Protein AF-A0A0S8CJU7-F1 (afdb_monomer_lite)

Secondary structure (DSSP, 8-state):
---------------SS----HHHHHHHHHHHS--S-HHHHHHHHHHHHGGGSSSSPPEEEEE--TTSSHHHHHHH--BTTEEEES---TTSSS---SS-TT--SHHHHTTSEEEES-THHHHTS-HHHHHHHHHHHHHHHHTEEEEEETTTTEEEEEE---EEEEEE-GGGGGGHHHHHHT---EEEEEPP--HHHHHHHHHHTTT-HHHHHHHHHHHHHHHHHHHHHHHHHS---EE-HHHHHHHHHHHHHHHHHH----B-TTS-B-S---PPPTHHHHHHHHHHHHHHHHHHT-SEE-HHHHHHHHHHHHHHS-HHHHHHHHHHTTPPPEEHHHHHHHHT--HHHHHHHHHHHHHTTSEEEE-SSS-EEEE-HHHHHHHHHH-GGG---S-----

Foldseek 3Di:
DDDDDPDPDDDDDDDPAPQQALVNLVVLCVVQFVDPDSLLLLLVLLLQLLLLADDFHAEEEEEADPLNCLLLSLLLPDDQQEAEDADDWLCAQPHPDPPDPPSHCQVSAASHEYEHSECVRLVPDPPVRNVSVVVQVVCQSVFKDKDADPSPSGIDMDGGGHYYYYYYYPVVLVCLQVCQVSPHLYFYDYDDDDPVVRVVSCVVCPPVVVVSSVSSNSSSVSNSVSLSVVCNVCNDQAADPLLLVLLQLLLQLLQLLSWDQDADPVRHGPDQTETGRSPSVSSNLLSSQSSSCSSVVHSHRDDVSLVSSLNRSLRRGNLLSLLLLLLQQPDDWDFLCSSCVSSVHDSVVSVSSQVGCVSSVQWDWDDDPTITIHGDPSNNVSCVSNVSNPDPPPDPPDD

Sequence (399 aa):
MEHNTNTLTIDLGSSDTPSMSRNEYLTILSKWLYLEDTQAIDIIMATAISISLPGDPVWLFLIGPAGSSKTELLRSLKGEHIHSISSLTPQTFISGLKGIQNADLLPKLDGKLLIIKDFTSILSKKGEDQAAIFADLREAYDGYLEKSYGSGVGTKGFQSKFGIIAAVTDAIDKYHIVHSQLGERFLKCRLRTNPKAAIDRASDLAGQEEEMRRELSTATKSVFNCYSNQAKELVLVEVEETIQERIKALADVTAKLRSEVPRDRLHKVLYHPQAEVGTRINKQLLKLGQSLAIFYENASVGEDEYGALLRIAKDSIPRQRTQLVEGLYNAEPMNTKEAGDIANIPTDTAKELLEDLWMLELVDRSGDHVFEWQLAEETSALLLESGLGTQNTLGKHEN

Structure (mmCIF, N/CA/C/O backbone):
data_AF-A0A0S8CJU7-F1
#
_entry.id   AF-A0A0S8CJU7-F1
#
loop_
_atom_site.group_PDB
_atom_site.id
_atom_site.type_symbol
_atom_site.label_atom_id
_atom_site.label_alt_id
_atom_site.label_comp_id
_atom_site.label_asym_id
_atom_site.label_entity_id
_atom_site.label_seq_id
_atom_site.pdbx_PDB_ins_code
_atom_site.Cartn_x
_atom_site.Cartn_y
_atom_site.Cartn_z
_atom_site.occupancy
_atom_site.B_iso_or_equiv
_atom_site.auth_seq_id
_atom_site.auth_comp_id
_atom_site.auth_asym_id
_atom_site.auth_atom_id
_atom_site.pdbx_PDB_model_num
ATOM 1 N N . MET A 1 1 ? -29.204 45.883 -16.667 1.00 39.25 1 MET A N 1
ATOM 2 C CA . MET A 1 1 ? -29.852 44.711 -16.048 1.00 39.25 1 MET A CA 1
ATOM 3 C C . MET A 1 1 ? -28.727 43.887 -15.470 1.00 39.25 1 MET A C 1
ATOM 5 O O . MET A 1 1 ? -27.934 43.348 -16.227 1.00 39.25 1 MET A O 1
ATOM 9 N N . GLU A 1 2 ? -28.559 43.985 -14.157 1.00 29.28 2 GLU A N 1
ATOM 10 C CA . GLU A 1 2 ? -27.445 43.408 -13.406 1.00 29.28 2 GLU A CA 1
ATOM 11 C C . GLU A 1 2 ? -27.558 41.881 -13.374 1.00 29.28 2 GLU A C 1
ATOM 13 O O . GLU A 1 2 ? -28.622 41.332 -13.083 1.00 29.28 2 GLU A O 1
ATOM 18 N N . HIS A 1 3 ? -26.458 41.202 -13.700 1.00 30.25 3 HIS A N 1
ATOM 19 C CA . HIS A 1 3 ? -26.320 39.764 -13.524 1.00 30.25 3 HIS A CA 1
ATOM 20 C C . HIS A 1 3 ? -25.977 39.484 -12.064 1.00 30.25 3 HIS A C 1
ATOM 22 O O . HIS A 1 3 ? -24.909 39.846 -11.579 1.00 30.25 3 HIS A O 1
ATOM 28 N N . ASN A 1 4 ? -26.921 38.852 -11.378 1.00 26.95 4 ASN A N 1
ATOM 29 C CA . ASN A 1 4 ? -26.803 38.444 -9.992 1.00 26.95 4 ASN A CA 1
ATOM 30 C C . ASN A 1 4 ? -25.876 37.216 -9.909 1.00 26.95 4 ASN A C 1
ATOM 32 O O . ASN A 1 4 ? -26.257 36.114 -10.304 1.00 26.95 4 ASN A O 1
ATOM 36 N N . THR A 1 5 ? -24.646 37.406 -9.435 1.00 32.72 5 THR A N 1
ATOM 37 C CA . THR A 1 5 ? -23.738 36.330 -9.022 1.00 32.72 5 THR A CA 1
ATOM 38 C C . THR A 1 5 ? -24.195 35.802 -7.665 1.00 32.72 5 THR A C 1
ATOM 40 O O . THR A 1 5 ? -23.913 36.409 -6.634 1.00 32.72 5 THR A O 1
ATOM 43 N N . ASN A 1 6 ? -24.916 34.679 -7.658 1.00 28.03 6 ASN A N 1
ATOM 44 C CA . ASN A 1 6 ? -25.195 33.939 -6.430 1.00 28.03 6 ASN A CA 1
ATOM 45 C C . ASN A 1 6 ? -23.933 33.179 -6.009 1.00 28.03 6 ASN A C 1
ATOM 47 O O . ASN A 1 6 ? -23.667 32.071 -6.471 1.00 28.03 6 ASN A O 1
ATOM 51 N N . THR A 1 7 ? -23.159 33.793 -5.122 1.00 32.03 7 THR A N 1
ATOM 52 C CA . THR A 1 7 ? -22.144 33.122 -4.314 1.00 32.03 7 THR A CA 1
ATOM 53 C C . THR A 1 7 ? -22.870 32.225 -3.309 1.00 32.03 7 THR A C 1
ATOM 55 O O . THR A 1 7 ? -23.588 32.721 -2.443 1.00 32.03 7 THR A O 1
ATOM 58 N N . LEU A 1 8 ? -22.727 30.904 -3.431 1.00 29.70 8 LEU A N 1
ATOM 59 C CA . LEU A 1 8 ? -23.194 29.952 -2.421 1.00 29.70 8 LEU A CA 1
ATOM 60 C C . LEU A 1 8 ? -22.293 30.064 -1.184 1.00 29.70 8 LEU A C 1
ATOM 62 O O . LEU A 1 8 ? -21.263 29.407 -1.083 1.00 29.70 8 LEU A O 1
ATOM 66 N N . THR A 1 9 ? -22.668 30.927 -0.246 1.00 30.80 9 THR A N 1
ATOM 67 C CA . THR A 1 9 ? -22.188 30.871 1.138 1.00 30.80 9 THR A CA 1
ATOM 68 C C . THR A 1 9 ? -22.819 29.666 1.828 1.00 30.80 9 THR A C 1
ATOM 70 O O . THR A 1 9 ? -24.033 29.626 2.021 1.00 30.80 9 THR A O 1
ATOM 73 N N . ILE A 1 10 ? -21.990 28.684 2.180 1.00 36.09 10 ILE A N 1
ATOM 74 C CA . ILE A 1 10 ? -22.358 27.552 3.032 1.00 36.09 10 ILE A CA 1
ATOM 75 C C . ILE A 1 10 ? -22.393 28.064 4.476 1.00 36.09 10 ILE A C 1
ATOM 77 O O . ILE A 1 10 ? -21.369 28.478 5.016 1.00 36.09 10 ILE A O 1
ATOM 81 N N . ASP A 1 11 ? -23.580 28.071 5.079 1.00 32.34 11 ASP A N 1
ATOM 82 C CA . ASP A 1 11 ? -23.780 28.385 6.495 1.00 32.34 11 ASP A CA 1
ATOM 83 C C . ASP A 1 11 ? -23.498 27.117 7.321 1.00 32.34 11 ASP A C 1
ATOM 85 O O . ASP A 1 11 ? -24.305 26.185 7.365 1.00 32.34 11 ASP A O 1
ATOM 89 N N . LEU A 1 12 ? -22.297 27.041 7.902 1.00 37.31 12 LEU A N 1
ATOM 90 C CA . LEU A 1 12 ? -21.869 25.943 8.769 1.00 37.31 12 LEU A CA 1
ATOM 91 C C . LEU A 1 12 ? -22.527 26.105 10.142 1.00 37.31 12 LEU A C 1
ATOM 93 O O . LEU A 1 12 ? -22.039 26.821 11.017 1.00 37.31 12 LEU A O 1
ATOM 97 N N . GLY A 1 13 ? -23.654 25.417 10.321 1.00 32.28 13 GLY A N 1
ATOM 98 C CA . GLY A 1 13 ? -24.334 25.286 11.602 1.00 32.28 13 GLY A CA 1
ATOM 99 C C . GLY A 1 13 ? -23.391 24.812 12.716 1.00 32.28 13 GLY A C 1
ATOM 100 O O . GLY A 1 13 ? -22.618 23.868 12.566 1.00 32.28 13 GLY A O 1
ATOM 101 N N . SER A 1 14 ? -23.493 25.488 13.855 1.00 38.50 14 SER A N 1
ATOM 102 C CA . SER A 1 14 ? -22.734 25.291 15.089 1.00 38.50 14 SER A CA 1
ATOM 103 C C . SER A 1 14 ? -22.598 23.827 15.542 1.00 38.50 14 SER A C 1
ATOM 105 O O . SER A 1 14 ? -23.575 23.218 15.984 1.00 38.50 14 SER A O 1
ATOM 107 N N . SER A 1 15 ? -21.365 23.314 15.568 1.00 37.25 15 SER A N 1
ATOM 108 C CA . SER A 1 15 ? -20.943 22.272 16.511 1.00 37.25 15 SER A CA 1
ATOM 109 C C . SER A 1 15 ? -19.537 22.600 17.028 1.00 37.25 15 SER A C 1
ATOM 111 O O . SER A 1 15 ? -18.629 22.874 16.246 1.00 37.25 15 SER A O 1
ATOM 113 N N . ASP A 1 16 ? -19.377 22.644 18.352 1.00 46.81 16 ASP A N 1
ATOM 114 C CA . ASP A 1 16 ? -18.141 23.014 19.055 1.00 46.81 16 ASP A CA 1
ATOM 115 C C . ASP A 1 16 ? -17.016 21.979 18.848 1.00 46.81 16 ASP A C 1
ATOM 117 O O . ASP A 1 16 ? -16.707 21.170 19.725 1.00 46.81 16 ASP A O 1
ATOM 121 N N . THR A 1 17 ? -16.355 22.022 17.694 1.00 44.59 17 THR A N 1
ATOM 122 C CA . THR A 1 17 ? -15.021 21.437 17.504 1.00 44.59 17 THR A CA 1
ATOM 123 C C . THR A 1 17 ? -14.256 22.270 16.482 1.00 44.59 17 THR A C 1
ATOM 125 O O . THR A 1 17 ? -14.800 22.532 15.413 1.00 44.59 17 THR A O 1
ATOM 128 N N . PRO A 1 18 ? -13.006 22.682 16.758 1.00 45.84 18 PRO A N 1
ATOM 129 C CA . PRO A 1 18 ? -12.194 23.342 15.744 1.00 45.84 18 PRO A CA 1
ATOM 130 C C . PRO A 1 18 ? -12.039 22.413 14.531 1.00 45.84 18 PRO A C 1
ATOM 132 O O . PRO A 1 18 ? -11.542 21.288 14.658 1.00 45.84 18 PRO A O 1
ATOM 135 N N . SER A 1 19 ? -12.477 22.878 13.359 1.00 74.12 19 SER A N 1
ATOM 136 C CA . SER A 1 19 ? -12.168 22.252 12.075 1.00 74.12 19 SER A CA 1
ATOM 137 C C . SER A 1 19 ? -10.674 22.441 11.826 1.00 74.12 19 SER A C 1
ATOM 139 O O . SER A 1 19 ? -10.241 23.488 11.355 1.00 74.12 19 SER A O 1
ATOM 141 N N . MET A 1 20 ? -9.869 21.467 12.247 1.00 89.62 20 MET A N 1
ATOM 142 C CA . MET A 1 20 ? -8.433 21.497 11.995 1.00 89.62 20 MET A CA 1
ATOM 143 C C . MET A 1 20 ? -8.195 21.238 10.512 1.00 89.62 20 MET A C 1
ATOM 145 O O . MET A 1 20 ? -8.560 20.172 10.015 1.00 89.62 20 MET A O 1
ATOM 149 N N . SER A 1 21 ? -7.559 22.192 9.842 1.00 93.12 21 SER A N 1
ATOM 150 C CA . SER A 1 21 ? -7.129 22.047 8.453 1.00 93.12 21 SER A CA 1
ATOM 151 C C . SER A 1 21 ? -5.920 21.116 8.332 1.00 93.12 21 SER A C 1
ATOM 153 O O . SER A 1 21 ? -5.147 20.916 9.280 1.00 93.12 21 SER A O 1
ATOM 155 N N . ARG A 1 22 ? -5.691 20.592 7.125 1.00 94.25 22 ARG A N 1
ATOM 156 C CA . ARG A 1 22 ? -4.480 19.833 6.784 1.00 94.25 22 ARG A CA 1
ATOM 157 C C . ARG A 1 22 ? -3.189 20.578 7.152 1.00 94.25 22 ARG A C 1
ATOM 159 O O . ARG A 1 22 ? -2.275 19.981 7.719 1.00 94.25 22 ARG A O 1
ATOM 166 N N . ASN A 1 23 ? -3.098 21.877 6.863 1.00 93.94 23 ASN A N 1
ATOM 167 C CA . ASN A 1 23 ? -1.878 22.656 7.112 1.00 93.94 23 ASN A CA 1
ATOM 168 C C . ASN A 1 23 ? -1.592 22.834 8.611 1.00 93.94 23 ASN A C 1
ATOM 170 O O . ASN A 1 23 ? -0.443 22.712 9.046 1.00 93.94 23 ASN A O 1
ATOM 174 N N . GLU A 1 24 ? -2.627 23.068 9.420 1.00 94.62 24 GLU A N 1
ATOM 175 C CA . GLU A 1 24 ? -2.494 23.120 10.881 1.00 94.62 24 GLU A CA 1
ATOM 176 C C . GLU A 1 24 ? -2.057 21.765 11.444 1.00 94.62 24 GLU A C 1
ATOM 178 O O . GLU A 1 24 ? -1.160 21.702 12.289 1.00 94.62 24 GLU A O 1
ATOM 183 N N . TYR A 1 25 ? -2.622 20.672 10.925 1.00 94.94 25 TYR A N 1
ATOM 184 C CA . TYR A 1 25 ? -2.233 19.318 11.306 1.00 94.94 25 TYR A CA 1
ATOM 185 C C . TYR A 1 25 ? -0.749 19.033 11.018 1.00 94.94 25 TYR A C 1
ATOM 187 O O . TYR A 1 25 ? -0.017 18.598 11.912 1.00 94.94 25 TYR A O 1
ATOM 195 N N . LEU A 1 26 ? -0.274 19.337 9.804 1.00 94.12 26 LEU A N 1
ATOM 196 C CA . LEU A 1 26 ? 1.136 19.176 9.424 1.00 94.12 26 LEU A CA 1
ATOM 197 C C . LEU A 1 26 ? 2.073 20.079 10.248 1.00 94.12 26 LEU A C 1
ATOM 199 O O . LEU A 1 26 ? 3.195 19.683 10.577 1.00 94.12 26 LEU A O 1
ATOM 203 N N . THR A 1 27 ? 1.611 21.266 10.645 1.00 94.88 27 THR A N 1
ATOM 204 C CA . THR A 1 27 ? 2.365 22.176 11.524 1.00 94.88 27 THR A CA 1
ATOM 205 C C . THR A 1 27 ? 2.543 21.579 12.922 1.00 94.88 27 THR A C 1
ATOM 207 O O . THR A 1 27 ? 3.648 21.578 13.466 1.00 94.88 27 THR A O 1
ATOM 210 N N . ILE A 1 28 ? 1.489 20.992 13.496 1.00 94.12 28 ILE A N 1
ATOM 211 C CA . ILE A 1 28 ? 1.575 20.322 14.802 1.00 94.12 28 ILE A CA 1
ATOM 212 C C . ILE A 1 28 ? 2.461 19.081 14.715 1.00 94.12 28 ILE A C 1
ATOM 214 O O . ILE A 1 28 ? 3.263 18.832 15.612 1.00 94.12 28 ILE A O 1
ATOM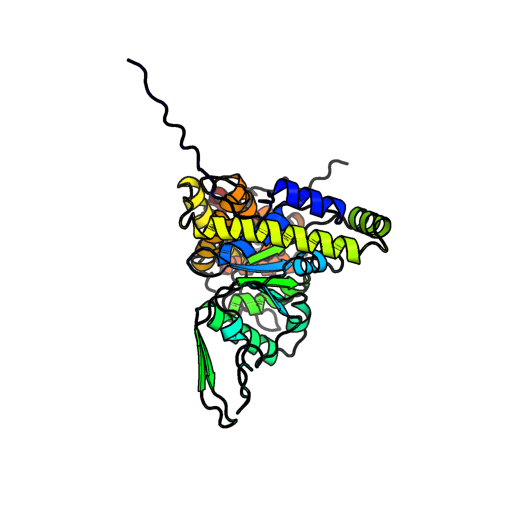 218 N N . LEU A 1 29 ? 2.366 18.304 13.636 1.00 92.44 29 LEU A N 1
ATOM 219 C CA . LEU A 1 29 ? 3.243 17.153 13.472 1.00 92.44 29 LEU A CA 1
ATOM 220 C C . LEU A 1 29 ? 4.712 17.567 13.342 1.00 92.44 29 LEU A C 1
ATOM 222 O O . LEU A 1 29 ? 5.555 16.967 13.998 1.00 92.44 29 LEU A O 1
ATOM 226 N N . SER A 1 30 ? 5.029 18.598 12.554 1.00 91.44 30 SER A N 1
ATOM 227 C CA . SER A 1 30 ? 6.415 19.054 12.351 1.00 91.44 30 SER A CA 1
ATOM 228 C C . SER A 1 30 ? 7.023 19.701 13.604 1.00 91.44 30 SER A C 1
ATOM 230 O O . SER A 1 30 ? 8.239 19.633 13.819 1.00 91.44 30 SER A O 1
ATOM 232 N N . LYS A 1 31 ? 6.188 20.231 14.513 1.00 92.19 31 LYS A N 1
ATOM 233 C CA . LYS A 1 31 ? 6.603 20.626 15.872 1.00 92.19 31 LYS A CA 1
ATOM 234 C C . LYS A 1 31 ? 7.201 19.457 16.665 1.00 92.19 31 LYS A C 1
ATOM 236 O O . LYS A 1 31 ? 8.097 19.689 17.470 1.00 92.19 31 LYS A O 1
ATOM 241 N N . TRP A 1 32 ? 6.755 18.226 16.433 1.00 90.81 32 TRP A N 1
ATOM 242 C CA . TRP A 1 32 ? 7.133 17.073 17.256 1.00 90.81 32 TRP A CA 1
ATOM 243 C C . TRP A 1 32 ? 7.944 16.000 16.532 1.00 90.81 32 TRP A C 1
ATOM 245 O O . TRP A 1 32 ? 8.706 15.267 17.150 1.00 90.81 32 TRP A O 1
ATOM 255 N N . LEU A 1 33 ? 7.781 15.875 15.222 1.00 86.88 33 LEU A N 1
ATOM 256 C CA . LEU A 1 33 ? 8.384 14.827 14.411 1.00 86.88 33 LEU A CA 1
ATOM 257 C C . LEU A 1 33 ? 9.187 15.466 13.282 1.00 86.88 33 LEU A C 1
ATOM 259 O O . LEU A 1 33 ? 8.806 16.500 12.737 1.00 86.88 33 LEU A O 1
ATOM 263 N N . TYR A 1 34 ? 10.292 14.830 12.900 1.00 86.88 34 TYR A N 1
ATOM 264 C CA . TYR A 1 34 ? 10.950 15.168 11.645 1.00 86.88 34 TYR A CA 1
ATOM 265 C C . TYR A 1 34 ? 10.087 14.653 10.489 1.00 86.88 34 TYR A C 1
ATOM 267 O O . TYR A 1 34 ? 9.919 13.441 10.335 1.00 86.88 34 TYR A O 1
ATOM 275 N N . LEU A 1 35 ? 9.514 15.576 9.716 1.00 82.12 35 LEU A N 1
ATOM 276 C CA . LEU A 1 35 ? 8.644 15.279 8.583 1.00 82.12 35 LEU A CA 1
ATOM 277 C C . LEU A 1 35 ? 9.279 15.767 7.281 1.00 82.12 35 LEU A C 1
ATOM 279 O O . LEU A 1 35 ? 9.093 16.909 6.877 1.00 82.12 35 LEU A O 1
ATOM 283 N N . GLU A 1 36 ? 10.024 14.890 6.620 1.00 84.56 36 GLU A N 1
ATOM 284 C CA . GLU A 1 36 ? 10.476 15.113 5.239 1.00 84.56 36 GLU A CA 1
ATOM 285 C C . GLU A 1 36 ? 9.396 14.713 4.224 1.00 84.56 36 GLU A C 1
ATOM 287 O O . GLU A 1 36 ? 9.303 15.257 3.129 1.00 84.56 36 GLU A O 1
ATOM 292 N N . ASP A 1 37 ? 8.556 13.757 4.612 1.00 89.12 37 ASP A N 1
ATOM 293 C CA . ASP A 1 37 ? 7.657 13.037 3.727 1.00 89.12 37 ASP A CA 1
ATOM 294 C C . ASP A 1 37 ? 6.189 13.305 4.082 1.00 89.12 37 ASP A C 1
ATOM 296 O O . ASP A 1 37 ? 5.482 12.457 4.633 1.00 89.12 37 ASP A O 1
ATOM 300 N N . THR A 1 38 ? 5.733 14.527 3.807 1.00 91.62 38 THR A N 1
ATOM 301 C CA . THR A 1 38 ? 4.356 14.960 4.098 1.00 91.62 38 THR A CA 1
ATOM 302 C C . THR A 1 38 ? 3.322 14.191 3.282 1.00 91.62 38 THR A C 1
ATOM 304 O O . THR A 1 38 ? 2.274 13.835 3.812 1.00 91.62 38 THR A O 1
ATOM 307 N N . GLN A 1 39 ? 3.643 13.826 2.039 1.00 93.38 39 GLN A N 1
ATOM 308 C CA . GLN A 1 39 ? 2.739 13.064 1.177 1.00 93.38 39 GLN A CA 1
ATOM 309 C C . GLN A 1 39 ? 2.399 11.683 1.767 1.00 93.38 39 GLN A C 1
ATOM 311 O O . GLN A 1 39 ? 1.268 11.221 1.635 1.00 93.38 39 GLN A O 1
ATOM 316 N N . ALA A 1 40 ? 3.326 11.022 2.473 1.00 93.56 40 ALA A N 1
ATOM 317 C CA . ALA A 1 40 ? 2.999 9.777 3.172 1.00 93.56 40 ALA A CA 1
ATOM 318 C C . ALA A 1 40 ? 1.983 9.979 4.306 1.00 93.56 40 ALA A C 1
ATOM 320 O O . ALA A 1 40 ? 1.164 9.101 4.571 1.00 93.56 40 ALA A O 1
ATOM 321 N N . ILE A 1 41 ? 2.025 11.131 4.977 1.00 94.44 41 ILE A N 1
ATOM 322 C CA . ILE A 1 41 ? 1.062 11.500 6.020 1.00 94.44 41 ILE A CA 1
ATOM 323 C C . ILE A 1 41 ? -0.310 11.726 5.391 1.00 94.44 41 ILE A C 1
ATOM 325 O O . ILE A 1 41 ? -1.304 11.211 5.903 1.00 94.44 41 ILE A O 1
ATOM 329 N N . ASP A 1 42 ? -0.347 12.418 4.253 1.00 96.38 42 ASP A N 1
ATOM 330 C CA . ASP A 1 42 ? -1.567 12.634 3.477 1.00 96.38 42 ASP A CA 1
ATOM 331 C C . ASP A 1 42 ? -2.201 11.297 3.066 1.00 96.38 42 ASP A C 1
ATOM 333 O O . ASP A 1 42 ? -3.389 11.080 3.283 1.00 96.38 42 ASP A O 1
ATOM 337 N N . ILE A 1 43 ? -1.395 10.345 2.588 1.00 97.44 43 ILE A N 1
ATOM 338 C CA . ILE A 1 43 ? -1.831 8.982 2.247 1.00 97.44 43 ILE A CA 1
ATOM 339 C C . ILE A 1 43 ? -2.381 8.229 3.470 1.00 97.44 43 ILE A C 1
ATOM 341 O O . ILE A 1 43 ? -3.398 7.539 3.360 1.00 97.44 43 ILE A O 1
ATOM 345 N N . ILE A 1 44 ? -1.729 8.331 4.635 1.00 96.00 44 ILE A N 1
ATOM 346 C CA . ILE A 1 44 ? -2.200 7.704 5.883 1.00 96.00 44 ILE A CA 1
ATOM 347 C C . ILE A 1 44 ? -3.570 8.272 6.268 1.00 96.00 44 ILE A C 1
ATOM 349 O O . ILE A 1 44 ? -4.492 7.507 6.563 1.00 96.00 44 ILE A O 1
ATOM 353 N N . MET A 1 45 ? -3.712 9.599 6.241 1.00 96.44 45 MET A N 1
ATOM 354 C CA . MET A 1 45 ? -4.961 10.275 6.587 1.00 96.44 45 MET A CA 1
ATOM 355 C C . MET A 1 45 ? -6.066 9.976 5.578 1.00 96.44 45 MET A C 1
ATOM 357 O O . MET A 1 45 ? -7.163 9.608 5.991 1.00 96.44 45 MET A O 1
ATOM 361 N N . ALA A 1 46 ? -5.776 10.023 4.279 1.00 96.94 46 ALA A N 1
ATOM 362 C CA . ALA A 1 46 ? -6.722 9.660 3.229 1.00 96.94 46 ALA A CA 1
ATOM 363 C C . ALA A 1 46 ? -7.147 8.186 3.332 1.00 96.94 46 ALA A C 1
ATOM 365 O O . ALA A 1 46 ? -8.324 7.860 3.222 1.00 96.94 46 ALA A O 1
ATOM 366 N N . THR A 1 47 ? -6.230 7.272 3.656 1.00 97.44 47 THR A N 1
ATOM 367 C CA . THR A 1 47 ? -6.601 5.870 3.912 1.00 97.44 47 THR A CA 1
ATOM 368 C C . THR A 1 47 ? -7.575 5.764 5.088 1.00 97.44 47 THR A C 1
ATOM 370 O O . THR A 1 47 ? -8.566 5.038 4.998 1.00 97.44 47 THR A O 1
ATOM 373 N N . ALA A 1 48 ? -7.340 6.508 6.172 1.00 96.31 48 ALA A N 1
ATOM 374 C CA . ALA A 1 48 ? -8.238 6.532 7.322 1.00 96.31 48 ALA A CA 1
ATOM 375 C C . ALA A 1 48 ? -9.617 7.127 6.978 1.00 96.31 48 ALA A C 1
ATOM 377 O O . ALA A 1 48 ? -10.638 6.534 7.325 1.00 96.31 48 ALA A O 1
ATOM 378 N N . ILE A 1 49 ? -9.652 8.263 6.277 1.00 95.06 49 ILE A N 1
ATOM 379 C CA . ILE A 1 49 ? -10.882 8.963 5.869 1.00 95.06 49 ILE A CA 1
ATOM 380 C C . ILE A 1 49 ? -11.696 8.113 4.883 1.00 95.06 49 ILE A C 1
ATOM 382 O O . ILE A 1 49 ? -12.923 8.086 4.975 1.00 95.06 49 ILE A O 1
ATOM 386 N N . SER A 1 50 ? -11.034 7.340 4.012 1.00 95.31 50 SER A N 1
ATOM 387 C CA . SER A 1 50 ? -11.680 6.503 2.990 1.00 95.31 50 SER A CA 1
ATOM 388 C C . SER A 1 50 ? -12.704 5.501 3.537 1.00 95.31 50 SER A C 1
ATOM 390 O O . SER A 1 50 ? -13.587 5.064 2.804 1.00 95.31 50 SER A O 1
ATOM 392 N N . ILE A 1 51 ? -12.641 5.148 4.825 1.00 93.69 51 ILE A N 1
ATOM 393 C CA . ILE A 1 51 ? -13.650 4.307 5.493 1.00 93.69 51 ILE A CA 1
ATOM 394 C C . ILE A 1 51 ? -15.040 4.933 5.488 1.00 93.69 51 ILE A C 1
ATOM 396 O O . ILE A 1 51 ? -16.036 4.214 5.494 1.00 93.69 51 ILE A O 1
ATOM 400 N N . SER A 1 52 ? -15.098 6.262 5.471 1.00 92.75 52 SER A N 1
ATOM 401 C CA . SER A 1 52 ? -16.340 7.026 5.420 1.00 92.75 52 SER A CA 1
ATOM 402 C C . SER A 1 52 ? -16.926 7.097 4.006 1.00 92.75 52 SER A C 1
ATOM 404 O O . SER A 1 52 ? -18.070 7.513 3.853 1.00 92.75 52 SER A O 1
ATOM 406 N N . LEU A 1 53 ? -16.170 6.670 2.987 1.00 92.94 53 LEU A N 1
ATOM 407 C CA . LEU A 1 53 ? -16.613 6.606 1.598 1.00 92.94 53 LEU A CA 1
ATOM 408 C C . LEU A 1 53 ? -17.184 5.216 1.258 1.00 92.94 53 LEU A C 1
ATOM 410 O O . LEU A 1 53 ? -16.691 4.195 1.759 1.00 92.94 53 LEU A O 1
ATOM 414 N N . PRO A 1 54 ? -18.183 5.135 0.358 1.00 91.06 54 PRO A N 1
ATOM 415 C CA . PRO A 1 54 ? -18.746 3.863 -0.088 1.00 91.06 54 PRO A CA 1
ATOM 416 C C . PRO A 1 54 ? -17.727 2.995 -0.854 1.00 91.06 54 PRO A C 1
ATOM 418 O O . PRO A 1 54 ? -16.624 3.418 -1.200 1.00 91.06 54 PRO A O 1
ATOM 421 N N . GLY A 1 55 ? -18.085 1.734 -1.110 1.00 89.56 55 GLY A N 1
ATOM 422 C CA . GLY A 1 55 ? -17.262 0.792 -1.882 1.00 89.56 55 GLY A CA 1
ATOM 423 C C . GLY A 1 55 ? -16.257 -0.019 -1.056 1.00 89.56 55 GLY A C 1
ATOM 424 O O . GLY A 1 55 ? -16.286 -0.015 0.176 1.00 89.56 55 GLY A O 1
ATOM 425 N N . ASP A 1 56 ? -15.381 -0.744 -1.752 1.00 91.19 56 ASP A N 1
ATOM 426 C CA . ASP A 1 56 ? -14.400 -1.659 -1.150 1.00 91.19 56 ASP A CA 1
ATOM 427 C C . ASP A 1 56 ? -13.386 -0.886 -0.275 1.00 91.19 56 ASP A C 1
ATOM 429 O O . ASP A 1 56 ? -13.096 0.279 -0.561 1.00 91.19 56 ASP A O 1
ATOM 433 N N . PRO A 1 57 ? -12.875 -1.453 0.832 1.00 94.19 57 PRO A N 1
ATOM 434 C CA . PRO A 1 57 ? -11.963 -0.734 1.717 1.00 94.19 57 PRO A CA 1
ATOM 435 C C . PRO A 1 57 ? -10.549 -0.602 1.126 1.00 94.19 57 PRO A C 1
ATOM 437 O O . PRO A 1 57 ? -10.092 -1.423 0.320 1.00 94.19 57 PRO A O 1
ATOM 440 N N . VAL A 1 58 ? -9.819 0.417 1.590 1.00 96.25 58 VAL A N 1
ATOM 441 C CA . VAL A 1 58 ? -8.385 0.579 1.317 1.00 96.25 58 VAL A CA 1
ATOM 442 C C . VAL A 1 58 ? -7.588 -0.021 2.470 1.00 96.25 58 VAL A C 1
ATOM 444 O O . VAL A 1 58 ? -7.813 0.300 3.640 1.00 96.25 58 VAL A O 1
ATOM 447 N N . TRP A 1 59 ? -6.676 -0.932 2.139 1.00 96.94 59 TRP A N 1
ATOM 448 C CA . TRP A 1 59 ? -5.757 -1.557 3.084 1.00 96.94 59 TRP A CA 1
ATOM 449 C C . TRP A 1 59 ? -4.336 -1.140 2.739 1.00 96.94 59 TRP A C 1
ATOM 451 O O . TRP A 1 59 ? -3.927 -1.254 1.586 1.00 96.94 59 TRP A O 1
ATOM 461 N N . LEU A 1 60 ? -3.586 -0.667 3.729 1.00 96.88 60 LEU A N 1
ATOM 462 C CA . LEU A 1 60 ? -2.281 -0.053 3.530 1.00 96.88 60 LEU A CA 1
ATOM 463 C C . LEU A 1 60 ? -1.221 -0.692 4.429 1.00 96.88 60 LEU A C 1
ATOM 465 O O . LEU A 1 60 ? -1.364 -0.732 5.653 1.00 96.88 60 LEU A O 1
ATOM 469 N N . PHE A 1 61 ? -0.117 -1.122 3.825 1.00 95.38 61 PHE A N 1
ATOM 470 C CA . PHE A 1 61 ? 1.135 -1.335 4.535 1.00 95.38 61 PHE A CA 1
ATOM 471 C C . PHE A 1 61 ? 1.937 -0.040 4.577 1.00 95.38 61 PHE A C 1
ATOM 473 O O . PHE A 1 61 ? 2.314 0.506 3.543 1.00 95.38 61 PHE A O 1
ATOM 480 N N . LEU A 1 62 ? 2.243 0.418 5.786 1.00 94.19 62 LEU A N 1
ATOM 481 C CA . LEU A 1 62 ? 3.177 1.505 6.026 1.00 94.19 62 LEU A CA 1
ATOM 482 C C . LEU A 1 62 ? 4.568 0.915 6.278 1.00 94.19 62 LEU A C 1
ATOM 484 O O . LEU A 1 62 ? 4.837 0.370 7.353 1.00 94.19 62 LEU A O 1
ATOM 488 N N . ILE A 1 63 ? 5.441 1.006 5.280 1.00 92.31 63 ILE A N 1
ATOM 489 C CA . ILE A 1 63 ? 6.750 0.352 5.256 1.00 92.31 63 ILE A CA 1
ATOM 490 C C . ILE A 1 63 ? 7.843 1.349 5.638 1.00 92.31 63 ILE A C 1
ATOM 492 O O . ILE A 1 63 ? 7.871 2.482 5.165 1.00 92.31 63 ILE A O 1
ATOM 496 N N . GLY A 1 64 ? 8.782 0.922 6.478 1.00 88.00 64 GLY A N 1
ATOM 497 C CA . GLY A 1 64 ? 10.066 1.605 6.620 1.00 88.00 64 GLY A CA 1
ATOM 498 C C . GLY A 1 64 ? 10.950 0.983 7.701 1.00 88.00 64 GLY A C 1
ATOM 499 O O . GLY A 1 64 ? 10.486 0.112 8.448 1.00 88.00 64 GLY A O 1
ATOM 500 N N . PRO A 1 65 ? 12.172 1.491 7.900 1.00 82.00 65 PRO A N 1
ATOM 501 C CA . PRO A 1 65 ? 13.083 0.979 8.919 1.00 82.00 65 PRO A CA 1
ATOM 502 C C . PRO A 1 65 ? 12.569 1.239 10.342 1.00 82.00 65 PRO A C 1
ATOM 504 O O . PRO A 1 65 ? 11.735 2.118 10.582 1.00 82.00 65 PRO A O 1
ATOM 507 N N . ALA A 1 66 ? 13.047 0.472 11.321 1.00 77.81 66 ALA A N 1
ATOM 508 C CA . ALA A 1 66 ? 12.764 0.765 12.726 1.00 77.81 66 ALA A CA 1
ATOM 509 C C . ALA A 1 66 ? 13.211 2.201 13.074 1.00 77.81 66 ALA A C 1
ATOM 511 O O . ALA A 1 66 ? 14.229 2.671 12.577 1.00 77.81 66 ALA A O 1
ATOM 512 N N . GLY A 1 67 ? 12.432 2.910 13.896 1.00 72.75 67 GLY A N 1
ATOM 513 C CA . GLY A 1 67 ? 12.735 4.294 14.289 1.00 72.75 67 GLY A CA 1
ATOM 514 C C . GLY A 1 67 ? 12.250 5.392 13.331 1.00 72.75 67 GLY A C 1
ATOM 515 O O . GLY A 1 67 ? 12.357 6.559 13.675 1.00 72.75 67 GLY A O 1
ATOM 516 N N . SER A 1 6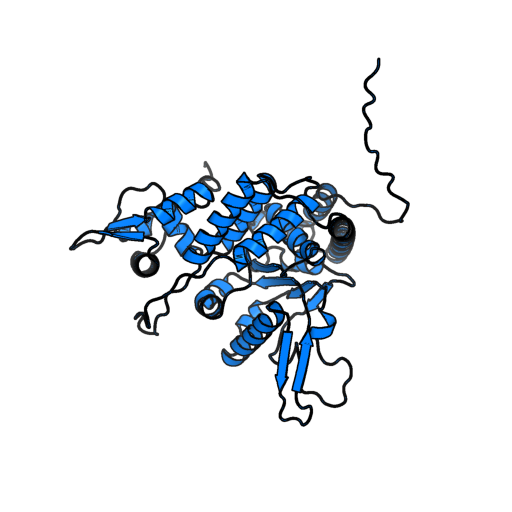8 ? 11.641 5.070 12.183 1.00 70.31 68 SER A N 1
ATOM 517 C CA . SER A 1 68 ? 11.169 6.075 11.205 1.00 70.31 68 SER A CA 1
ATOM 518 C C . SER A 1 68 ? 9.833 6.768 11.571 1.00 70.31 68 SER A C 1
ATOM 520 O O . SER A 1 68 ? 8.990 6.988 10.703 1.00 70.31 68 SER A O 1
ATOM 522 N N . SER A 1 69 ? 9.557 7.000 12.857 1.00 76.75 69 SER A N 1
ATOM 523 C CA . SER A 1 69 ? 8.325 7.638 13.382 1.00 76.75 69 SER A CA 1
ATOM 524 C C . SER A 1 69 ? 6.974 6.948 13.086 1.00 76.75 69 SER A C 1
ATOM 526 O O . SER A 1 69 ? 5.958 7.357 13.650 1.00 76.75 69 SER A O 1
ATOM 528 N N . LYS A 1 70 ? 6.940 5.850 12.304 1.00 84.38 70 LYS A N 1
ATOM 529 C CA . LYS A 1 70 ? 5.730 5.049 11.979 1.00 84.38 70 LYS A CA 1
ATOM 530 C C . LYS A 1 70 ? 4.826 4.816 13.174 1.00 84.38 70 LYS A C 1
ATOM 532 O O . LYS A 1 70 ? 3.622 5.037 13.120 1.00 84.38 70 LYS A O 1
ATOM 537 N N . THR A 1 71 ? 5.422 4.320 14.252 1.00 80.25 71 THR A N 1
ATOM 538 C CA . THR A 1 71 ? 4.672 3.884 15.421 1.00 80.25 71 THR A CA 1
ATOM 539 C C . THR A 1 71 ? 4.014 5.063 16.127 1.00 80.25 71 THR A C 1
ATOM 541 O O . THR A 1 71 ? 2.912 4.891 16.630 1.00 80.25 71 THR A O 1
ATOM 544 N N . GLU A 1 72 ? 4.635 6.247 16.153 1.00 84.81 72 GLU A N 1
ATOM 545 C CA . GLU A 1 72 ? 4.027 7.440 16.760 1.00 84.81 72 GLU A CA 1
ATOM 546 C C . GLU A 1 72 ? 2.883 7.987 15.890 1.00 84.81 72 GLU A C 1
ATOM 548 O O . GLU A 1 72 ? 1.812 8.264 16.428 1.00 84.81 72 GLU A O 1
ATOM 553 N N . LEU A 1 73 ? 3.033 7.993 14.556 1.00 85.44 73 LEU A N 1
ATOM 554 C CA . LEU A 1 73 ? 1.944 8.331 13.622 1.00 85.44 73 LEU A CA 1
ATOM 555 C C . LEU A 1 73 ? 0.744 7.377 13.767 1.00 85.44 73 LEU A C 1
ATOM 557 O O . LEU A 1 73 ? -0.396 7.801 13.905 1.00 85.44 73 LEU A O 1
ATOM 561 N N . LEU A 1 74 ? 0.977 6.063 13.820 1.00 88.38 74 LEU A N 1
ATOM 562 C CA . LEU A 1 74 ? -0.117 5.103 14.016 1.00 88.38 74 LEU A CA 1
ATOM 563 C C . LEU A 1 74 ? -0.682 5.115 15.443 1.00 88.38 74 LEU A C 1
ATOM 565 O O . LEU A 1 74 ? -1.822 4.713 15.663 1.00 88.38 74 LEU A O 1
ATOM 569 N N . ARG A 1 75 ? 0.097 5.544 16.443 1.00 86.31 75 ARG A N 1
ATOM 570 C CA . ARG A 1 75 ? -0.383 5.708 17.825 1.00 86.31 75 ARG A CA 1
ATOM 571 C C . ARG A 1 75 ? -1.256 6.944 17.991 1.00 86.31 75 ARG A C 1
ATOM 573 O O . ARG A 1 75 ? -2.062 6.932 18.923 1.00 86.31 75 ARG A O 1
ATOM 580 N N . SER A 1 76 ? -1.097 7.974 17.161 1.00 88.88 76 SER A N 1
ATOM 581 C CA . SER A 1 76 ? -1.944 9.168 17.219 1.00 88.88 76 SER A CA 1
ATOM 582 C C . SER A 1 76 ? -3.346 8.912 16.654 1.00 88.88 76 SER A C 1
ATOM 584 O O . SER A 1 76 ? -4.305 9.539 17.104 1.00 88.88 76 SER A O 1
ATOM 586 N N . LEU A 1 77 ? -3.487 7.930 15.754 1.00 86.75 77 LEU A N 1
ATOM 587 C CA . LEU A 1 77 ? -4.765 7.417 15.255 1.00 86.75 77 LEU A CA 1
ATOM 588 C C . LEU A 1 77 ? -5.502 6.634 16.357 1.00 86.75 77 LEU A C 1
ATOM 590 O O . LEU A 1 77 ? -5.332 5.425 16.532 1.00 86.75 77 LEU A O 1
ATOM 594 N N . LYS A 1 78 ? -6.328 7.341 17.133 1.00 86.19 78 LYS A N 1
ATOM 595 C CA . LYS A 1 78 ? -7.196 6.789 18.185 1.00 86.19 78 LYS A CA 1
ATOM 596 C C . LYS A 1 78 ? -8.582 7.420 18.116 1.00 86.19 78 LYS A C 1
ATOM 598 O O . LYS A 1 78 ? -8.717 8.613 17.867 1.00 86.19 78 LYS A O 1
ATOM 603 N N . GLY A 1 79 ? -9.611 6.637 18.418 1.00 84.06 79 GLY A N 1
ATOM 604 C CA . GLY A 1 79 ? -10.989 7.114 18.445 1.00 84.06 79 GLY A CA 1
ATOM 605 C C . GLY A 1 79 ? -11.984 5.963 18.425 1.00 84.06 79 GLY A C 1
ATOM 606 O O . GLY A 1 79 ? -11.598 4.801 18.352 1.00 84.06 79 GLY A O 1
ATOM 607 N N . GLU A 1 80 ? -13.272 6.283 18.472 1.00 84.50 80 GLU A N 1
ATOM 608 C CA . GLU A 1 80 ? -14.349 5.284 18.469 1.00 84.50 80 GLU A CA 1
ATOM 609 C C . GLU A 1 80 ? -14.395 4.451 17.173 1.00 84.50 80 GLU A C 1
ATOM 611 O O . GLU A 1 80 ? -14.705 3.254 17.201 1.00 84.50 80 GLU A O 1
ATOM 616 N N . HIS A 1 81 ? -14.011 5.072 16.053 1.00 88.19 81 HIS A N 1
ATOM 617 C CA . HIS A 1 81 ? -13.927 4.464 14.722 1.00 88.19 81 HIS A CA 1
ATOM 618 C C . HIS A 1 81 ? -12.565 3.821 14.421 1.00 88.19 81 HIS A C 1
ATOM 620 O O . HIS A 1 81 ? -12.331 3.388 13.296 1.00 88.19 81 HIS A O 1
ATOM 626 N N . ILE A 1 82 ? -11.660 3.747 15.403 1.00 91.75 82 ILE A N 1
ATOM 627 C CA . ILE A 1 82 ? -10.310 3.208 15.219 1.00 91.75 82 ILE A CA 1
ATOM 628 C C . ILE A 1 82 ? -10.061 2.104 16.243 1.00 91.75 82 ILE A C 1
ATOM 630 O O . ILE A 1 82 ? -10.075 2.329 17.452 1.00 91.75 82 ILE A O 1
ATOM 634 N N . HIS A 1 83 ? -9.784 0.898 15.759 1.00 94.50 83 HIS A N 1
ATOM 635 C CA . HIS A 1 83 ? -9.408 -0.237 16.585 1.00 94.50 83 HIS A CA 1
ATOM 636 C C . HIS A 1 83 ? -7.914 -0.520 16.426 1.00 94.50 83 HIS A C 1
ATOM 638 O O . HIS A 1 83 ? -7.432 -0.725 15.321 1.00 94.50 83 HIS A O 1
ATOM 644 N N . SER A 1 84 ? -7.157 -0.528 17.521 1.00 92.88 84 SER A N 1
ATOM 645 C CA . SER A 1 84 ? -5.711 -0.781 17.492 1.00 92.88 84 SER A CA 1
ATOM 646 C C . SER A 1 84 ? -5.378 -2.145 18.076 1.00 92.88 84 SER A C 1
ATOM 648 O O . SER A 1 84 ? -5.765 -2.433 19.207 1.00 92.88 84 SER A O 1
ATOM 650 N N . ILE A 1 85 ? -4.562 -2.923 17.368 1.00 91.12 85 ILE A N 1
ATOM 651 C CA . ILE A 1 85 ? -4.012 -4.193 17.851 1.00 91.12 85 ILE A CA 1
ATOM 652 C C . ILE A 1 85 ? -2.498 -4.264 17.627 1.00 91.12 85 ILE A C 1
ATOM 654 O O . ILE A 1 85 ? -1.932 -3.567 16.781 1.00 91.12 85 ILE A O 1
ATOM 658 N N . SER A 1 86 ? -1.835 -5.124 18.398 1.00 83.00 86 SER A N 1
ATOM 659 C CA . SER A 1 86 ? -0.391 -5.369 18.267 1.00 83.00 86 SER A CA 1
ATOM 660 C C . SER A 1 86 ? -0.069 -6.652 17.503 1.00 83.00 86 SER A C 1
ATOM 662 O O . SER A 1 86 ? 1.009 -6.763 16.939 1.00 83.00 86 SER A O 1
ATOM 664 N N . SER A 1 87 ? -0.972 -7.635 17.501 1.00 83.81 87 SER A N 1
ATOM 665 C CA . SER A 1 87 ? -0.764 -8.917 16.826 1.00 83.81 87 SER A CA 1
ATOM 666 C C . SER A 1 87 ? -2.103 -9.575 16.495 1.00 83.81 87 SER A C 1
ATOM 668 O O . SER A 1 87 ? -3.117 -9.271 17.123 1.00 83.81 87 SER A O 1
ATOM 670 N N . LEU A 1 88 ? -2.079 -10.497 15.533 1.00 88.75 88 LEU A N 1
ATOM 671 C CA . LEU A 1 88 ? -3.196 -11.359 15.156 1.00 88.75 88 LEU A CA 1
ATOM 672 C C . LEU A 1 88 ? -2.824 -12.826 15.394 1.00 88.75 88 LEU A C 1
ATOM 674 O O . LEU A 1 88 ? -1.672 -13.237 15.243 1.00 88.75 88 LEU A O 1
ATOM 678 N N . THR A 1 89 ? -3.810 -13.632 15.749 1.00 90.31 89 THR A N 1
ATOM 679 C CA . THR A 1 89 ? -3.761 -15.098 15.705 1.00 90.31 89 THR A CA 1
ATOM 680 C C . THR A 1 89 ? -4.841 -15.600 14.749 1.00 90.31 89 THR A C 1
ATOM 682 O O . THR A 1 89 ? -5.807 -14.870 14.504 1.00 90.31 89 THR A O 1
ATOM 685 N N . PRO A 1 90 ? -4.756 -16.849 14.261 1.00 90.38 90 PRO A N 1
ATOM 686 C CA . PRO A 1 90 ? -5.788 -17.410 13.386 1.00 90.38 90 PRO A CA 1
ATOM 687 C C . PRO A 1 90 ? -7.199 -17.464 14.007 1.00 90.38 90 PRO A C 1
ATOM 689 O O . PRO A 1 90 ? -8.175 -17.718 13.312 1.00 90.38 90 PRO A O 1
ATOM 692 N N . GLN A 1 91 ? -7.344 -17.252 15.318 1.00 92.00 91 GLN A N 1
ATOM 693 C CA . GLN A 1 91 ? -8.634 -17.231 16.021 1.00 92.00 91 GLN A CA 1
ATOM 694 C C . GLN A 1 91 ? -9.029 -15.827 16.509 1.00 92.00 91 GLN A C 1
ATOM 696 O O . GLN A 1 91 ? -9.965 -15.695 17.293 1.00 92.00 91 GLN A O 1
ATOM 701 N N . THR A 1 92 ? -8.312 -14.775 16.092 1.00 91.88 92 THR A N 1
ATOM 702 C CA . THR A 1 92 ? -8.582 -13.406 16.562 1.00 91.88 92 THR A CA 1
ATOM 703 C C . THR A 1 92 ? -9.864 -12.829 15.960 1.00 91.88 92 THR A C 1
ATOM 705 O O . THR A 1 92 ? -10.671 -12.257 16.689 1.00 91.88 92 THR A O 1
ATOM 708 N N . PHE A 1 93 ? -10.080 -12.982 14.648 1.00 93.38 93 PHE A N 1
ATOM 709 C CA . PHE A 1 93 ? -11.271 -12.438 13.985 1.00 93.38 93 PHE A CA 1
ATOM 710 C C . PHE A 1 93 ? -12.549 -13.156 14.408 1.00 93.38 93 PHE A C 1
ATOM 712 O O . PHE A 1 93 ? -13.508 -12.501 14.818 1.00 93.38 93 PHE A O 1
ATOM 719 N N . ILE A 1 94 ? -12.526 -14.488 14.359 1.00 94.00 94 ILE A N 1
ATOM 720 C CA . ILE A 1 94 ? -13.598 -15.357 14.837 1.00 94.00 94 ILE A CA 1
ATOM 721 C C . ILE A 1 94 ? -12.972 -16.411 15.755 1.00 94.00 94 ILE A C 1
ATOM 723 O O . ILE A 1 94 ? -12.033 -17.126 15.386 1.00 94.00 94 ILE A O 1
ATOM 727 N N . SER A 1 95 ? -13.505 -16.496 16.965 1.00 91.50 95 SER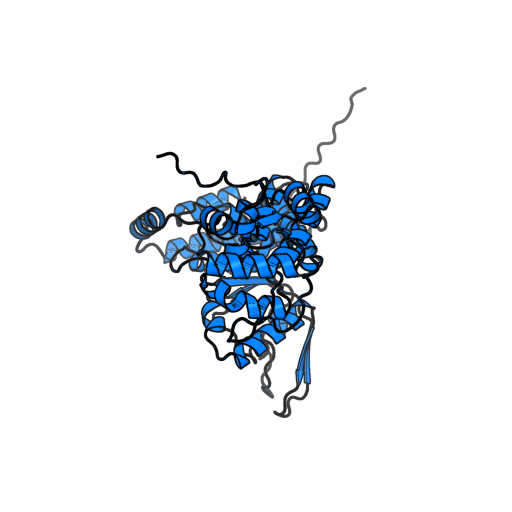 A N 1
ATOM 728 C CA . SER A 1 95 ? -13.098 -17.389 18.038 1.00 91.50 95 SER A CA 1
ATOM 729 C C . SER A 1 95 ? -14.044 -18.588 18.149 1.00 91.50 95 SER A C 1
ATOM 731 O O . SER A 1 95 ? -15.274 -18.477 18.077 1.00 91.50 95 SER A O 1
ATOM 733 N N . GLY A 1 96 ? -13.463 -19.756 18.422 1.00 88.19 96 GLY A N 1
ATOM 734 C CA . GLY A 1 96 ? -14.193 -20.997 18.700 1.00 88.19 96 GLY A CA 1
ATOM 735 C C . GLY A 1 96 ? -14.605 -21.163 20.166 1.00 88.19 96 GLY A C 1
ATOM 736 O O . GLY A 1 96 ? -14.765 -22.300 20.616 1.00 88.19 96 GLY A O 1
ATOM 737 N N . LEU A 1 97 ? -14.710 -20.067 20.929 1.00 86.94 97 LEU A N 1
ATOM 738 C CA . LEU A 1 97 ? -15.015 -20.090 22.363 1.00 86.94 97 LEU A CA 1
ATOM 739 C C . LEU A 1 97 ? -16.530 -20.141 22.606 1.00 86.94 97 LEU A C 1
ATOM 741 O O . LEU A 1 97 ? -17.291 -19.333 22.069 1.00 86.94 97 LEU A O 1
ATOM 745 N N . LYS A 1 98 ? -16.969 -21.093 23.437 1.00 81.31 98 LYS A N 1
ATOM 746 C CA . LYS A 1 98 ? -18.378 -21.298 23.798 1.00 81.31 98 LYS A CA 1
ATOM 747 C C . LYS A 1 98 ? -18.733 -20.512 25.060 1.00 81.31 98 LYS A C 1
ATOM 749 O O . LYS A 1 98 ? -17.980 -20.524 26.025 1.00 81.31 98 LYS A O 1
ATOM 754 N N . GLY A 1 99 ? -19.898 -19.865 25.067 1.00 78.25 99 GLY A N 1
ATOM 755 C CA . GLY A 1 99 ? -20.439 -19.190 26.255 1.00 78.25 99 GLY A CA 1
ATOM 756 C C . GLY A 1 99 ? -19.800 -17.839 26.598 1.00 78.25 99 GLY A C 1
ATOM 757 O O . GLY A 1 99 ? -20.198 -17.228 27.584 1.00 78.25 99 GLY A O 1
ATOM 758 N N . ILE A 1 100 ? -18.857 -17.347 25.787 1.00 83.25 100 ILE A N 1
ATOM 759 C CA . ILE A 1 100 ? -18.261 -16.014 25.943 1.00 83.25 100 ILE A CA 1
ATOM 760 C C . ILE A 1 100 ? -18.898 -15.073 24.918 1.00 83.25 100 ILE A C 1
ATOM 762 O O . ILE A 1 100 ? -18.739 -15.253 23.711 1.00 83.25 100 ILE A O 1
ATOM 766 N N . GLN A 1 101 ? -19.629 -14.070 25.403 1.00 75.94 101 GLN A N 1
ATOM 767 C CA . GLN A 1 101 ? -20.199 -13.026 24.551 1.00 75.94 101 GLN A CA 1
ATOM 768 C C . GLN A 1 101 ? -19.101 -12.077 24.058 1.00 75.94 101 GLN A C 1
ATOM 770 O O . GLN A 1 101 ? -18.151 -11.790 24.784 1.00 75.94 101 GLN A O 1
ATOM 775 N N . ASN A 1 102 ? -19.243 -11.563 22.832 1.00 79.69 102 ASN A N 1
ATOM 776 C CA . ASN A 1 102 ? -18.328 -10.581 22.234 1.00 79.69 102 ASN A CA 1
ATOM 777 C C . ASN A 1 102 ? -16.850 -11.019 22.198 1.00 79.69 102 ASN A C 1
ATOM 779 O O . ASN A 1 102 ? -15.952 -10.172 22.249 1.00 79.69 102 ASN A O 1
ATOM 783 N N . ALA A 1 103 ? -16.591 -12.327 22.112 1.00 87.62 103 ALA A N 1
ATOM 784 C CA . ALA A 1 103 ? -15.241 -12.878 21.988 1.00 87.62 103 ALA A CA 1
ATOM 785 C C . ALA A 1 103 ? -14.597 -12.567 20.624 1.00 87.62 103 ALA A C 1
ATOM 787 O O . ALA A 1 103 ? -13.377 -12.474 20.522 1.00 87.62 103 ALA A O 1
ATOM 788 N N . ASP A 1 104 ? -15.423 -12.383 19.595 1.00 93.06 104 ASP A N 1
ATOM 789 C CA . ASP A 1 104 ? -15.001 -12.233 18.205 1.00 93.06 104 ASP A CA 1
ATOM 790 C C . ASP A 1 104 ? -14.634 -10.770 17.902 1.00 93.06 104 ASP A C 1
ATOM 792 O O . ASP A 1 104 ? -15.347 -9.838 18.299 1.00 93.06 104 ASP A O 1
ATOM 796 N N . LEU A 1 105 ? -13.502 -10.553 17.224 1.00 94.31 105 LEU A N 1
ATOM 797 C CA . LEU A 1 105 ? -13.058 -9.208 16.856 1.00 94.31 105 LEU A CA 1
ATOM 798 C C . LEU A 1 105 ? -13.793 -8.685 15.619 1.00 94.31 105 LEU A C 1
ATOM 800 O O . LEU A 1 105 ? -14.115 -7.502 15.570 1.00 94.31 105 LEU A O 1
ATOM 804 N N . LEU A 1 106 ? -14.072 -9.548 14.640 1.00 95.06 106 LEU A N 1
ATOM 805 C CA . LEU A 1 106 ? -14.562 -9.142 13.321 1.00 95.06 106 LEU A CA 1
ATOM 806 C C . LEU A 1 106 ? -15.826 -8.252 13.347 1.00 95.06 106 LEU A C 1
ATOM 808 O O . LEU A 1 106 ? -15.826 -7.234 12.653 1.00 95.06 106 LEU A O 1
ATOM 812 N N . PRO A 1 107 ? -16.858 -8.530 14.175 1.00 94.50 107 PRO A N 1
ATOM 813 C CA . PRO A 1 107 ? -18.047 -7.670 14.258 1.00 94.50 107 PRO A CA 1
ATOM 814 C C . PRO A 1 107 ? -17.751 -6.274 14.807 1.00 94.50 107 PRO A C 1
ATOM 816 O O . PRO A 1 107 ? -18.467 -5.323 14.525 1.00 94.50 107 PRO A O 1
ATOM 819 N N . LYS A 1 108 ? -16.692 -6.133 15.614 1.00 94.50 108 LYS A N 1
ATOM 820 C CA . LYS A 1 108 ? -16.307 -4.852 16.225 1.00 94.50 108 LYS A CA 1
ATOM 821 C C . LYS A 1 108 ? -15.580 -3.936 15.245 1.00 94.50 108 LYS A C 1
ATOM 823 O O . LYS A 1 108 ? -15.370 -2.769 15.576 1.00 94.50 108 LYS A O 1
ATOM 828 N N . LEU A 1 109 ? -15.146 -4.476 14.106 1.00 95.88 109 LEU A N 1
ATOM 829 C CA . LEU A 1 109 ? -14.398 -3.752 13.085 1.00 95.88 109 LEU A CA 1
ATOM 830 C C . LEU A 1 109 ? -15.294 -3.149 12.007 1.00 95.88 109 LEU A C 1
ATOM 832 O O . LEU A 1 109 ? -14.814 -2.284 11.288 1.00 95.88 109 LEU A O 1
ATOM 836 N N . ASP A 1 110 ? -16.558 -3.561 11.902 1.00 95.06 110 ASP A N 1
ATOM 837 C CA . ASP A 1 110 ? -17.434 -3.097 10.827 1.00 95.06 110 ASP A CA 1
ATOM 838 C C . ASP A 1 110 ? -17.566 -1.563 10.823 1.00 95.06 110 ASP A C 1
ATOM 840 O O . ASP A 1 110 ? -17.841 -0.942 11.855 1.00 95.06 110 ASP A O 1
ATOM 844 N N . GLY A 1 111 ? -17.281 -0.946 9.674 1.00 93.06 111 GLY A N 1
ATOM 845 C CA . GLY A 1 111 ? -17.231 0.506 9.494 1.00 93.06 111 GLY A CA 1
ATOM 846 C C . GLY A 1 111 ? -16.071 1.214 10.210 1.00 93.06 111 GLY A C 1
ATOM 847 O O . GLY A 1 111 ? -16.141 2.425 10.426 1.00 93.06 111 GLY A O 1
ATOM 848 N N . LYS A 1 112 ? -15.020 0.493 10.629 1.00 95.62 112 LYS A N 1
ATOM 849 C CA . LYS A 1 112 ? -13.883 1.045 11.391 1.00 95.62 112 LYS A CA 1
ATOM 850 C C . LYS A 1 112 ? -12.541 0.846 10.700 1.00 95.62 112 LYS A C 1
ATOM 852 O O . LYS A 1 112 ? -12.397 0.058 9.770 1.00 95.62 112 LYS A O 1
ATOM 857 N N . LEU A 1 113 ? -11.535 1.555 11.206 1.00 96.31 113 LEU A N 1
ATOM 858 C CA . LEU A 1 113 ? -10.135 1.402 10.825 1.00 96.31 113 LEU A CA 1
ATOM 859 C C . LEU A 1 113 ? -9.414 0.477 11.803 1.00 96.31 113 LEU A C 1
ATOM 861 O O . LEU A 1 113 ? -9.339 0.773 12.996 1.00 96.31 113 LEU A O 1
ATOM 865 N N . LEU A 1 114 ? -8.839 -0.615 11.306 1.00 96.69 114 LEU A N 1
ATOM 866 C CA . LEU A 1 114 ? -7.945 -1.470 12.076 1.00 96.69 114 LEU A CA 1
ATOM 867 C C . LEU A 1 114 ? -6.493 -0.999 11.917 1.00 96.69 114 LEU A C 1
ATOM 869 O O . LEU A 1 114 ? -5.918 -1.051 10.833 1.00 96.69 114 LEU A O 1
ATOM 873 N N . ILE A 1 115 ? -5.874 -0.591 13.018 1.00 95.88 115 ILE A N 1
ATOM 874 C CA . ILE A 1 115 ? -4.457 -0.239 13.081 1.00 95.88 115 ILE A CA 1
ATOM 875 C C . ILE A 1 115 ? -3.665 -1.423 13.628 1.00 95.88 115 ILE A C 1
ATOM 877 O O . ILE A 1 115 ? -3.880 -1.849 14.767 1.00 95.88 115 ILE A O 1
ATOM 881 N N . ILE A 1 116 ? -2.701 -1.912 12.848 1.00 93.19 116 ILE A N 1
ATOM 882 C CA . ILE A 1 116 ? -1.744 -2.937 13.276 1.00 93.19 116 ILE A CA 1
ATOM 883 C C . ILE A 1 116 ? -0.378 -2.274 13.436 1.00 93.19 116 ILE A C 1
ATOM 885 O O . ILE A 1 116 ? 0.296 -1.950 12.462 1.00 93.19 116 ILE A O 1
ATOM 889 N N . LYS A 1 117 ? 0.036 -2.045 14.685 1.00 88.31 117 LYS A N 1
ATOM 890 C CA . LYS A 1 117 ? 1.241 -1.245 14.987 1.00 88.31 117 LYS A CA 1
ATOM 891 C C . LYS A 1 117 ? 2.555 -1.956 14.666 1.00 88.31 117 LYS A C 1
ATOM 893 O O . LYS A 1 117 ? 3.566 -1.286 14.488 1.00 88.31 117 LYS A O 1
ATOM 898 N N . ASP A 1 118 ? 2.538 -3.284 14.630 1.00 86.19 118 ASP A N 1
ATOM 899 C CA . ASP A 1 118 ? 3.677 -4.099 14.219 1.00 86.19 118 ASP A CA 1
ATOM 900 C C . ASP A 1 118 ? 3.205 -5.381 13.527 1.00 86.19 118 ASP A C 1
ATOM 902 O O . ASP A 1 118 ? 2.917 -6.410 14.147 1.00 86.19 118 ASP A O 1
ATOM 906 N N . PHE A 1 119 ? 3.138 -5.307 12.204 1.00 89.44 119 PHE A N 1
ATOM 907 C CA . PHE A 1 119 ? 2.800 -6.433 11.350 1.00 89.44 119 PHE A CA 1
ATOM 908 C C . PHE A 1 119 ? 3.969 -7.417 11.185 1.00 89.44 119 PHE A C 1
ATOM 910 O O . PHE A 1 119 ? 3.757 -8.580 10.846 1.00 89.44 119 PHE A O 1
ATOM 917 N N . THR A 1 120 ? 5.202 -7.007 11.506 1.00 84.50 120 THR A N 1
ATOM 918 C CA . THR A 1 120 ? 6.386 -7.883 11.469 1.00 84.50 120 THR A CA 1
ATOM 919 C C . THR A 1 120 ? 6.227 -9.058 12.439 1.00 84.50 120 THR A C 1
ATOM 921 O O . THR A 1 120 ? 6.674 -10.171 12.155 1.00 84.50 120 THR A O 1
ATOM 924 N N . SER A 1 121 ? 5.514 -8.846 13.553 1.00 85.75 121 SER A N 1
ATOM 925 C CA . SER A 1 121 ? 5.158 -9.903 14.509 1.00 85.75 121 SER A CA 1
ATOM 926 C C . SER A 1 121 ? 4.292 -11.013 13.897 1.00 85.75 121 SER A C 1
ATOM 928 O O . SER A 1 121 ? 4.404 -12.175 14.285 1.00 85.75 121 SER A O 1
ATOM 930 N N . ILE A 1 122 ? 3.441 -10.674 12.924 1.00 87.25 122 ILE A N 1
ATOM 931 C CA . ILE A 1 122 ? 2.613 -11.627 12.178 1.00 87.25 122 ILE A CA 1
ATOM 932 C C . ILE A 1 122 ? 3.482 -12.354 11.151 1.00 87.25 122 ILE A C 1
ATOM 934 O O . ILE A 1 122 ? 3.455 -13.581 11.110 1.00 87.25 122 ILE A O 1
ATOM 938 N N . LEU A 1 123 ? 4.330 -11.619 10.421 1.00 84.69 123 LEU A N 1
ATOM 939 C CA . LEU A 1 123 ? 5.296 -12.175 9.460 1.00 84.69 123 LEU A CA 1
ATOM 940 C C . LEU A 1 123 ? 6.350 -13.097 10.090 1.00 84.69 123 LEU A C 1
ATOM 942 O O . LEU A 1 123 ? 7.068 -13.785 9.376 1.00 84.69 123 LEU A O 1
ATOM 946 N N . SER A 1 124 ? 6.483 -13.108 11.416 1.00 85.62 124 SER A N 1
ATOM 947 C CA . SER A 1 124 ? 7.431 -13.973 12.132 1.00 85.62 124 SER A CA 1
ATOM 948 C C . SER A 1 124 ? 6.798 -15.272 12.653 1.00 85.62 124 SER A C 1
ATOM 950 O O . SER A 1 124 ? 7.488 -16.089 13.261 1.00 85.62 124 SER A O 1
ATOM 952 N N . LYS A 1 125 ? 5.485 -15.478 12.461 1.00 88.31 125 LYS A N 1
ATOM 953 C CA . LYS A 1 125 ? 4.776 -16.695 12.909 1.00 88.31 125 LYS A CA 1
ATOM 954 C C . LYS A 1 125 ? 5.142 -17.912 12.057 1.00 88.31 125 LYS A C 1
ATOM 956 O O . LYS A 1 125 ? 5.823 -17.791 11.046 1.00 88.31 125 LYS A O 1
ATOM 961 N N . LYS A 1 126 ? 4.674 -19.103 12.436 1.00 88.19 126 LYS A N 1
ATOM 962 C CA . LYS A 1 126 ? 4.808 -20.294 11.583 1.00 88.19 126 LYS A CA 1
ATOM 963 C C . LYS A 1 126 ? 4.028 -20.094 10.281 1.00 88.19 126 LYS A C 1
ATOM 965 O O . LYS A 1 126 ? 2.973 -19.468 10.300 1.00 88.19 126 LYS A O 1
ATOM 970 N N . GLY A 1 127 ? 4.519 -20.658 9.176 1.00 85.00 127 GLY A N 1
ATOM 971 C CA . GLY A 1 127 ? 3.912 -20.475 7.850 1.00 85.00 127 GLY A CA 1
ATOM 972 C C . GLY A 1 127 ? 2.419 -20.824 7.792 1.00 85.00 127 GLY A C 1
ATOM 973 O O . GLY A 1 127 ? 1.656 -20.108 7.156 1.00 85.00 127 GLY A O 1
ATOM 974 N N . GLU A 1 128 ? 1.983 -21.854 8.523 1.00 87.69 128 GLU A N 1
ATOM 975 C CA . GLU A 1 128 ? 0.564 -22.238 8.625 1.00 87.69 128 GLU A CA 1
ATOM 976 C C . GLU A 1 128 ? -0.292 -21.158 9.305 1.00 87.69 128 GLU A C 1
ATOM 978 O O . GLU A 1 128 ? -1.350 -20.795 8.793 1.00 87.69 128 GLU A O 1
ATOM 983 N N . ASP A 1 129 ? 0.184 -20.588 10.417 1.00 90.31 129 ASP A N 1
ATOM 984 C CA . ASP A 1 129 ? -0.519 -19.512 11.124 1.00 90.31 129 ASP A CA 1
ATOM 985 C C . ASP A 1 129 ? -0.588 -18.244 10.270 1.00 90.31 129 ASP A C 1
ATOM 987 O O . ASP A 1 129 ? -1.613 -17.563 10.247 1.00 90.31 129 ASP A O 1
ATOM 991 N N . GLN A 1 130 ? 0.500 -17.924 9.563 1.00 87.00 130 GLN A N 1
ATOM 992 C CA . GLN A 1 130 ? 0.533 -16.801 8.629 1.00 87.00 130 GLN A CA 1
ATOM 993 C C . GLN A 1 130 ? -0.498 -16.995 7.518 1.00 87.00 130 GLN A C 1
ATOM 995 O O . GLN A 1 130 ? -1.336 -16.121 7.303 1.00 87.00 130 GLN A O 1
ATOM 1000 N N . ALA A 1 131 ? -0.474 -18.154 6.854 1.00 86.94 131 ALA A N 1
ATOM 1001 C CA . ALA A 1 131 ? -1.399 -18.485 5.778 1.00 86.94 131 ALA A CA 1
ATOM 1002 C C . ALA A 1 131 ? -2.861 -18.419 6.243 1.00 86.94 131 ALA A C 1
ATOM 1004 O O . ALA A 1 131 ? -3.698 -17.864 5.534 1.00 86.94 131 ALA A O 1
ATOM 1005 N N . ALA A 1 132 ? -3.157 -18.909 7.451 1.00 90.38 132 ALA A N 1
ATOM 1006 C CA . ALA A 1 132 ? -4.492 -18.831 8.035 1.00 90.38 132 ALA A CA 1
ATOM 1007 C C . ALA A 1 132 ? -4.932 -17.381 8.306 1.00 90.38 132 ALA A C 1
ATOM 1009 O O . ALA A 1 132 ? -6.050 -17.011 7.962 1.00 90.38 132 ALA A O 1
ATOM 1010 N N . ILE A 1 133 ? -4.056 -16.531 8.858 1.00 91.56 133 ILE A N 1
ATOM 1011 C CA . ILE A 1 133 ? -4.364 -15.106 9.078 1.00 91.56 133 ILE A CA 1
ATOM 1012 C C . ILE A 1 133 ? -4.613 -14.387 7.744 1.00 91.56 133 ILE A C 1
ATOM 1014 O O . ILE A 1 133 ? -5.550 -13.596 7.641 1.00 91.56 133 ILE A O 1
ATOM 1018 N N . PHE A 1 134 ? -3.815 -14.658 6.706 1.00 89.62 134 PHE A N 1
ATOM 1019 C CA . PHE A 1 134 ? -4.043 -14.070 5.382 1.00 89.62 134 PHE A CA 1
ATOM 1020 C C . PHE A 1 134 ? -5.294 -14.611 4.695 1.00 89.62 134 PHE A C 1
ATOM 1022 O O . PHE A 1 134 ? -5.940 -13.863 3.968 1.00 89.62 134 PHE A O 1
ATOM 1029 N N . ALA A 1 135 ? -5.662 -15.875 4.904 1.00 90.00 135 ALA A N 1
ATOM 1030 C CA . ALA A 1 135 ? -6.939 -16.402 4.431 1.00 90.00 135 ALA A CA 1
ATOM 1031 C C . ALA A 1 135 ? -8.113 -15.631 5.051 1.00 90.00 135 ALA A C 1
ATOM 1033 O O . ALA A 1 135 ? -8.916 -15.076 4.304 1.00 90.00 135 ALA A O 1
ATOM 1034 N N . ASP A 1 136 ? -8.116 -15.466 6.377 1.00 93.19 136 ASP A N 1
ATOM 1035 C CA . ASP A 1 136 ? -9.155 -14.709 7.084 1.00 93.19 136 ASP A CA 1
ATOM 1036 C C . ASP A 1 136 ? -9.269 -13.270 6.592 1.00 93.19 136 ASP A C 1
ATOM 1038 O O . ASP A 1 136 ? -10.364 -12.763 6.366 1.00 93.19 136 ASP A O 1
ATOM 1042 N N . LEU A 1 137 ? -8.124 -12.600 6.434 1.00 92.50 137 LEU A N 1
ATOM 1043 C CA . LEU A 1 137 ? -8.071 -11.236 5.929 1.00 92.50 137 LEU A CA 1
ATOM 1044 C C . LEU A 1 137 ? -8.676 -11.151 4.517 1.00 92.50 137 LEU A C 1
ATOM 1046 O O . LEU A 1 137 ? -9.431 -10.232 4.223 1.00 92.50 137 LEU A O 1
ATOM 1050 N N . ARG A 1 138 ? -8.397 -12.110 3.633 1.00 90.62 138 ARG A N 1
ATOM 1051 C CA . ARG A 1 138 ? -8.944 -12.085 2.268 1.00 90.62 138 ARG A CA 1
ATOM 1052 C C . ARG A 1 138 ? -10.464 -12.220 2.247 1.00 90.62 138 ARG A C 1
ATOM 1054 O O . ARG A 1 138 ? -11.114 -11.410 1.597 1.00 90.62 138 ARG A O 1
ATOM 1061 N N . GLU A 1 139 ? -11.006 -13.180 2.987 1.00 92.75 139 GLU A N 1
ATOM 1062 C CA . GLU A 1 139 ? -12.457 -13.361 3.117 1.00 92.75 139 GLU A CA 1
ATOM 1063 C C . GLU A 1 139 ? -13.121 -12.130 3.753 1.00 92.75 139 GLU A C 1
ATOM 1065 O O . GLU A 1 139 ? -14.127 -11.621 3.259 1.00 92.75 139 GLU A O 1
ATOM 1070 N N . ALA A 1 140 ? -12.500 -11.568 4.795 1.00 93.94 140 ALA A N 1
ATOM 1071 C CA . ALA A 1 140 ? -12.976 -10.347 5.433 1.00 93.94 140 ALA A CA 1
ATOM 1072 C C . ALA A 1 140 ? -12.981 -9.137 4.479 1.00 93.94 140 ALA A C 1
ATOM 1074 O O . ALA A 1 140 ? -13.916 -8.341 4.510 1.00 93.94 140 ALA A O 1
ATOM 1075 N N . TYR A 1 141 ? -11.979 -9.005 3.604 1.00 93.38 141 TYR A N 1
ATOM 1076 C CA . TYR A 1 141 ? -11.954 -7.959 2.575 1.00 93.38 141 TYR A CA 1
ATOM 1077 C C . TYR A 1 141 ? -13.103 -8.107 1.573 1.00 93.38 141 TYR A C 1
ATOM 1079 O O . TYR A 1 141 ? -13.703 -7.112 1.172 1.00 93.38 141 TYR A O 1
ATOM 1087 N N . ASP A 1 142 ? -13.423 -9.346 1.192 1.00 90.31 142 ASP A N 1
ATOM 1088 C CA . ASP A 1 142 ? -14.519 -9.652 0.267 1.00 90.31 142 ASP A CA 1
ATOM 1089 C C . ASP A 1 142 ? -15.904 -9.453 0.928 1.00 90.31 142 ASP A C 1
ATOM 1091 O O . ASP A 1 142 ? -16.933 -9.439 0.252 1.00 90.31 142 ASP A O 1
ATOM 1095 N N . GLY A 1 143 ? -15.925 -9.206 2.245 1.00 90.69 143 GLY A N 1
ATOM 1096 C CA . GLY A 1 143 ? -17.067 -8.702 3.008 1.00 90.69 143 GLY A CA 1
ATOM 1097 C C . GLY A 1 143 ? -17.743 -9.729 3.913 1.00 90.69 143 GLY A C 1
ATOM 1098 O O . GLY A 1 143 ? -18.674 -9.365 4.635 1.00 90.69 143 GLY A O 1
ATOM 1099 N N . TYR A 1 144 ? -17.298 -10.988 3.905 1.00 94.19 144 TYR A N 1
ATOM 1100 C CA . TYR A 1 144 ? -17.847 -12.049 4.748 1.00 94.19 144 TYR A CA 1
ATOM 1101 C C . TYR A 1 144 ? -16.783 -13.096 5.078 1.00 94.19 144 TYR A C 1
ATOM 1103 O O . TYR A 1 144 ? -16.167 -13.654 4.178 1.00 94.19 144 TYR A O 1
ATOM 1111 N N . LEU A 1 145 ? -16.611 -13.389 6.369 1.00 95.12 145 LEU A N 1
ATOM 1112 C CA . LEU A 1 145 ? -15.750 -14.468 6.860 1.00 95.12 145 LEU A CA 1
ATOM 1113 C C . LEU A 1 145 ? -16.588 -15.427 7.701 1.00 95.12 145 LEU A C 1
ATOM 1115 O O . LEU A 1 145 ? -17.326 -14.992 8.592 1.00 95.12 145 LEU A O 1
ATOM 1119 N N . GLU A 1 146 ? -16.420 -16.725 7.462 1.00 94.56 146 GLU A N 1
ATOM 1120 C CA . GLU A 1 146 ? -17.064 -17.800 8.212 1.00 94.56 146 GLU A CA 1
ATOM 1121 C C . GLU A 1 146 ? -16.044 -18.846 8.670 1.00 94.56 146 GLU A C 1
ATOM 1123 O O . GLU A 1 146 ? -15.113 -19.204 7.955 1.00 94.56 146 GLU A O 1
ATOM 1128 N N . LYS A 1 147 ? -16.222 -19.367 9.887 1.00 93.19 147 LYS A N 1
ATOM 1129 C CA . LYS A 1 147 ? -15.413 -20.458 10.430 1.00 93.19 147 LYS A CA 1
ATOM 1130 C C . LYS A 1 147 ? -16.266 -21.512 11.107 1.00 93.19 147 LYS A C 1
ATOM 1132 O O . LYS A 1 147 ? -17.183 -21.205 11.868 1.00 93.19 147 LYS A O 1
ATOM 1137 N N . SER A 1 148 ? -15.889 -22.766 10.886 1.00 91.69 148 SER A N 1
ATOM 1138 C CA . SER A 1 148 ? -16.486 -23.933 11.535 1.00 91.69 148 SER A CA 1
ATOM 1139 C C . SER A 1 148 ? -15.549 -24.505 12.598 1.00 91.69 148 SER A C 1
ATOM 1141 O O . SER A 1 148 ? -14.350 -24.650 12.367 1.00 91.69 148 SER A O 1
ATOM 1143 N N . TYR A 1 149 ? -16.096 -24.848 13.767 1.00 89.25 149 TYR A N 1
ATOM 1144 C CA . TYR A 1 149 ? -15.323 -25.300 14.924 1.00 89.25 149 TYR A CA 1
ATOM 1145 C C . TYR A 1 149 ? -15.794 -26.655 15.454 1.00 89.25 149 TYR A C 1
ATOM 1147 O O . TYR A 1 149 ? -16.970 -26.852 15.762 1.00 89.25 149 TYR A O 1
ATOM 1155 N N . GLY A 1 150 ? -14.836 -27.551 15.706 1.00 84.19 150 GLY A N 1
ATOM 1156 C CA . GLY A 1 150 ? -15.063 -28.829 16.393 1.00 84.19 150 GLY A CA 1
ATOM 1157 C C . GLY A 1 150 ? -15.300 -28.713 17.908 1.00 84.19 150 GLY A C 1
ATOM 1158 O O . GLY A 1 150 ? -15.552 -29.717 18.563 1.00 84.19 150 GLY A O 1
ATOM 1159 N N . SER A 1 151 ? -15.253 -27.506 18.486 1.00 82.19 151 SER A N 1
ATOM 1160 C CA . SER A 1 151 ? -15.449 -27.249 19.927 1.00 82.19 151 SER A CA 1
ATOM 1161 C C . SER A 1 151 ? -16.919 -27.281 20.383 1.00 82.19 151 SER A C 1
ATOM 1163 O O . SER A 1 151 ? -17.227 -26.949 21.529 1.00 82.19 151 SER A O 1
ATOM 1165 N N . GLY A 1 152 ? -17.852 -27.637 19.493 1.00 79.81 152 GLY A N 1
ATOM 1166 C CA . GLY A 1 152 ? -19.295 -27.599 19.760 1.00 79.81 152 GLY A CA 1
ATOM 1167 C C . GLY A 1 152 ? -19.904 -26.192 19.709 1.00 79.81 152 GLY A C 1
ATOM 1168 O O . GLY A 1 152 ? -21.040 -26.008 20.145 1.00 79.81 152 GLY A O 1
ATOM 1169 N N . VAL A 1 153 ? -19.149 -25.208 19.204 1.00 84.31 153 VAL A N 1
ATOM 1170 C CA . VAL A 1 153 ? -19.640 -23.872 18.820 1.00 84.31 153 VAL A CA 1
ATOM 1171 C C . VAL A 1 153 ? -20.370 -23.911 17.472 1.00 84.31 153 VAL A C 1
ATOM 1173 O O . VAL A 1 153 ? -21.233 -23.073 17.233 1.00 84.31 153 VAL A O 1
ATOM 1176 N N . GLY A 1 154 ? -20.074 -24.902 16.624 1.00 88.56 154 GLY A N 1
ATOM 1177 C CA . GLY A 1 154 ? -20.632 -25.004 15.279 1.00 88.56 154 GLY A CA 1
ATOM 1178 C C . GLY A 1 154 ? -19.950 -24.027 14.327 1.00 88.56 154 GLY A C 1
ATOM 1179 O O . GLY A 1 154 ? -18.730 -23.852 14.385 1.00 88.56 154 GLY A O 1
ATOM 1180 N N . THR A 1 155 ? -20.741 -23.400 13.466 1.00 91.56 155 THR A N 1
ATOM 1181 C CA . THR A 1 155 ? -20.278 -22.445 12.459 1.00 91.56 155 THR A CA 1
ATOM 1182 C C . THR A 1 155 ? -20.632 -21.022 12.883 1.00 91.56 155 THR A C 1
ATOM 1184 O O . THR A 1 155 ? -21.746 -20.761 13.336 1.00 91.56 155 THR A O 1
ATOM 1187 N N . LYS A 1 156 ? -19.671 -20.103 12.768 1.00 93.12 156 LYS A N 1
ATOM 1188 C CA . LYS A 1 156 ? -19.842 -18.668 13.016 1.00 93.12 156 LYS A CA 1
ATOM 1189 C C . LYS A 1 156 ? -19.376 -17.895 11.794 1.00 93.12 156 LYS A C 1
ATOM 1191 O O . LYS A 1 156 ? -18.254 -18.115 11.349 1.00 93.12 156 LYS A O 1
ATOM 1196 N N . GLY A 1 157 ? -20.171 -16.937 11.337 1.00 93.62 157 GLY A N 1
ATOM 1197 C CA . GLY A 1 157 ? -19.772 -16.028 10.272 1.00 93.62 157 GLY A CA 1
ATOM 1198 C C . GLY A 1 157 ? -20.311 -14.625 10.490 1.00 93.62 157 GLY A C 1
ATOM 1199 O O . GLY A 1 157 ? -21.355 -14.443 11.120 1.00 93.62 157 GLY A O 1
ATOM 1200 N N . PHE A 1 158 ? -19.581 -13.635 9.986 1.00 95.44 158 PHE A N 1
ATOM 1201 C CA . PHE A 1 158 ? -19.940 -12.228 10.116 1.00 95.44 158 PHE A CA 1
ATOM 1202 C C . PHE A 1 158 ? -19.686 -11.486 8.811 1.00 95.44 158 PHE A C 1
ATOM 1204 O O . PHE A 1 158 ? -18.658 -11.683 8.163 1.00 95.44 158 PHE A O 1
ATOM 1211 N N . GLN A 1 159 ? -20.616 -10.599 8.465 1.00 95.06 159 GLN A N 1
ATOM 1212 C CA . GLN A 1 159 ? -20.377 -9.559 7.473 1.00 95.06 159 GLN A CA 1
ATOM 1213 C C . GLN A 1 159 ? -19.694 -8.385 8.168 1.00 95.06 159 GLN A C 1
ATOM 1215 O O . GLN A 1 159 ? -20.129 -7.971 9.242 1.00 95.06 159 GLN A O 1
ATOM 1220 N N . SER A 1 160 ? -18.598 -7.899 7.597 1.00 93.81 160 SER A N 1
ATOM 1221 C CA . SER A 1 160 ? -17.844 -6.775 8.152 1.00 93.81 160 SER A CA 1
ATOM 1222 C C . SER A 1 160 ? -17.010 -6.132 7.055 1.00 93.81 160 SER A C 1
ATOM 1224 O O . SER A 1 160 ? -16.318 -6.835 6.319 1.00 93.81 160 SER A O 1
ATOM 1226 N N . LYS A 1 161 ? -17.063 -4.804 6.944 1.00 93.38 161 LYS A N 1
ATOM 1227 C CA . LYS A 1 161 ? -16.211 -4.022 6.041 1.00 93.38 161 LYS A CA 1
ATOM 1228 C C . LYS A 1 161 ? -15.390 -3.029 6.845 1.00 93.38 161 LYS A C 1
ATOM 1230 O O . LYS A 1 161 ? -15.936 -2.168 7.525 1.00 93.38 161 LYS A O 1
ATOM 1235 N N . PHE A 1 162 ? -14.070 -3.129 6.746 1.00 96.00 162 PHE A N 1
ATOM 1236 C CA . PHE A 1 162 ? -13.151 -2.301 7.521 1.00 96.00 162 PHE A CA 1
ATOM 1237 C C . PHE A 1 162 ? -11.868 -2.021 6.743 1.00 96.00 162 PHE A C 1
ATOM 1239 O O . PHE A 1 162 ? -11.435 -2.822 5.914 1.00 96.00 162 PHE A O 1
ATOM 1246 N N . GLY A 1 163 ? -11.262 -0.869 7.005 1.00 96.50 163 GLY A N 1
ATOM 1247 C CA . GLY A 1 163 ? -9.947 -0.498 6.478 1.00 96.50 163 GLY A CA 1
ATOM 1248 C C . GLY A 1 163 ? -8.826 -1.019 7.372 1.00 96.50 163 GLY A C 1
ATOM 1249 O O . GLY A 1 163 ? -9.043 -1.294 8.554 1.00 96.50 163 GLY A O 1
ATOM 1250 N N . ILE A 1 164 ? -7.613 -1.123 6.831 1.00 96.81 164 ILE A N 1
ATOM 1251 C CA . ILE A 1 164 ? -6.426 -1.519 7.599 1.00 96.81 164 ILE A CA 1
ATOM 1252 C C . ILE A 1 164 ? -5.286 -0.551 7.311 1.00 96.81 164 ILE A C 1
ATOM 1254 O O . ILE A 1 164 ? -4.984 -0.290 6.151 1.00 96.81 164 ILE A O 1
ATOM 1258 N N . ILE A 1 165 ? -4.596 -0.098 8.359 1.00 96.75 165 ILE A N 1
ATOM 1259 C CA . ILE A 1 165 ? -3.239 0.445 8.234 1.00 96.75 165 ILE A CA 1
ATOM 1260 C C . ILE A 1 165 ? -2.314 -0.379 9.125 1.00 96.75 165 ILE A C 1
ATOM 1262 O O . ILE A 1 165 ? -2.496 -0.459 10.342 1.00 96.75 165 ILE A O 1
ATOM 1266 N N . ALA A 1 166 ? -1.316 -1.004 8.513 1.00 94.44 166 ALA A N 1
ATOM 1267 C CA . ALA A 1 166 ? -0.391 -1.904 9.179 1.00 94.44 166 ALA A CA 1
ATOM 1268 C C . ALA A 1 166 ? 1.052 -1.414 9.013 1.00 94.44 166 ALA A C 1
ATOM 1270 O O . ALA A 1 166 ? 1.554 -1.327 7.895 1.00 94.44 166 ALA A O 1
ATOM 1271 N N . ALA A 1 167 ? 1.739 -1.112 10.115 1.00 92.12 167 ALA A N 1
ATOM 1272 C CA . ALA A 1 167 ? 3.162 -0.789 10.072 1.00 92.12 167 ALA A CA 1
ATOM 1273 C C . ALA A 1 167 ? 4.001 -2.060 9.938 1.00 92.12 167 ALA A C 1
ATOM 1275 O O . ALA A 1 167 ? 3.822 -3.022 10.687 1.00 92.12 167 ALA A O 1
ATOM 1276 N N . VAL A 1 168 ? 4.953 -2.039 9.011 1.00 91.31 168 VAL A N 1
ATOM 1277 C CA . VAL A 1 168 ? 5.855 -3.157 8.743 1.00 91.31 168 VAL A CA 1
ATOM 1278 C C . VAL A 1 168 ? 7.245 -2.647 8.357 1.00 91.31 168 VAL A C 1
ATOM 1280 O O . VAL A 1 168 ? 7.430 -1.484 7.995 1.00 91.31 168 VAL A O 1
ATOM 1283 N N . THR A 1 169 ? 8.251 -3.503 8.499 1.00 89.19 169 THR A N 1
ATOM 1284 C CA . THR A 1 169 ? 9.606 -3.240 7.993 1.00 89.19 169 THR A CA 1
ATOM 1285 C C . THR A 1 169 ? 9.744 -3.719 6.549 1.00 89.19 169 THR A C 1
ATOM 1287 O O . THR A 1 169 ? 8.867 -4.416 6.039 1.00 89.19 169 THR A O 1
ATOM 1290 N N . ASP A 1 170 ? 10.873 -3.427 5.902 1.00 86.56 170 ASP A N 1
ATOM 1291 C CA . ASP A 1 170 ? 11.187 -3.928 4.552 1.00 86.56 170 ASP A CA 1
ATOM 1292 C C . ASP A 1 170 ? 11.223 -5.469 4.462 1.00 86.56 170 ASP A C 1
ATOM 1294 O O . ASP A 1 170 ? 11.245 -6.039 3.376 1.00 86.56 170 ASP A O 1
ATOM 1298 N N . ALA A 1 171 ? 11.155 -6.178 5.598 1.00 84.50 171 ALA A N 1
ATOM 1299 C CA . ALA A 1 171 ? 10.991 -7.628 5.632 1.00 84.50 171 ALA A CA 1
ATOM 1300 C C . ALA A 1 171 ? 9.736 -8.121 4.889 1.00 84.50 171 ALA A C 1
ATOM 1302 O O . ALA A 1 171 ? 9.733 -9.272 4.457 1.00 84.50 171 ALA A O 1
ATOM 1303 N N . ILE A 1 172 ? 8.708 -7.277 4.715 1.00 85.69 172 ILE A N 1
ATOM 1304 C CA . ILE A 1 172 ? 7.509 -7.606 3.927 1.00 85.69 172 ILE A CA 1
ATOM 1305 C C . ILE A 1 172 ? 7.850 -8.022 2.490 1.00 85.69 172 ILE A C 1
ATOM 1307 O O . ILE A 1 172 ? 7.187 -8.898 1.940 1.00 85.69 172 ILE A O 1
ATOM 1311 N N . ASP A 1 173 ? 8.929 -7.484 1.916 1.00 84.00 173 ASP A N 1
ATOM 1312 C CA . ASP A 1 173 ? 9.329 -7.777 0.537 1.00 84.00 173 ASP A CA 1
ATOM 1313 C C . ASP A 1 173 ? 9.741 -9.244 0.356 1.00 84.00 173 ASP A C 1
ATOM 1315 O O . ASP A 1 173 ? 9.509 -9.826 -0.699 1.00 84.00 173 ASP A O 1
ATOM 1319 N N . LYS A 1 174 ? 10.242 -9.899 1.413 1.00 78.94 174 LYS A N 1
ATOM 1320 C CA . LYS A 1 174 ? 10.549 -11.343 1.392 1.00 78.94 174 LYS A CA 1
ATOM 1321 C C . LYS A 1 174 ? 9.304 -12.213 1.248 1.00 78.94 174 LYS A C 1
ATOM 1323 O O . LYS A 1 174 ? 9.395 -13.347 0.792 1.00 78.94 174 LYS A O 1
ATOM 1328 N N . TYR A 1 175 ? 8.157 -11.699 1.681 1.00 77.31 175 TYR A N 1
ATOM 1329 C CA . TYR A 1 175 ? 6.887 -12.414 1.656 1.00 77.31 175 TYR A CA 1
ATOM 1330 C C . TYR A 1 175 ? 6.053 -12.061 0.426 1.00 77.31 175 TYR A C 1
ATOM 1332 O O . TYR A 1 175 ? 4.985 -12.643 0.247 1.00 77.31 175 TYR A O 1
ATOM 1340 N N . HIS A 1 176 ? 6.523 -11.145 -0.430 1.00 72.19 176 HIS A N 1
ATOM 1341 C CA . HIS A 1 176 ? 5.791 -10.677 -1.607 1.00 72.19 176 HIS A CA 1
ATOM 1342 C C . HIS A 1 176 ? 5.293 -11.833 -2.489 1.00 72.19 176 HIS A C 1
ATOM 1344 O O . HIS A 1 176 ? 4.119 -11.844 -2.850 1.00 72.19 176 HIS A O 1
ATOM 1350 N N . ILE A 1 177 ? 6.122 -12.864 -2.698 1.00 64.38 177 ILE A N 1
ATOM 1351 C CA . ILE A 1 177 ? 5.755 -14.081 -3.440 1.00 64.38 177 ILE A CA 1
ATOM 1352 C C . ILE A 1 177 ? 4.484 -14.727 -2.870 1.00 64.38 177 ILE A C 1
ATOM 1354 O O . ILE A 1 177 ? 3.541 -15.026 -3.600 1.00 64.38 177 ILE A O 1
ATOM 1358 N N . VAL A 1 178 ? 4.434 -14.907 -1.548 1.00 64.50 178 VAL A N 1
ATOM 1359 C CA . VAL A 1 178 ? 3.292 -15.525 -0.858 1.00 64.50 178 VAL A CA 1
ATOM 1360 C C . VAL A 1 178 ? 2.062 -14.619 -0.930 1.00 64.50 178 VAL A C 1
ATOM 1362 O O . VAL A 1 178 ? 0.948 -15.099 -1.118 1.00 64.50 178 VAL A O 1
ATOM 1365 N N . HIS A 1 179 ? 2.243 -13.305 -0.807 1.00 66.88 179 HIS A N 1
ATOM 1366 C CA . HIS A 1 179 ? 1.141 -12.344 -0.855 1.00 66.88 179 HIS A CA 1
ATOM 1367 C C . HIS A 1 179 ? 0.510 -12.222 -2.244 1.00 66.88 179 HIS A C 1
ATOM 1369 O O . HIS A 1 179 ? -0.717 -12.229 -2.352 1.00 66.88 179 HIS A O 1
ATOM 1375 N N . SER A 1 180 ? 1.335 -12.137 -3.287 1.00 65.06 180 SER A N 1
ATOM 1376 C CA . SER A 1 180 ? 0.898 -11.980 -4.676 1.00 65.06 180 SER A CA 1
ATOM 1377 C C . SER A 1 180 ? 0.142 -13.224 -5.155 1.00 65.06 180 SER A C 1
ATOM 1379 O O . SER A 1 180 ? -0.987 -13.110 -5.631 1.00 65.06 180 SER A O 1
ATOM 1381 N N . GLN A 1 181 ? 0.664 -14.430 -4.882 1.00 61.81 181 GLN A N 1
ATOM 1382 C CA . GLN A 1 181 ? -0.000 -15.698 -5.235 1.00 61.81 181 GLN A CA 1
ATOM 1383 C C . GLN A 1 181 ? -1.385 -15.870 -4.594 1.00 61.81 181 GLN A C 1
ATOM 1385 O O . GLN A 1 181 ? -2.255 -16.548 -5.138 1.00 61.81 181 GLN A O 1
ATOM 1390 N N . LEU A 1 182 ? -1.600 -15.272 -3.421 1.00 63.41 182 LEU A N 1
ATOM 1391 C CA . LEU A 1 182 ? -2.852 -15.378 -2.675 1.00 63.41 182 LEU A CA 1
ATOM 1392 C C . LEU A 1 182 ? -3.851 -14.255 -3.014 1.00 63.41 182 LEU A C 1
ATOM 1394 O O . LEU A 1 182 ? -4.967 -14.261 -2.485 1.00 63.41 182 LEU A O 1
ATOM 1398 N N . GLY A 1 183 ? -3.495 -13.326 -3.905 1.00 68.00 183 GLY A N 1
ATOM 1399 C CA . GLY A 1 183 ? -4.310 -12.172 -4.275 1.00 68.00 183 GLY A CA 1
ATOM 1400 C C . GLY A 1 183 ? -4.133 -11.020 -3.289 1.00 68.00 183 GLY A C 1
ATOM 1401 O O . GLY A 1 183 ? -4.897 -10.874 -2.324 1.00 68.00 183 GLY A O 1
ATOM 1402 N N . GLU A 1 184 ? -3.126 -10.188 -3.548 1.00 79.12 184 GLU A N 1
ATOM 1403 C CA . GLU A 1 184 ? -2.738 -9.071 -2.692 1.00 79.12 184 GLU A CA 1
ATOM 1404 C C . GLU A 1 184 ? -3.823 -7.974 -2.669 1.00 79.12 184 GLU A C 1
ATOM 1406 O O . GLU A 1 184 ? -4.256 -7.446 -3.696 1.00 79.12 184 GLU A O 1
ATOM 1411 N N . ARG A 1 185 ? -4.288 -7.639 -1.459 1.00 88.69 185 ARG A N 1
ATOM 1412 C CA . ARG A 1 185 ? -5.318 -6.612 -1.189 1.00 88.69 185 ARG A CA 1
ATOM 1413 C C . ARG A 1 185 ? -4.751 -5.338 -0.567 1.00 88.69 185 ARG A C 1
ATOM 1415 O O . ARG A 1 185 ? -5.483 -4.371 -0.384 1.00 88.69 185 ARG A O 1
ATOM 1422 N N . PHE A 1 186 ? -3.468 -5.352 -0.217 1.00 93.00 186 PHE A N 1
ATOM 1423 C CA . PHE A 1 186 ? -2.786 -4.214 0.379 1.00 93.00 186 PHE A CA 1
ATOM 1424 C C . PHE A 1 186 ? -2.120 -3.367 -0.704 1.00 93.00 186 PHE A C 1
ATOM 1426 O O . PHE A 1 186 ? -1.467 -3.896 -1.605 1.00 93.00 186 PHE A O 1
ATOM 1433 N N . LEU A 1 187 ? -2.256 -2.055 -0.566 1.00 95.50 187 LEU A N 1
ATOM 1434 C CA . LEU A 1 187 ? -1.342 -1.079 -1.139 1.00 95.50 187 LEU A CA 1
ATOM 1435 C C . LEU A 1 187 ? -0.161 -0.885 -0.182 1.00 95.50 187 LEU A C 1
ATOM 1437 O O . LEU A 1 187 ? -0.256 -1.189 1.012 1.00 95.50 187 LEU A O 1
ATOM 1441 N N . LYS A 1 188 ? 0.959 -0.371 -0.682 1.00 95.44 188 LYS A N 1
ATOM 1442 C CA . LYS A 1 188 ? 2.165 -0.109 0.113 1.00 95.44 188 LYS A CA 1
ATOM 1443 C C . LYS A 1 188 ? 2.529 1.366 0.031 1.00 95.44 188 LYS A C 1
ATOM 1445 O O . LYS A 1 188 ? 2.522 1.937 -1.047 1.00 95.44 188 LYS A O 1
ATOM 1450 N N . CYS A 1 189 ? 2.889 1.953 1.166 1.00 95.38 189 CYS A N 1
ATOM 1451 C CA . CYS A 1 189 ? 3.494 3.277 1.263 1.00 95.38 189 CYS A CA 1
ATOM 1452 C C . CYS A 1 189 ? 4.843 3.133 1.960 1.00 95.38 189 CYS A C 1
ATOM 1454 O O . CYS A 1 189 ? 4.896 2.751 3.133 1.00 95.38 189 CYS A O 1
ATOM 1456 N N . ARG A 1 190 ? 5.936 3.438 1.259 1.00 92.62 190 ARG A N 1
ATOM 1457 C CA . ARG A 1 190 ? 7.290 3.409 1.820 1.00 92.62 190 ARG A CA 1
ATOM 1458 C C . ARG A 1 190 ? 7.647 4.794 2.331 1.00 92.62 190 ARG A C 1
ATOM 1460 O O . ARG A 1 190 ? 7.657 5.758 1.568 1.00 92.62 190 ARG A O 1
ATOM 1467 N N . LEU A 1 191 ? 7.928 4.896 3.626 1.00 90.00 191 LEU A N 1
ATOM 1468 C CA . LEU A 1 191 ? 8.325 6.154 4.245 1.00 90.00 191 LEU A CA 1
ATOM 1469 C C . LEU A 1 191 ? 9.742 6.541 3.857 1.00 90.00 191 LEU A C 1
ATOM 1471 O O . LEU A 1 191 ? 10.676 5.745 3.988 1.00 90.00 191 LEU A O 1
ATOM 1475 N N . ARG A 1 192 ? 9.895 7.800 3.463 1.00 88.31 192 ARG A N 1
ATOM 1476 C CA . ARG A 1 192 ? 11.188 8.444 3.257 1.00 88.31 192 ARG A CA 1
ATOM 1477 C C . ARG A 1 192 ? 11.560 9.196 4.529 1.00 88.31 192 ARG A C 1
ATOM 1479 O O . ARG A 1 192 ? 10.718 9.820 5.168 1.00 88.31 192 ARG A O 1
ATOM 1486 N N . THR A 1 193 ? 12.814 9.070 4.941 1.00 84.19 193 THR A N 1
ATOM 1487 C CA . THR A 1 193 ? 13.335 9.789 6.102 1.00 84.19 193 THR A CA 1
ATOM 1488 C C . THR A 1 193 ? 14.837 9.956 5.970 1.00 84.19 193 THR A C 1
ATOM 1490 O O . THR A 1 193 ? 15.544 9.001 5.651 1.00 84.19 193 THR A O 1
ATOM 1493 N N . ASN A 1 194 ? 15.330 11.138 6.316 1.00 86.94 194 ASN A N 1
ATOM 1494 C CA . ASN A 1 194 ? 16.732 11.372 6.617 1.00 86.94 194 ASN A CA 1
ATOM 1495 C C . ASN A 1 194 ? 17.054 10.874 8.042 1.00 86.94 194 ASN A C 1
ATOM 1497 O O . ASN A 1 194 ? 16.570 11.464 9.014 1.00 86.94 194 ASN A O 1
ATOM 1501 N N . PRO A 1 195 ? 17.865 9.809 8.210 1.00 85.25 195 PRO A N 1
ATOM 1502 C CA . PRO A 1 195 ? 18.127 9.237 9.529 1.00 85.25 195 PRO A CA 1
ATOM 1503 C C . PRO A 1 195 ? 18.802 10.218 10.487 1.00 85.25 195 PRO A C 1
ATOM 1505 O O . PRO A 1 195 ? 18.475 10.232 11.669 1.00 85.25 195 PRO A O 1
ATOM 1508 N N . LYS A 1 196 ? 19.721 11.055 9.988 1.00 87.81 196 LYS A N 1
ATOM 1509 C CA . LYS A 1 196 ? 20.467 11.999 10.826 1.00 87.81 196 LYS A CA 1
ATOM 1510 C C . LYS A 1 196 ? 19.540 13.071 11.392 1.00 87.81 196 LYS A C 1
ATOM 1512 O O . LYS A 1 196 ? 19.473 13.235 12.602 1.00 87.81 196 LYS A O 1
ATOM 1517 N N . ALA A 1 197 ? 18.767 13.722 10.525 1.00 86.50 197 ALA A N 1
ATOM 1518 C CA . ALA A 1 197 ? 17.831 14.759 10.948 1.00 86.50 197 ALA A CA 1
ATOM 1519 C C . ALA A 1 197 ? 16.732 14.210 11.878 1.00 86.50 197 ALA A C 1
ATOM 1521 O O . ALA A 1 197 ? 16.333 14.881 12.828 1.00 86.50 197 ALA A O 1
ATOM 1522 N N . ALA A 1 198 ? 16.278 12.971 11.651 1.00 86.12 198 ALA A N 1
ATOM 1523 C CA . ALA A 1 198 ? 15.332 12.305 12.541 1.00 86.12 198 ALA A CA 1
ATOM 1524 C C . ALA A 1 198 ? 15.923 12.026 13.936 1.00 86.12 198 ALA A C 1
ATOM 1526 O O . ALA A 1 198 ? 15.228 12.218 14.934 1.00 86.12 198 ALA A O 1
ATOM 1527 N N . ILE A 1 199 ? 17.192 11.605 14.017 1.00 87.75 199 ILE A N 1
ATOM 1528 C CA . ILE A 1 199 ? 17.900 11.394 15.291 1.00 87.75 199 ILE A CA 1
ATOM 1529 C C . ILE A 1 199 ? 18.087 12.719 16.031 1.00 87.75 199 ILE A C 1
ATOM 1531 O O . ILE A 1 199 ? 17.764 12.789 17.215 1.00 87.75 199 ILE A O 1
ATOM 1535 N N . ASP A 1 200 ? 18.556 13.759 15.338 1.00 88.31 200 ASP A N 1
ATOM 1536 C CA . ASP A 1 200 ? 18.765 15.087 15.925 1.00 88.31 200 ASP A CA 1
ATOM 1537 C C . ASP A 1 200 ? 17.445 15.611 16.517 1.00 88.31 200 ASP A C 1
ATOM 1539 O O . ASP A 1 200 ? 17.371 15.959 17.696 1.00 88.31 200 ASP A O 1
ATOM 1543 N N . ARG A 1 201 ? 16.351 15.516 15.748 1.00 86.50 201 ARG A N 1
ATOM 1544 C CA . ARG A 1 201 ? 15.014 15.916 16.204 1.00 86.50 201 ARG A CA 1
ATOM 1545 C C . ARG A 1 201 ? 14.519 15.115 17.407 1.00 86.50 201 ARG A C 1
ATOM 1547 O O . ARG A 1 201 ? 13.900 15.684 18.302 1.00 86.50 201 ARG A O 1
ATOM 1554 N N . ALA A 1 202 ? 14.764 13.806 17.432 1.00 86.38 202 ALA A N 1
ATOM 1555 C CA . ALA A 1 202 ? 14.399 12.962 18.567 1.00 86.38 202 ALA A CA 1
ATOM 1556 C C . ALA A 1 202 ? 15.206 13.316 19.827 1.00 86.38 202 ALA A C 1
ATOM 1558 O O . ALA A 1 202 ? 14.664 13.270 20.928 1.00 86.38 202 ALA A O 1
ATOM 1559 N N . SER A 1 203 ? 16.477 13.701 19.669 1.00 88.00 203 SER A N 1
ATOM 1560 C CA . SER A 1 203 ? 17.325 14.159 20.772 1.00 88.00 203 SER A CA 1
ATOM 1561 C C . SER A 1 203 ? 16.832 15.482 21.361 1.00 88.00 203 SER A C 1
ATOM 1563 O O . SER A 1 203 ? 16.785 15.618 22.581 1.00 88.00 203 SER A O 1
ATOM 1565 N N . ASP A 1 204 ? 16.424 16.434 20.517 1.00 89.62 204 ASP A N 1
ATOM 1566 C CA . ASP A 1 204 ? 15.924 17.748 20.954 1.00 89.62 204 ASP A CA 1
ATOM 1567 C C . ASP A 1 204 ? 14.637 17.660 21.790 1.00 89.62 204 ASP A C 1
ATOM 1569 O O . ASP A 1 204 ? 14.354 18.527 22.618 1.00 89.62 204 ASP A O 1
ATOM 1573 N N . LEU A 1 205 ? 13.841 16.615 21.560 1.00 87.81 205 LEU A N 1
ATOM 1574 C CA . LEU A 1 205 ? 12.520 16.423 22.162 1.00 87.81 205 LEU A CA 1
ATOM 1575 C C . LEU A 1 205 ? 12.497 15.330 23.238 1.00 87.81 205 LEU A C 1
ATOM 1577 O O . LEU A 1 205 ? 11.429 15.008 23.765 1.00 87.81 205 LEU A O 1
ATOM 1581 N N . ALA A 1 206 ? 13.659 14.769 23.580 1.00 88.06 206 ALA A N 1
ATOM 1582 C CA . ALA A 1 206 ? 13.776 13.727 24.589 1.00 88.06 206 ALA A CA 1
ATOM 1583 C C . ALA A 1 206 ? 13.195 14.193 25.937 1.00 88.06 206 ALA A C 1
ATOM 1585 O O . ALA A 1 206 ? 13.549 15.253 26.457 1.00 88.06 206 ALA A O 1
ATOM 1586 N N . GLY A 1 207 ? 12.298 13.390 26.512 1.00 90.19 207 GLY A N 1
ATOM 1587 C CA . GLY A 1 207 ? 11.596 13.698 27.762 1.00 90.19 207 GLY A CA 1
ATOM 1588 C C . GLY A 1 207 ? 10.271 14.452 27.596 1.00 90.19 207 GLY A C 1
ATOM 1589 O O . GLY A 1 207 ? 9.598 14.704 28.595 1.00 90.19 207 GLY A O 1
ATOM 1590 N N . GLN A 1 208 ? 9.871 14.801 26.368 1.00 90.88 208 GLN A N 1
ATOM 1591 C CA . GLN A 1 208 ? 8.590 15.460 26.066 1.00 90.88 208 GLN A CA 1
ATOM 1592 C C . GLN A 1 208 ? 7.567 14.502 25.426 1.00 90.88 208 GLN A C 1
ATOM 1594 O O . GLN A 1 208 ? 6.570 14.935 24.848 1.00 90.88 208 GLN A O 1
ATOM 1599 N N . GLU A 1 209 ? 7.775 13.184 25.516 1.00 90.44 209 GLU A N 1
ATOM 1600 C CA . GLU A 1 209 ? 7.014 12.190 24.748 1.00 90.44 209 GLU A CA 1
ATOM 1601 C C . GLU A 1 209 ? 5.527 12.159 25.113 1.00 90.44 209 GLU A C 1
ATOM 1603 O O . GLU A 1 209 ? 4.683 11.925 24.248 1.00 90.44 209 GLU A O 1
ATOM 1608 N N . GLU A 1 210 ? 5.184 12.385 26.380 1.00 91.12 210 GLU A N 1
ATOM 1609 C CA . GLU A 1 210 ? 3.787 12.386 26.824 1.00 91.12 210 GLU A CA 1
ATOM 1610 C C . GLU A 1 210 ? 3.028 13.622 26.326 1.00 91.12 210 GLU A C 1
ATOM 1612 O O . GLU A 1 210 ? 1.892 13.503 25.857 1.00 91.12 210 GLU A O 1
ATOM 1617 N N . GLU A 1 211 ? 3.664 14.797 26.349 1.00 93.31 211 GLU A N 1
ATOM 1618 C CA . GLU A 1 211 ? 3.087 16.025 25.793 1.00 93.31 211 GLU A CA 1
ATOM 1619 C C . GLU A 1 211 ? 2.931 15.912 24.277 1.00 93.31 211 GLU A C 1
ATOM 1621 O O . GLU A 1 211 ? 1.830 16.120 23.756 1.00 93.31 211 GLU A O 1
ATOM 1626 N N . MET A 1 212 ? 3.987 15.457 23.597 1.00 92.12 212 MET A N 1
ATOM 1627 C CA . MET A 1 212 ? 3.969 15.127 22.177 1.00 92.12 212 MET A CA 1
ATOM 1628 C C . MET A 1 212 ? 2.792 14.213 21.840 1.00 92.12 212 MET A C 1
ATOM 1630 O O . MET A 1 212 ? 1.949 14.553 21.013 1.00 92.12 212 MET A O 1
ATOM 1634 N N . ARG A 1 213 ? 2.690 13.044 22.485 1.00 91.50 213 ARG A N 1
ATOM 1635 C CA . ARG A 1 213 ? 1.634 12.062 22.190 1.00 91.50 213 ARG A CA 1
ATOM 1636 C C . ARG A 1 213 ? 0.241 12.631 22.414 1.00 91.50 213 ARG A C 1
ATOM 1638 O O . ARG A 1 213 ? -0.672 12.298 21.653 1.00 91.50 213 ARG A O 1
ATOM 1645 N N . ARG A 1 214 ? 0.063 13.478 23.431 1.00 92.81 214 ARG A N 1
ATOM 1646 C CA . ARG A 1 214 ? -1.212 14.151 23.700 1.00 92.81 214 ARG A CA 1
ATOM 1647 C C . ARG A 1 214 ? -1.572 15.124 22.581 1.00 92.81 214 ARG A C 1
ATOM 1649 O O . ARG A 1 214 ? -2.699 15.068 22.087 1.00 92.81 214 ARG A O 1
ATOM 1656 N 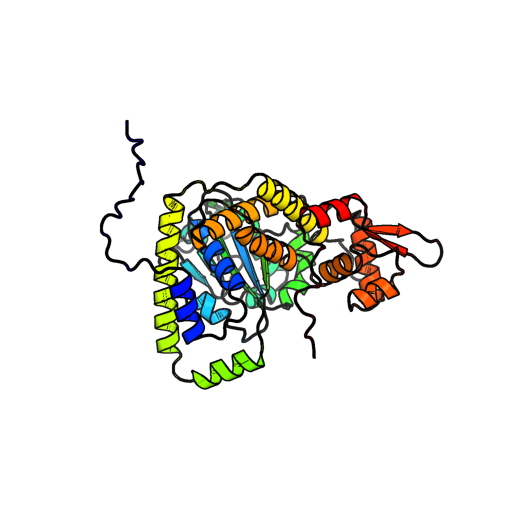N . GLU A 1 215 ? -0.642 15.983 22.168 1.00 94.00 215 GLU A N 1
ATOM 1657 C CA . GLU A 1 215 ? -0.868 16.936 21.076 1.00 94.00 215 GLU A CA 1
ATOM 1658 C C . GLU A 1 215 ? -1.111 16.220 19.746 1.00 94.00 215 GLU A C 1
ATOM 1660 O O . GLU A 1 215 ? -2.122 16.481 19.095 1.00 94.00 215 GLU A O 1
ATOM 1665 N N . LEU A 1 216 ? -0.269 15.245 19.391 1.00 93.12 216 LEU A N 1
ATOM 1666 C CA . LEU A 1 216 ? -0.421 14.461 18.166 1.00 93.12 216 LEU A CA 1
ATOM 1667 C C . LEU A 1 216 ? -1.762 13.727 18.121 1.00 93.12 216 LEU A C 1
ATOM 1669 O O . LEU A 1 216 ? -2.437 13.742 17.092 1.00 93.12 216 LEU A O 1
ATOM 1673 N N . SER A 1 217 ? -2.171 13.094 19.225 1.00 92.25 217 SER A N 1
ATOM 1674 C CA . SER A 1 217 ? -3.457 12.395 19.297 1.00 92.25 217 SER A CA 1
ATOM 1675 C C . SER A 1 217 ? -4.640 13.358 19.202 1.00 92.25 217 SER A C 1
ATOM 1677 O O . SER A 1 217 ? -5.636 13.017 18.568 1.00 92.25 217 SER A O 1
ATOM 1679 N N . THR A 1 218 ? -4.539 14.546 19.804 1.00 93.31 218 THR A N 1
ATOM 1680 C CA . THR A 1 218 ? -5.590 15.571 19.741 1.00 93.31 218 THR A CA 1
ATOM 1681 C C . THR A 1 218 ? -5.728 16.107 18.320 1.00 93.31 218 THR A C 1
ATOM 1683 O O . THR A 1 218 ? -6.829 16.108 17.776 1.00 93.31 218 THR A O 1
ATOM 1686 N N . ALA A 1 219 ? -4.610 16.474 17.692 1.00 93.75 219 ALA A N 1
ATOM 1687 C CA . ALA A 1 219 ? -4.575 16.979 16.326 1.00 93.75 219 ALA A CA 1
ATOM 1688 C C . ALA A 1 219 ? -5.083 15.935 15.324 1.00 93.75 219 ALA A C 1
ATOM 1690 O O . ALA A 1 219 ? -5.993 16.210 14.548 1.00 93.75 219 ALA A O 1
ATOM 1691 N N . THR A 1 220 ? -4.585 14.697 15.423 1.00 93.81 220 THR A N 1
ATOM 1692 C CA . THR A 1 220 ? -5.008 13.589 14.550 1.00 93.81 220 THR A CA 1
ATOM 1693 C C . THR A 1 220 ? -6.504 13.301 14.693 1.00 93.81 220 THR A C 1
ATOM 1695 O O . THR A 1 220 ? -7.187 13.085 13.698 1.00 93.81 220 THR A O 1
ATOM 1698 N N . LYS A 1 221 ? -7.048 13.330 15.918 1.00 92.69 221 LYS A N 1
ATOM 1699 C CA . LYS A 1 221 ? -8.489 13.151 16.141 1.00 92.69 221 LYS A CA 1
ATOM 1700 C C . LYS A 1 221 ? -9.305 14.300 15.543 1.00 92.69 221 LYS A C 1
ATOM 1702 O O . LYS A 1 221 ? -10.336 14.040 14.930 1.00 92.69 221 LYS A O 1
ATOM 1707 N N . SER A 1 222 ? -8.857 15.544 15.727 1.00 93.00 222 SER A N 1
ATOM 1708 C CA . SER A 1 222 ? -9.546 16.737 15.216 1.00 93.00 222 SER A CA 1
ATOM 1709 C C . SER A 1 222 ? -9.626 16.714 13.693 1.00 93.00 222 SER A C 1
ATOM 1711 O O . SER A 1 222 ? -10.715 16.817 13.133 1.00 93.00 222 SER A O 1
ATOM 1713 N N . VAL A 1 223 ? -8.484 16.494 13.036 1.00 94.38 223 VAL A N 1
ATOM 1714 C CA . VAL A 1 223 ? -8.391 16.466 11.575 1.00 94.38 223 VAL A CA 1
ATOM 1715 C C . VAL A 1 223 ? -9.156 15.264 10.999 1.00 94.38 223 VAL A C 1
ATOM 1717 O O . VAL A 1 223 ? -9.953 15.426 10.081 1.00 94.38 223 VAL A O 1
ATOM 1720 N N . PHE A 1 224 ? -9.028 14.068 11.594 1.00 93.94 224 PHE A N 1
ATOM 1721 C CA . PHE A 1 224 ? -9.756 12.875 11.148 1.00 93.94 224 PHE A CA 1
ATOM 1722 C C . PHE A 1 224 ? -11.273 13.067 11.213 1.00 93.94 224 PHE A C 1
ATOM 1724 O O . PHE A 1 224 ? -11.967 12.732 10.255 1.00 93.94 224 PHE A O 1
ATOM 1731 N N . ASN A 1 225 ? -11.789 13.602 12.324 1.00 92.25 225 ASN A N 1
ATOM 1732 C CA . ASN A 1 225 ? -13.222 13.828 12.492 1.00 92.25 225 ASN A CA 1
ATOM 1733 C C . ASN A 1 225 ? -13.754 14.865 11.496 1.00 92.25 225 ASN A C 1
ATOM 1735 O O . ASN A 1 225 ? -14.824 14.648 10.934 1.00 92.25 225 ASN A O 1
ATOM 1739 N N . CYS A 1 226 ? -13.003 15.948 11.262 1.00 92.94 226 CYS A N 1
ATOM 1740 C CA . CYS A 1 226 ? -13.354 16.994 10.301 1.00 92.94 226 CYS A CA 1
ATOM 1741 C C . CYS A 1 226 ? -13.590 16.397 8.903 1.00 92.94 226 CYS A C 1
ATOM 1743 O O . CYS A 1 226 ? -14.716 16.383 8.403 1.00 92.94 226 CYS A O 1
ATOM 1745 N N . TYR A 1 227 ? -12.556 15.780 8.327 1.00 94.12 227 TYR A N 1
ATOM 1746 C CA . TYR A 1 227 ? -12.628 15.267 6.960 1.00 94.12 227 TYR A CA 1
ATOM 1747 C C . TYR A 1 227 ? -13.458 13.983 6.833 1.00 94.12 227 TYR A C 1
ATOM 1749 O O . TYR A 1 227 ? -14.040 13.737 5.782 1.00 94.12 227 TYR A O 1
ATOM 1757 N N . SER A 1 228 ? -13.583 13.166 7.887 1.00 92.44 228 SER A N 1
ATOM 1758 C CA . SER A 1 228 ? -14.489 12.005 7.861 1.00 92.44 228 SER A CA 1
ATOM 1759 C C . SER A 1 228 ? -15.959 12.414 7.841 1.00 92.44 228 SER A C 1
ATOM 1761 O O . SER A 1 228 ? -16.768 11.724 7.227 1.00 92.44 228 SER A O 1
ATOM 1763 N N . ASN A 1 229 ? -16.325 13.512 8.508 1.00 91.25 229 ASN A N 1
ATOM 1764 C CA . ASN A 1 229 ? -17.681 14.050 8.425 1.00 91.25 229 ASN A CA 1
ATOM 1765 C C . ASN A 1 229 ? -17.939 14.632 7.033 1.00 91.25 229 ASN A C 1
ATOM 1767 O O . ASN A 1 229 ? -18.925 14.260 6.403 1.00 91.25 229 ASN A O 1
ATOM 1771 N N . GLN A 1 230 ? -16.996 15.416 6.507 1.00 90.88 230 GLN A N 1
ATOM 1772 C CA . GLN A 1 230 ? -17.068 15.937 5.143 1.00 90.88 230 GLN A CA 1
ATOM 1773 C C . GLN A 1 230 ? -17.179 14.814 4.096 1.00 90.88 230 GLN A C 1
ATOM 1775 O O . GLN A 1 230 ? -17.992 14.905 3.184 1.00 90.88 230 GLN A O 1
ATOM 1780 N N . ALA A 1 231 ? -16.442 13.711 4.255 1.00 91.44 231 ALA A N 1
ATOM 1781 C CA . ALA A 1 231 ? -16.525 12.551 3.366 1.00 91.44 231 ALA A CA 1
ATOM 1782 C C . ALA A 1 231 ? -17.906 11.872 3.363 1.00 91.44 231 ALA A C 1
ATOM 1784 O O . ALA A 1 231 ? -18.322 11.333 2.339 1.00 91.44 231 ALA A O 1
ATOM 1785 N N . LYS A 1 232 ? -18.633 11.897 4.488 1.00 89.31 232 LYS A N 1
ATOM 1786 C CA . LYS A 1 232 ? -20.008 11.369 4.564 1.00 89.31 232 LYS A CA 1
ATOM 1787 C C . LYS A 1 232 ? -21.017 12.286 3.875 1.00 89.31 232 LYS A C 1
ATOM 1789 O O . LYS A 1 232 ? -22.046 11.799 3.420 1.00 89.31 232 LYS A O 1
ATOM 1794 N N . GLU A 1 233 ? -20.741 13.587 3.826 1.00 85.31 233 GLU A N 1
ATOM 1795 C CA . GLU A 1 233 ? -21.598 14.587 3.180 1.00 85.31 233 GLU A CA 1
ATOM 1796 C C . GLU A 1 233 ? -21.343 14.656 1.668 1.00 85.31 233 GLU A C 1
ATOM 1798 O O . GLU A 1 233 ? -22.282 14.619 0.874 1.00 85.31 233 GLU A O 1
ATOM 1803 N N . LEU A 1 234 ? -20.072 14.674 1.257 1.00 76.94 234 LEU A N 1
ATOM 1804 C CA . LEU A 1 234 ? -19.615 14.755 -0.133 1.00 76.94 234 LEU A CA 1
ATOM 1805 C C . LEU A 1 234 ? -19.552 13.379 -0.812 1.00 76.94 234 LEU A C 1
ATOM 1807 O O . LEU A 1 234 ? -18.577 13.081 -1.490 1.00 76.94 234 LEU A O 1
ATOM 1811 N N . VAL A 1 235 ? -20.581 12.541 -0.626 1.00 65.94 235 VAL A N 1
ATOM 1812 C CA . VAL A 1 235 ? -20.645 11.099 -0.979 1.00 65.94 235 VAL A CA 1
ATOM 1813 C C . VAL A 1 235 ? -19.999 10.721 -2.329 1.00 65.94 235 VAL A C 1
ATOM 1815 O O . VAL A 1 235 ? -19.548 9.584 -2.487 1.00 65.94 235 VAL A O 1
ATOM 1818 N N . LEU A 1 236 ? -19.935 11.643 -3.297 1.00 73.81 236 LEU A N 1
ATOM 1819 C CA . LEU A 1 236 ? -19.261 11.472 -4.582 1.00 73.81 236 LEU A CA 1
ATOM 1820 C C . LEU A 1 236 ? -18.379 12.686 -4.916 1.00 73.81 236 LEU A C 1
ATOM 1822 O O . LEU A 1 236 ? -18.884 13.722 -5.340 1.00 73.81 236 LEU A O 1
ATOM 1826 N N . VAL A 1 237 ? -17.060 12.526 -4.781 1.00 88.38 237 VAL A N 1
ATOM 1827 C CA . VAL A 1 237 ? -16.076 13.425 -5.402 1.00 88.38 237 VAL A CA 1
ATOM 1828 C C . VAL A 1 237 ? -15.822 12.953 -6.829 1.00 88.38 237 VAL A C 1
ATOM 1830 O O . VAL A 1 237 ? -15.530 11.770 -7.048 1.00 88.38 237 VAL A O 1
ATOM 1833 N N . GLU A 1 238 ? -15.958 13.859 -7.793 1.00 92.19 238 GLU A N 1
ATOM 1834 C CA . GLU A 1 238 ? -15.727 13.559 -9.205 1.00 92.19 238 GLU A CA 1
ATOM 1835 C C . GLU A 1 238 ? -14.234 13.348 -9.489 1.00 92.19 238 GLU A C 1
ATOM 1837 O O . GLU A 1 238 ? -13.357 13.934 -8.852 1.00 92.19 238 GLU A O 1
ATOM 1842 N N . VAL A 1 239 ? -13.942 12.479 -10.454 1.00 94.69 239 VAL A N 1
ATOM 1843 C CA . VAL A 1 239 ? -12.586 12.238 -10.954 1.00 94.69 239 VAL A CA 1
ATOM 1844 C C . VAL A 1 239 ? -12.530 12.816 -12.356 1.00 94.69 239 VAL A C 1
ATOM 1846 O O . VAL A 1 239 ? -13.383 12.488 -13.179 1.00 94.69 239 VAL A O 1
ATOM 1849 N N . GLU A 1 240 ? -11.551 13.677 -12.621 1.00 95.62 240 GLU A N 1
ATOM 1850 C CA . GLU A 1 240 ? -11.357 14.237 -13.958 1.00 95.62 240 GLU A CA 1
ATOM 1851 C C . GLU A 1 240 ? -11.136 13.110 -14.977 1.00 95.62 240 GLU A C 1
ATOM 1853 O O . GLU A 1 240 ? -10.402 12.162 -14.703 1.00 95.62 240 GLU A O 1
ATOM 1858 N N . GLU A 1 241 ? -11.760 13.191 -16.156 1.00 95.38 241 GLU A N 1
ATOM 1859 C CA . GLU A 1 241 ? -11.758 12.098 -17.145 1.00 95.38 241 GLU A CA 1
ATOM 1860 C C . GLU A 1 241 ? -10.334 11.688 -17.557 1.00 95.38 241 GLU A C 1
ATOM 1862 O O . GLU A 1 241 ? -10.001 10.503 -17.599 1.00 95.38 241 GLU A O 1
ATOM 1867 N N . THR A 1 242 ? -9.456 12.671 -17.768 1.00 95.75 242 THR A N 1
ATOM 1868 C CA . THR A 1 242 ? -8.036 12.452 -18.076 1.00 95.75 242 THR A CA 1
ATOM 1869 C C . THR A 1 242 ? -7.314 11.718 -16.946 1.00 95.75 242 THR A C 1
ATOM 1871 O O . THR A 1 242 ? -6.549 10.789 -17.197 1.00 95.75 242 THR A O 1
ATOM 1874 N N . ILE A 1 243 ? -7.573 12.094 -15.693 1.00 97.44 243 ILE A N 1
ATOM 1875 C CA . ILE A 1 243 ? -7.010 11.445 -14.505 1.00 97.44 243 ILE A CA 1
ATOM 1876 C C . ILE A 1 243 ? -7.573 10.033 -14.345 1.00 97.44 243 ILE A C 1
ATOM 1878 O O . ILE A 1 243 ? -6.838 9.114 -13.986 1.00 97.44 243 ILE A O 1
ATOM 1882 N N . GLN A 1 244 ? -8.850 9.824 -14.656 1.00 97.12 244 GLN A N 1
ATOM 1883 C CA . GLN A 1 244 ? -9.490 8.520 -14.577 1.00 97.12 244 GLN A CA 1
ATOM 1884 C C . GLN A 1 244 ? -8.852 7.508 -15.540 1.00 97.12 244 GLN A C 1
ATOM 1886 O O . GLN A 1 244 ? -8.593 6.379 -15.121 1.00 97.12 244 GLN A O 1
ATOM 1891 N N . GLU A 1 245 ? -8.567 7.886 -16.791 1.00 97.38 245 GLU A N 1
ATOM 1892 C CA . GLU A 1 245 ? -7.853 7.004 -17.732 1.00 97.38 245 GLU A CA 1
ATOM 1893 C C . GLU A 1 245 ? -6.431 6.697 -17.247 1.00 97.38 245 GLU A C 1
ATOM 1895 O O . GLU A 1 245 ? -6.033 5.532 -17.172 1.00 97.38 245 GLU A O 1
ATOM 1900 N N . ARG A 1 246 ? -5.709 7.710 -16.753 1.00 97.81 246 ARG A N 1
ATOM 1901 C CA . ARG A 1 246 ? -4.372 7.515 -16.172 1.00 97.81 246 ARG A CA 1
ATOM 1902 C C . ARG A 1 246 ? -4.386 6.579 -14.962 1.00 97.81 246 ARG A C 1
ATOM 1904 O O . ARG A 1 246 ? -3.495 5.744 -14.834 1.00 97.81 246 ARG A O 1
ATOM 1911 N N . ILE A 1 247 ? -5.402 6.654 -14.094 1.00 98.19 247 ILE A N 1
ATOM 1912 C CA . ILE A 1 247 ? -5.567 5.728 -12.958 1.00 98.19 247 ILE A CA 1
ATOM 1913 C C . ILE A 1 247 ? -5.787 4.290 -13.448 1.00 98.19 247 ILE A C 1
ATOM 1915 O O . ILE A 1 247 ? -5.231 3.366 -12.849 1.00 98.19 247 ILE A O 1
ATOM 1919 N N . LYS A 1 248 ? -6.544 4.076 -14.534 1.00 98.06 248 LYS A N 1
ATOM 1920 C CA . LYS A 1 248 ? -6.722 2.735 -15.116 1.00 98.06 248 LYS A CA 1
ATOM 1921 C C . LYS A 1 248 ? -5.399 2.186 -15.647 1.00 98.06 248 LYS A C 1
ATOM 1923 O O . LYS A 1 248 ? -5.045 1.060 -15.297 1.00 98.06 248 LYS A O 1
ATOM 1928 N N . ALA A 1 249 ? -4.656 2.982 -16.418 1.00 97.69 249 ALA A N 1
ATOM 1929 C CA . ALA A 1 249 ? -3.339 2.599 -16.929 1.00 97.69 249 ALA A CA 1
ATOM 1930 C C . ALA A 1 249 ? -2.352 2.310 -15.786 1.00 97.69 249 ALA A C 1
ATOM 1932 O O . ALA A 1 249 ? -1.653 1.295 -15.793 1.00 97.69 249 ALA A O 1
ATOM 1933 N N . LEU A 1 250 ? -2.353 3.159 -14.752 1.00 97.75 250 LEU A N 1
ATOM 1934 C CA . LEU A 1 250 ? -1.543 2.989 -13.549 1.00 97.75 250 LEU A CA 1
ATOM 1935 C C . LEU A 1 250 ? -1.894 1.694 -12.812 1.00 97.75 250 LEU A C 1
ATOM 1937 O O . LEU A 1 250 ? -0.999 0.963 -12.390 1.00 97.75 250 LEU A O 1
ATOM 1941 N N . ALA A 1 251 ? -3.182 1.386 -12.663 1.00 97.44 251 ALA A N 1
ATOM 1942 C CA . ALA A 1 251 ? -3.633 0.159 -12.021 1.00 97.44 251 ALA A CA 1
ATOM 1943 C C . ALA A 1 251 ? -3.239 -1.093 -12.817 1.00 97.44 251 ALA A C 1
ATOM 1945 O O . ALA A 1 251 ? -2.839 -2.084 -12.204 1.00 97.44 251 ALA A O 1
ATOM 1946 N N . ASP A 1 252 ? -3.326 -1.046 -14.150 1.00 96.75 252 ASP A N 1
ATOM 1947 C CA . ASP A 1 252 ? -2.960 -2.166 -15.020 1.00 96.75 252 ASP A CA 1
ATOM 1948 C C . ASP A 1 252 ? -1.457 -2.457 -14.962 1.00 96.75 252 ASP A C 1
ATOM 1950 O O . ASP A 1 252 ? -1.046 -3.563 -14.604 1.00 96.75 252 ASP A O 1
ATOM 1954 N N . VAL A 1 253 ? -0.617 -1.440 -15.187 1.00 96.31 253 VAL A N 1
ATOM 1955 C CA . VAL A 1 253 ? 0.842 -1.620 -15.138 1.00 96.31 253 VAL A CA 1
ATOM 1956 C C . VAL A 1 253 ? 1.319 -2.028 -13.741 1.00 96.31 253 VAL A C 1
ATOM 1958 O O . VAL A 1 253 ? 2.208 -2.868 -13.609 1.00 96.31 253 VAL A O 1
ATOM 1961 N N . THR A 1 254 ? 0.688 -1.510 -12.681 1.00 95.88 254 THR A N 1
ATOM 1962 C CA . THR A 1 254 ? 0.999 -1.907 -11.298 1.00 95.88 254 THR A CA 1
ATOM 1963 C C . THR A 1 254 ? 0.672 -3.374 -11.057 1.00 95.88 254 THR A C 1
ATOM 1965 O O . THR A 1 254 ? 1.496 -4.091 -10.491 1.00 95.88 254 THR A O 1
ATOM 1968 N N . ALA A 1 255 ? -0.501 -3.842 -11.490 1.00 94.56 255 ALA A N 1
ATOM 1969 C CA . ALA A 1 255 ? -0.911 -5.234 -11.325 1.00 94.56 255 ALA A CA 1
ATOM 1970 C C . ALA A 1 255 ? 0.026 -6.185 -12.082 1.00 94.56 255 ALA A C 1
ATOM 1972 O O . ALA A 1 255 ? 0.568 -7.128 -11.498 1.00 94.56 255 ALA A O 1
ATOM 1973 N N . LYS A 1 256 ? 0.313 -5.872 -13.350 1.00 94.56 256 LYS A N 1
ATOM 1974 C CA . LYS A 1 256 ? 1.273 -6.596 -14.190 1.00 94.56 256 LYS A CA 1
ATOM 1975 C C . LYS A 1 256 ? 2.651 -6.690 -13.522 1.00 94.56 256 LYS A C 1
ATOM 1977 O O . LYS A 1 256 ? 3.163 -7.788 -13.306 1.00 94.56 256 LYS A O 1
ATOM 1982 N N . LEU A 1 257 ? 3.220 -5.569 -13.075 1.00 93.81 257 LEU A N 1
ATOM 1983 C CA . LEU A 1 257 ? 4.553 -5.545 -12.456 1.00 93.81 257 LEU A CA 1
ATOM 1984 C C . LEU A 1 257 ? 4.612 -6.189 -11.063 1.00 93.81 257 LEU A C 1
ATOM 1986 O O . LEU A 1 257 ? 5.682 -6.637 -10.643 1.00 93.81 257 LEU A O 1
ATOM 1990 N N . ARG A 1 258 ? 3.483 -6.285 -10.359 1.00 90.75 258 ARG A N 1
ATOM 1991 C CA . ARG A 1 258 ? 3.343 -6.968 -9.060 1.00 90.75 258 ARG A CA 1
ATOM 1992 C C . ARG A 1 258 ? 3.092 -8.477 -9.182 1.00 90.75 258 ARG A C 1
ATOM 1994 O O . ARG A 1 258 ? 3.170 -9.207 -8.192 1.00 90.75 258 ARG A O 1
ATOM 2001 N N . SER A 1 259 ? 2.812 -8.959 -10.390 1.00 91.12 259 SER A N 1
ATOM 2002 C CA . SER A 1 259 ? 2.472 -10.360 -10.651 1.00 91.12 259 SER A CA 1
ATOM 2003 C C . SER A 1 259 ? 3.671 -11.279 -10.475 1.00 91.12 259 SER A C 1
ATOM 2005 O O . SER A 1 259 ? 4.724 -11.052 -11.058 1.00 91.12 259 SER A O 1
ATOM 2007 N N . GLU A 1 260 ? 3.534 -12.338 -9.692 1.00 89.00 260 GLU A N 1
ATOM 2008 C CA . GLU A 1 260 ? 4.660 -13.224 -9.395 1.00 89.00 260 GLU A CA 1
ATOM 2009 C C . GLU A 1 260 ? 4.808 -14.382 -10.378 1.00 89.00 260 GLU A C 1
ATOM 2011 O O . GLU A 1 260 ? 3.821 -14.887 -10.913 1.00 89.00 260 GLU A O 1
ATOM 2016 N N . VAL A 1 261 ? 6.051 -14.838 -10.562 1.00 91.38 261 VAL A N 1
ATOM 2017 C CA . VAL A 1 261 ? 6.369 -16.043 -11.342 1.00 91.38 261 VAL A CA 1
ATOM 2018 C C . VAL A 1 261 ? 6.756 -17.163 -10.373 1.00 91.38 261 VAL A C 1
ATOM 2020 O O . VAL A 1 261 ? 7.828 -17.125 -9.768 1.00 91.38 261 VAL A O 1
ATOM 2023 N N . PRO A 1 262 ? 5.885 -18.166 -10.154 1.00 88.81 262 PRO A N 1
ATOM 2024 C CA . PRO A 1 262 ? 6.111 -19.178 -9.127 1.00 88.81 262 PRO A CA 1
ATOM 2025 C C . PRO A 1 262 ? 7.290 -20.085 -9.474 1.00 88.81 262 PRO A C 1
ATOM 2027 O O . PRO A 1 262 ? 7.287 -20.760 -10.506 1.00 88.81 262 PRO A O 1
ATOM 2030 N N . ARG A 1 263 ? 8.276 -20.146 -8.577 1.00 89.19 263 ARG A N 1
ATOM 2031 C CA . ARG A 1 263 ? 9.483 -20.969 -8.719 1.00 89.19 263 ARG A CA 1
ATOM 2032 C C . ARG A 1 263 ? 9.649 -21.937 -7.546 1.00 89.19 263 ARG A C 1
ATOM 2034 O O . ARG A 1 263 ? 9.175 -21.683 -6.438 1.00 89.19 263 ARG A O 1
ATOM 2041 N N . ASP A 1 264 ? 10.299 -23.071 -7.797 1.00 88.62 264 ASP A N 1
ATOM 2042 C CA . ASP A 1 264 ? 10.680 -24.030 -6.759 1.00 88.62 264 ASP A CA 1
ATOM 2043 C C . ASP A 1 264 ? 11.946 -23.590 -5.995 1.00 88.62 264 ASP A C 1
ATOM 2045 O O . ASP A 1 264 ? 12.544 -22.548 -6.258 1.00 88.62 264 ASP A O 1
ATOM 2049 N N . ARG A 1 265 ? 12.396 -24.411 -5.036 1.00 86.19 265 ARG A N 1
ATOM 2050 C CA . ARG A 1 265 ? 13.626 -24.150 -4.259 1.00 86.19 265 ARG A CA 1
ATOM 2051 C C . ARG A 1 265 ? 14.913 -24.181 -5.094 1.00 86.19 265 ARG A C 1
ATOM 2053 O O . ARG A 1 265 ? 15.958 -23.785 -4.593 1.00 86.19 265 ARG A O 1
ATOM 2060 N N . LEU A 1 266 ? 14.852 -24.707 -6.314 1.00 90.56 266 LEU A N 1
ATOM 2061 C CA . LEU A 1 266 ? 15.945 -24.765 -7.281 1.00 90.56 266 LEU A CA 1
ATOM 2062 C C . LEU A 1 266 ? 15.788 -23.682 -8.362 1.00 90.56 266 LEU A C 1
ATOM 2064 O O . LEU A 1 266 ? 16.426 -23.783 -9.409 1.00 90.56 266 LEU A O 1
ATOM 2068 N N . HIS A 1 267 ? 14.947 -22.670 -8.114 1.00 87.38 267 HIS A N 1
ATOM 2069 C CA . HIS A 1 267 ? 14.678 -21.538 -9.002 1.00 87.38 267 HIS A CA 1
ATOM 2070 C C . HIS A 1 267 ? 14.030 -21.922 -10.343 1.00 87.38 267 HIS A C 1
ATOM 2072 O O . HIS A 1 267 ? 14.000 -21.122 -11.280 1.00 87.38 267 HIS A O 1
ATOM 2078 N N . LYS A 1 268 ? 13.451 -23.123 -10.451 1.00 91.25 268 LYS A N 1
ATOM 2079 C CA . LYS A 1 268 ? 12.735 -23.556 -11.655 1.00 91.25 268 LYS A CA 1
ATOM 2080 C C . LYS A 1 268 ? 11.296 -23.078 -11.628 1.00 91.25 268 LYS A C 1
ATOM 2082 O O . LYS A 1 268 ? 10.601 -23.268 -10.632 1.00 91.25 268 LYS A O 1
ATOM 2087 N N . VAL A 1 269 ? 10.846 -22.516 -12.745 1.00 92.88 269 VAL A N 1
ATOM 2088 C CA . VAL A 1 269 ? 9.453 -22.105 -12.935 1.00 92.88 269 VAL A CA 1
ATOM 2089 C C . VAL A 1 269 ? 8.534 -23.319 -12.807 1.00 92.88 269 VAL A C 1
ATOM 2091 O O . VAL A 1 269 ? 8.745 -24.342 -13.460 1.00 92.88 269 VAL A O 1
ATOM 2094 N N . LEU A 1 270 ? 7.528 -23.206 -11.942 1.00 91.00 270 LEU A N 1
ATOM 2095 C CA . LEU A 1 270 ? 6.581 -24.279 -11.643 1.00 91.00 270 LEU A CA 1
ATOM 2096 C C . LEU A 1 270 ? 5.513 -24.418 -12.733 1.00 91.00 270 LEU A C 1
ATOM 2098 O O . LEU A 1 270 ? 5.156 -25.531 -13.111 1.00 91.00 270 LEU A O 1
ATOM 2102 N N . TYR A 1 271 ? 4.989 -23.290 -13.213 1.00 90.31 271 TYR A N 1
ATOM 2103 C CA . TYR A 1 271 ? 3.973 -23.207 -14.261 1.00 90.31 271 TYR A CA 1
ATOM 2104 C C . TYR A 1 271 ? 4.002 -21.827 -14.926 1.00 90.31 271 TYR A C 1
ATOM 2106 O O . TYR A 1 271 ? 4.570 -20.884 -14.377 1.00 90.31 271 TYR A O 1
ATOM 2114 N N . HIS A 1 272 ? 3.390 -21.712 -16.108 1.00 89.69 272 HIS A N 1
ATOM 2115 C CA . HIS A 1 272 ? 3.288 -20.434 -16.811 1.00 89.69 272 HIS A CA 1
ATOM 2116 C C . HIS A 1 272 ? 2.431 -19.448 -16.001 1.00 89.69 272 HIS A C 1
ATOM 2118 O O . HIS A 1 272 ? 1.277 -19.774 -15.704 1.00 89.69 272 HIS A O 1
ATOM 2124 N N . PRO A 1 273 ? 2.959 -18.271 -15.625 1.00 89.75 273 PRO A N 1
ATOM 2125 C CA . PRO A 1 273 ? 2.220 -17.305 -14.827 1.00 89.75 273 PRO A CA 1
ATOM 2126 C C . PRO A 1 273 ? 1.114 -16.638 -15.657 1.00 89.75 273 PRO A C 1
ATOM 2128 O O . PRO A 1 273 ? 1.143 -16.642 -16.888 1.00 89.75 273 PRO A O 1
ATOM 2131 N N . GLN A 1 274 ? 0.141 -16.054 -14.965 1.00 87.50 274 GLN A N 1
ATOM 2132 C CA . GLN A 1 274 ? -0.806 -15.098 -15.534 1.00 87.50 274 GLN A CA 1
ATOM 2133 C C . GLN A 1 274 ? -0.692 -13.802 -14.741 1.00 87.50 274 GLN A C 1
ATOM 2135 O O . GLN A 1 274 ? -0.617 -13.842 -13.511 1.00 87.50 274 GLN A O 1
ATOM 2140 N N . ALA A 1 275 ? -0.678 -12.671 -15.441 1.00 89.00 275 ALA A N 1
ATOM 2141 C CA . ALA A 1 275 ? -0.656 -11.372 -14.792 1.00 89.00 275 ALA A CA 1
ATOM 2142 C C . ALA A 1 275 ? -1.951 -11.124 -13.993 1.00 89.00 275 ALA A C 1
ATOM 2144 O O . ALA A 1 275 ? -3.051 -11.507 -14.398 1.00 89.00 275 ALA A O 1
ATOM 2145 N N . GLU A 1 276 ? -1.815 -10.467 -12.845 1.00 89.69 276 GLU A N 1
ATOM 2146 C CA . GLU A 1 276 ? -2.916 -9.918 -12.069 1.00 89.69 276 GLU A CA 1
ATOM 2147 C C . GLU A 1 276 ? -3.676 -8.887 -12.911 1.00 89.69 276 GLU A C 1
ATOM 2149 O O . GLU A 1 276 ? -3.085 -8.034 -13.567 1.00 89.69 276 GLU A O 1
ATOM 2154 N N . VAL A 1 277 ? -5.007 -8.921 -12.837 1.00 91.06 277 VAL A N 1
ATOM 2155 C CA . VAL A 1 277 ? -5.860 -7.901 -13.450 1.00 91.06 277 VAL A CA 1
ATOM 2156 C C . VAL A 1 277 ? -6.093 -6.762 -12.454 1.00 91.06 277 VAL A C 1
ATOM 2158 O O . VAL A 1 277 ? -6.690 -6.968 -11.393 1.00 91.06 277 VAL A O 1
ATOM 2161 N N . GLY A 1 278 ? -5.719 -5.536 -12.825 1.00 91.50 278 GLY A N 1
ATOM 2162 C CA . GLY A 1 278 ? -5.722 -4.349 -11.956 1.00 91.50 278 GLY A CA 1
ATOM 2163 C C . GLY A 1 278 ? -7.080 -3.813 -11.480 1.00 91.50 278 GLY A C 1
ATOM 2164 O O . GLY A 1 278 ? -7.136 -2.724 -10.919 1.00 91.50 278 GLY A O 1
ATOM 2165 N N . THR A 1 279 ? -8.189 -4.544 -11.638 1.00 93.56 279 THR A N 1
ATOM 2166 C CA . THR A 1 279 ? -9.540 -4.087 -11.238 1.00 93.56 279 THR A CA 1
ATOM 2167 C C . THR A 1 279 ? -9.631 -3.672 -9.766 1.00 93.56 279 THR A C 1
ATOM 2169 O O . THR A 1 279 ? -10.245 -2.650 -9.450 1.00 93.56 279 THR A O 1
ATOM 2172 N N . ARG A 1 280 ? -9.011 -4.439 -8.856 1.00 93.06 280 ARG A N 1
ATOM 2173 C CA . ARG A 1 280 ? -8.981 -4.117 -7.420 1.00 93.06 280 ARG A CA 1
ATOM 2174 C C . ARG A 1 280 ? -8.126 -2.886 -7.150 1.00 93.06 280 ARG A C 1
ATOM 2176 O O . ARG A 1 280 ? -8.587 -1.984 -6.458 1.00 93.06 280 ARG A O 1
ATOM 2183 N N . ILE A 1 281 ? -6.922 -2.843 -7.718 1.00 95.12 281 ILE A N 1
ATOM 2184 C CA . ILE A 1 281 ? -6.002 -1.711 -7.571 1.00 95.12 281 ILE A CA 1
ATOM 2185 C C . ILE A 1 281 ? -6.687 -0.432 -8.059 1.00 95.12 281 ILE A C 1
ATOM 2187 O O . ILE A 1 281 ? -6.717 0.547 -7.328 1.00 95.12 281 ILE A O 1
ATOM 2191 N N . ASN A 1 282 ? -7.349 -0.472 -9.217 1.00 97.06 282 ASN A N 1
ATOM 2192 C CA . ASN A 1 282 ? -8.099 0.655 -9.768 1.00 97.06 282 ASN A CA 1
ATOM 2193 C C . ASN A 1 282 ? -9.158 1.183 -8.788 1.00 97.06 282 ASN A C 1
ATOM 2195 O O . ASN A 1 282 ? -9.192 2.373 -8.495 1.00 97.06 282 ASN A O 1
ATOM 2199 N N . LYS A 1 283 ? -9.990 0.303 -8.213 1.00 95.75 283 LYS A N 1
ATOM 2200 C CA . LYS A 1 283 ? -10.987 0.707 -7.205 1.00 95.75 283 LYS A CA 1
ATOM 2201 C C . LYS A 1 283 ? -10.346 1.329 -5.963 1.00 95.75 283 LYS A C 1
ATOM 2203 O O . LYS A 1 283 ? -10.866 2.312 -5.440 1.00 95.75 283 LYS A O 1
ATOM 2208 N N . GLN A 1 284 ? -9.237 0.760 -5.486 1.00 96.62 284 GLN A N 1
ATOM 2209 C CA . GLN A 1 284 ? -8.531 1.284 -4.318 1.00 96.62 284 GLN A CA 1
ATOM 2210 C C . GLN A 1 284 ? -7.885 2.645 -4.607 1.00 96.62 284 GLN A C 1
ATOM 2212 O O . GLN A 1 284 ? -7.985 3.534 -3.767 1.00 96.62 284 GLN A O 1
ATOM 2217 N N . LEU A 1 285 ? -7.282 2.831 -5.787 1.00 97.38 285 LEU A N 1
ATOM 2218 C CA . LEU A 1 285 ? -6.696 4.103 -6.216 1.00 97.38 285 LEU A CA 1
ATOM 2219 C C . LEU A 1 285 ? -7.764 5.183 -6.408 1.00 97.38 285 LEU A C 1
ATOM 2221 O O . LEU A 1 285 ? -7.572 6.289 -5.921 1.00 97.38 285 LEU A O 1
ATOM 2225 N N . LEU A 1 286 ? -8.907 4.867 -7.028 1.00 96.88 286 LEU A N 1
ATOM 2226 C CA . LEU A 1 286 ? -10.027 5.810 -7.162 1.00 96.88 286 LEU A CA 1
ATOM 2227 C C . LEU A 1 286 ? -10.528 6.273 -5.792 1.00 96.88 286 LEU A C 1
ATOM 2229 O O . LEU A 1 286 ? -10.629 7.470 -5.537 1.00 96.88 286 LEU A O 1
ATOM 2233 N N . LYS A 1 287 ? -10.778 5.329 -4.879 1.00 96.25 287 LYS A N 1
ATOM 2234 C CA . LYS A 1 287 ? -11.256 5.640 -3.528 1.00 96.25 287 LYS A CA 1
ATOM 2235 C C . LYS A 1 287 ? -10.230 6.431 -2.712 1.00 96.25 287 LYS A C 1
ATOM 2237 O O . LYS A 1 287 ? -10.599 7.346 -1.977 1.00 96.25 287 LYS A O 1
ATOM 2242 N N . LEU A 1 288 ? -8.947 6.091 -2.838 1.00 97.56 288 LEU A N 1
ATOM 2243 C CA . LEU A 1 288 ? -7.866 6.837 -2.198 1.00 97.56 288 LEU A CA 1
ATOM 2244 C C . LEU A 1 288 ? -7.745 8.248 -2.788 1.00 97.56 288 LEU A C 1
ATOM 2246 O O . LEU A 1 288 ? -7.606 9.193 -2.024 1.00 97.56 288 LEU A O 1
ATOM 2250 N N . GLY A 1 289 ? -7.865 8.397 -4.110 1.00 97.50 289 GLY A N 1
ATOM 2251 C CA . GLY A 1 289 ? -7.845 9.682 -4.812 1.00 97.50 289 GLY A CA 1
ATOM 2252 C C . GLY A 1 289 ? -8.976 10.596 -4.361 1.00 97.50 289 GLY A C 1
ATOM 2253 O O . GLY A 1 289 ? -8.725 11.731 -3.978 1.00 97.50 289 GLY A O 1
ATOM 2254 N N . GLN A 1 290 ? -10.205 10.080 -4.287 1.00 96.81 290 GLN A N 1
ATOM 2255 C CA . GLN A 1 290 ? -11.354 10.826 -3.755 1.00 96.81 290 GLN A CA 1
ATOM 2256 C C . GLN A 1 290 ? -11.124 11.265 -2.307 1.00 96.81 290 GLN A C 1
ATOM 2258 O O . GLN A 1 290 ? -11.422 12.398 -1.937 1.00 96.81 290 GLN A O 1
ATOM 2263 N N . SER A 1 291 ? -10.558 10.384 -1.480 1.00 96.56 291 SER A N 1
ATOM 2264 C CA . SER A 1 291 ? -10.246 10.737 -0.100 1.00 96.56 291 SER A CA 1
ATOM 2265 C C . SER A 1 291 ? -9.098 11.741 0.027 1.00 96.56 291 SER A C 1
ATOM 2267 O O . SER A 1 291 ? -9.098 12.509 0.989 1.00 96.56 291 SER A O 1
ATOM 2269 N N . LEU A 1 292 ? -8.129 11.727 -0.892 1.00 97.50 292 LEU A N 1
ATOM 2270 C CA . LEU A 1 292 ? -7.066 12.728 -0.971 1.00 97.50 292 LEU A CA 1
ATOM 2271 C C . LEU A 1 292 ? -7.639 14.080 -1.393 1.00 97.50 292 LEU A C 1
ATOM 2273 O O . LEU A 1 292 ? -7.350 15.056 -0.719 1.00 97.50 292 LEU A O 1
ATOM 2277 N N . ALA A 1 293 ? -8.517 14.124 -2.398 1.00 96.75 293 ALA A N 1
ATOM 2278 C CA . ALA A 1 293 ? -9.187 15.354 -2.817 1.00 96.75 293 ALA A CA 1
ATOM 2279 C C . ALA A 1 293 ? -9.976 15.991 -1.665 1.00 96.75 293 ALA A C 1
ATOM 2281 O O . ALA A 1 293 ? -9.839 17.183 -1.413 1.00 96.75 293 ALA A O 1
ATOM 2282 N N . ILE A 1 294 ? -10.705 15.192 -0.872 1.00 95.88 294 ILE A N 1
ATOM 2283 C CA . ILE A 1 294 ? -11.370 15.683 0.351 1.00 95.88 294 ILE A CA 1
ATOM 2284 C C . ILE A 1 294 ? -10.350 16.266 1.333 1.00 95.88 294 ILE A C 1
ATOM 2286 O O . ILE A 1 294 ? -10.569 17.343 1.879 1.00 95.88 294 ILE A O 1
ATOM 2290 N N . PHE A 1 295 ? -9.238 15.565 1.559 1.00 96.12 295 PHE A N 1
ATOM 2291 C CA . PHE A 1 295 ? -8.205 15.990 2.505 1.00 96.12 295 PHE A CA 1
ATOM 2292 C C . PHE A 1 295 ? -7.401 17.211 2.031 1.00 96.12 295 PHE A C 1
ATOM 2294 O O . PHE A 1 295 ? -6.867 17.959 2.851 1.00 96.12 295 PHE A O 1
ATOM 2301 N N . TYR A 1 296 ? -7.306 17.412 0.718 1.00 95.38 296 TYR A N 1
ATOM 2302 C CA . TYR A 1 296 ? -6.704 18.583 0.081 1.00 95.38 296 TYR A CA 1
ATOM 2303 C C . TYR A 1 296 ? -7.705 19.723 -0.116 1.00 95.38 296 TYR A C 1
ATOM 2305 O O . TYR A 1 296 ? -7.294 20.813 -0.496 1.00 95.38 296 TYR A O 1
ATOM 2313 N N . GLU A 1 297 ? -8.985 19.492 0.196 1.00 93.25 297 GLU A N 1
ATOM 2314 C CA . GLU A 1 297 ? -10.091 20.435 -0.005 1.00 93.25 297 GLU A CA 1
ATOM 2315 C C . GLU A 1 297 ? -10.316 20.793 -1.486 1.00 93.25 297 GLU A C 1
ATOM 2317 O O . GLU A 1 297 ? -10.820 21.864 -1.822 1.00 93.25 297 GLU A O 1
ATOM 2322 N N . ASN A 1 298 ? -9.987 19.855 -2.375 1.00 93.25 298 ASN A N 1
ATOM 2323 C CA . ASN A 1 298 ? -10.195 19.953 -3.812 1.00 93.25 298 ASN A CA 1
ATOM 2324 C C . ASN A 1 298 ? -11.589 19.440 -4.206 1.00 93.25 298 ASN A C 1
ATOM 2326 O O . ASN A 1 298 ? -12.132 18.504 -3.615 1.00 93.25 298 ASN A O 1
ATOM 2330 N N . ALA A 1 299 ? -12.182 20.061 -5.231 1.00 91.25 299 ALA A N 1
ATOM 2331 C CA . ALA A 1 299 ? -13.520 19.711 -5.718 1.00 91.25 299 ALA A CA 1
ATOM 2332 C C . ALA A 1 299 ? -13.553 18.401 -6.529 1.00 91.25 299 ALA A C 1
ATOM 2334 O O . ALA A 1 299 ? -14.593 17.746 -6.604 1.00 91.25 299 ALA A O 1
ATOM 2335 N N . SER A 1 300 ? -12.423 18.031 -7.130 1.00 95.06 300 SER A N 1
ATOM 2336 C CA . SER A 1 300 ? -12.236 16.845 -7.963 1.00 95.06 300 SER A CA 1
ATOM 2337 C C . SER A 1 300 ? -10.87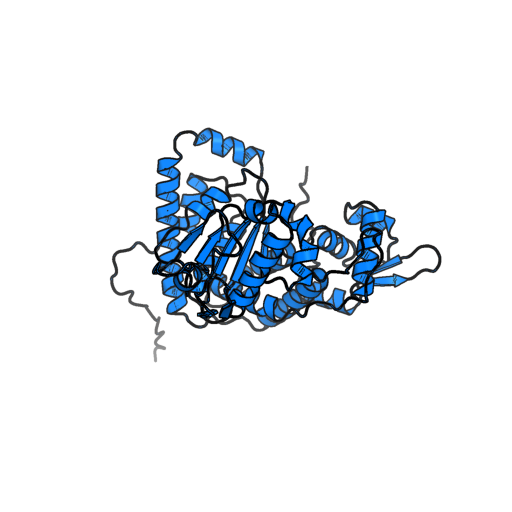3 16.214 -7.698 1.00 95.06 300 SER A C 1
ATOM 2339 O O . SER A 1 300 ? -9.979 16.843 -7.134 1.00 95.06 300 SER A O 1
ATOM 2341 N N . VAL A 1 301 ? -10.716 14.958 -8.111 1.00 97.19 301 VAL A N 1
ATOM 2342 C CA . VAL A 1 301 ? -9.410 14.289 -8.153 1.00 97.19 301 VAL A CA 1
ATOM 2343 C C . VAL A 1 301 ? -8.653 14.764 -9.394 1.00 97.19 301 VAL A C 1
ATOM 2345 O O . VAL A 1 301 ? -9.061 14.441 -10.514 1.00 97.19 301 VAL A O 1
ATOM 2348 N N . GLY A 1 302 ? -7.565 15.502 -9.172 1.00 96.25 302 GLY A N 1
ATOM 2349 C CA . GLY A 1 302 ? -6.714 16.116 -10.188 1.00 96.25 302 GLY A CA 1
ATOM 2350 C C . GLY A 1 302 ? -5.259 15.627 -10.127 1.00 96.25 302 GLY A C 1
ATOM 2351 O O . GLY A 1 302 ? -4.956 14.524 -9.660 1.00 96.25 302 GLY A O 1
ATOM 2352 N N . GLU A 1 303 ? -4.331 16.459 -10.610 1.00 94.56 303 GLU A N 1
ATOM 2353 C CA . GLU A 1 303 ? -2.892 16.141 -10.667 1.00 94.56 303 GLU A CA 1
ATOM 2354 C C . GLU A 1 303 ? -2.238 15.992 -9.281 1.00 94.56 303 GLU A C 1
ATOM 2356 O O . GLU A 1 303 ? -1.371 15.131 -9.098 1.00 94.56 303 GLU A O 1
ATOM 2361 N N . ASP A 1 304 ? -2.659 16.789 -8.294 1.00 91.69 304 ASP A N 1
ATOM 2362 C CA . ASP A 1 304 ? -2.079 16.767 -6.945 1.00 91.69 304 ASP A CA 1
ATOM 2363 C C . ASP A 1 304 ? -2.344 15.424 -6.245 1.00 91.69 304 ASP A C 1
ATOM 2365 O O . ASP A 1 304 ? -1.437 14.813 -5.663 1.00 91.69 304 ASP A O 1
ATOM 2369 N N . GLU A 1 305 ? -3.575 14.914 -6.342 1.00 97.25 305 GLU A N 1
ATOM 2370 C CA . GLU A 1 305 ? -3.937 13.582 -5.860 1.00 97.25 305 GLU A CA 1
ATOM 2371 C C . GLU A 1 305 ? -3.234 12.504 -6.679 1.00 97.25 305 GLU A C 1
ATOM 2373 O O . GLU A 1 305 ? -2.704 11.541 -6.112 1.00 97.25 305 GLU A O 1
ATOM 2378 N N . TYR A 1 306 ? -3.186 12.671 -8.006 1.00 97.62 306 TYR A N 1
ATOM 2379 C CA . TYR A 1 306 ? -2.554 11.707 -8.898 1.00 97.62 306 TYR A CA 1
ATOM 2380 C C . TYR A 1 306 ? -1.079 11.483 -8.553 1.00 97.62 306 TYR A C 1
ATOM 2382 O O . TYR A 1 306 ? -0.622 10.341 -8.543 1.00 97.62 306 TYR A O 1
ATOM 2390 N N . GLY A 1 307 ? -0.338 12.529 -8.174 1.00 95.50 307 GLY A N 1
ATOM 2391 C CA . GLY A 1 307 ? 1.046 12.396 -7.711 1.00 95.50 307 GLY A CA 1
ATOM 2392 C C . GLY A 1 307 ? 1.201 11.455 -6.505 1.00 95.50 307 GLY A C 1
ATOM 2393 O O . GLY A 1 307 ? 2.167 10.689 -6.431 1.00 95.50 307 GLY A O 1
ATOM 2394 N N . ALA A 1 308 ? 0.240 11.454 -5.575 1.00 96.75 308 ALA A N 1
ATOM 2395 C CA . ALA A 1 308 ? 0.228 10.526 -4.441 1.00 96.75 308 ALA A CA 1
ATOM 2396 C C . ALA A 1 308 ? -0.205 9.107 -4.852 1.00 96.75 308 ALA A C 1
ATOM 2398 O O . ALA A 1 308 ? 0.365 8.127 -4.363 1.00 96.75 308 ALA A O 1
ATOM 2399 N N . LEU A 1 309 ? -1.157 8.979 -5.783 1.00 98.06 309 LEU A N 1
ATOM 2400 C CA . LEU A 1 309 ? -1.570 7.685 -6.341 1.00 98.06 309 LEU A CA 1
ATOM 2401 C C . LEU A 1 309 ? -0.432 7.005 -7.109 1.00 98.06 309 LEU A C 1
ATOM 2403 O O . LEU A 1 309 ? -0.175 5.820 -6.893 1.00 98.06 309 LEU A O 1
ATOM 2407 N N . LEU A 1 310 ? 0.294 7.762 -7.937 1.00 96.88 310 LEU A N 1
ATOM 2408 C CA . LEU A 1 310 ? 1.467 7.306 -8.682 1.00 96.88 310 LEU A CA 1
ATOM 2409 C C . LEU A 1 310 ? 2.526 6.733 -7.743 1.00 96.88 310 LEU A C 1
ATOM 2411 O O . LEU A 1 310 ? 3.061 5.646 -7.971 1.00 96.88 310 LEU A O 1
ATOM 2415 N N . ARG A 1 311 ? 2.794 7.439 -6.642 1.00 95.00 311 ARG A N 1
ATOM 2416 C CA . ARG A 1 311 ? 3.700 6.949 -5.609 1.00 95.00 311 ARG A CA 1
ATOM 2417 C C . ARG A 1 311 ? 3.210 5.643 -4.991 1.00 95.00 311 ARG A C 1
ATOM 2419 O O . ARG A 1 311 ? 4.003 4.719 -4.855 1.00 95.00 311 ARG A O 1
ATOM 2426 N N . ILE A 1 312 ? 1.942 5.569 -4.592 1.00 96.25 312 ILE A N 1
ATOM 2427 C CA . ILE A 1 312 ? 1.381 4.385 -3.927 1.00 96.25 312 ILE A CA 1
ATOM 2428 C C . ILE A 1 312 ? 1.411 3.159 -4.836 1.00 96.25 312 ILE A C 1
ATOM 2430 O O . ILE A 1 312 ? 1.760 2.061 -4.396 1.00 96.25 312 ILE A O 1
ATOM 2434 N N . ALA A 1 313 ? 1.097 3.350 -6.112 1.00 95.88 313 ALA A N 1
ATOM 2435 C CA . ALA A 1 313 ? 1.250 2.339 -7.145 1.00 95.88 313 ALA A CA 1
ATOM 2436 C C . ALA A 1 313 ? 2.708 1.861 -7.243 1.00 95.88 313 ALA A C 1
ATOM 2438 O O . ALA A 1 313 ? 2.978 0.669 -7.094 1.00 95.88 313 ALA A O 1
ATOM 2439 N N . LYS A 1 314 ? 3.663 2.792 -7.367 1.00 94.56 314 LYS A N 1
ATOM 2440 C CA . LYS A 1 314 ? 5.098 2.484 -7.451 1.00 94.56 314 LYS A CA 1
ATOM 2441 C C . LYS A 1 314 ? 5.632 1.754 -6.212 1.00 94.56 314 LYS A C 1
ATOM 2443 O O . LYS A 1 314 ? 6.359 0.774 -6.348 1.00 94.56 314 LYS A O 1
ATOM 2448 N N . ASP A 1 315 ? 5.252 2.193 -5.013 1.00 94.25 315 ASP A N 1
ATOM 2449 C CA . ASP A 1 315 ? 5.652 1.577 -3.740 1.00 94.25 315 ASP A CA 1
ATOM 2450 C C . ASP A 1 315 ? 5.067 0.162 -3.564 1.00 94.25 315 ASP A C 1
ATOM 2452 O O . ASP A 1 315 ? 5.642 -0.659 -2.835 1.00 94.25 315 ASP A O 1
ATOM 2456 N N . SER A 1 316 ? 3.942 -0.126 -4.233 1.00 93.62 316 SER A N 1
ATOM 2457 C CA . SER A 1 316 ? 3.251 -1.422 -4.211 1.00 93.62 316 SER A CA 1
ATOM 2458 C C . SER A 1 316 ? 3.913 -2.487 -5.091 1.00 93.62 316 SER A C 1
ATOM 2460 O O . SER A 1 316 ? 3.732 -3.679 -4.816 1.00 93.62 316 SER A O 1
ATOM 2462 N N . ILE A 1 317 ? 4.714 -2.075 -6.078 1.00 92.69 317 ILE A N 1
ATOM 2463 C CA . ILE A 1 317 ? 5.506 -2.946 -6.959 1.00 92.69 317 ILE A CA 1
ATOM 2464 C C . ILE A 1 317 ? 6.795 -3.389 -6.236 1.00 92.69 317 ILE A C 1
ATOM 2466 O O . ILE A 1 317 ? 7.383 -2.608 -5.478 1.00 92.69 317 ILE A O 1
ATOM 2470 N N . PRO A 1 318 ? 7.285 -4.628 -6.450 1.00 90.88 318 PRO A N 1
ATOM 2471 C CA . PRO A 1 318 ? 8.608 -5.032 -5.984 1.00 90.88 318 PRO A CA 1
ATOM 2472 C C . PRO A 1 318 ? 9.692 -4.059 -6.440 1.00 90.88 318 PRO A C 1
ATOM 2474 O O . PRO A 1 318 ? 9.882 -3.837 -7.634 1.00 90.88 318 PRO A O 1
ATOM 2477 N N . ARG A 1 319 ? 10.456 -3.522 -5.483 1.00 88.88 319 ARG A N 1
ATOM 2478 C CA . ARG A 1 319 ? 11.438 -2.453 -5.729 1.00 88.88 319 ARG A CA 1
ATOM 2479 C C . ARG A 1 319 ? 12.398 -2.769 -6.877 1.00 88.88 319 ARG A C 1
ATOM 2481 O O . ARG A 1 319 ? 12.667 -1.904 -7.700 1.00 88.88 319 ARG A O 1
ATOM 2488 N N . GLN A 1 320 ? 12.875 -4.008 -6.940 1.00 90.69 320 GLN A N 1
ATOM 2489 C CA . GLN A 1 320 ? 13.811 -4.455 -7.969 1.00 90.69 320 GLN A CA 1
ATOM 2490 C C . GLN A 1 320 ? 13.200 -4.434 -9.379 1.00 90.69 320 GLN A C 1
ATOM 2492 O O . GLN A 1 320 ? 13.883 -4.081 -10.336 1.00 90.69 320 GLN A O 1
ATOM 2497 N N . ARG A 1 321 ? 11.905 -4.748 -9.512 1.00 92.50 321 ARG A N 1
ATOM 2498 C CA . ARG A 1 321 ? 11.195 -4.661 -10.794 1.00 92.50 321 ARG A CA 1
ATOM 2499 C C . ARG A 1 321 ? 10.983 -3.219 -11.210 1.00 92.50 321 ARG A C 1
ATOM 2501 O O . ARG A 1 321 ? 11.221 -2.894 -12.364 1.00 92.50 321 ARG A O 1
ATOM 2508 N N . THR A 1 322 ? 10.617 -2.354 -10.266 1.00 91.50 322 THR A N 1
ATOM 2509 C CA . THR A 1 322 ? 10.532 -0.913 -10.517 1.00 91.50 322 THR A CA 1
ATOM 2510 C C . THR A 1 322 ? 11.865 -0.371 -11.035 1.00 91.50 322 THR A C 1
ATOM 2512 O O . THR A 1 322 ? 11.885 0.276 -12.071 1.00 91.50 322 THR A O 1
ATOM 2515 N N . GLN A 1 323 ? 12.988 -0.700 -10.385 1.00 90.56 323 GLN A N 1
ATOM 2516 C CA . GLN A 1 323 ? 14.321 -0.255 -10.815 1.00 90.56 323 GLN A CA 1
ATOM 2517 C C . GLN A 1 323 ? 14.693 -0.749 -12.220 1.00 90.56 323 GLN A C 1
ATOM 2519 O O . GLN A 1 323 ? 15.243 0.020 -13.003 1.00 90.56 323 GLN A O 1
ATOM 2524 N N . LEU A 1 324 ? 14.389 -2.010 -12.547 1.00 92.56 324 LEU A N 1
ATOM 2525 C CA . LEU A 1 324 ? 14.631 -2.558 -13.886 1.00 92.56 324 LEU A CA 1
ATOM 2526 C C . LEU A 1 324 ? 13.770 -1.878 -14.946 1.00 92.56 324 LEU A C 1
ATOM 2528 O O . LEU A 1 324 ? 14.295 -1.453 -15.967 1.00 92.56 324 LEU A O 1
ATOM 2532 N N . VAL A 1 325 ? 12.466 -1.744 -14.706 1.00 92.44 325 VAL A N 1
ATOM 2533 C CA . VAL A 1 325 ? 11.554 -1.120 -15.670 1.00 92.44 325 VAL A CA 1
ATOM 2534 C C . VAL A 1 325 ? 11.890 0.349 -15.894 1.00 92.44 325 VAL A C 1
ATOM 2536 O O . VAL A 1 325 ? 11.898 0.792 -17.035 1.00 92.44 325 VAL A O 1
ATOM 2539 N N . GLU A 1 326 ? 12.240 1.091 -14.843 1.00 90.00 326 GLU A N 1
ATOM 2540 C CA . GLU A 1 326 ? 12.713 2.474 -14.979 1.00 90.00 326 GLU A CA 1
ATOM 2541 C C . GLU A 1 326 ? 14.045 2.567 -15.726 1.00 90.00 326 GLU A C 1
ATOM 2543 O O . GLU A 1 326 ? 14.259 3.518 -16.472 1.00 90.00 326 GLU A O 1
ATOM 2548 N N . GLY A 1 327 ? 14.928 1.581 -15.553 1.00 89.00 327 GLY A N 1
ATOM 2549 C CA . GLY A 1 327 ? 16.185 1.492 -16.291 1.00 89.00 327 GLY A CA 1
ATOM 2550 C C . GLY A 1 327 ? 16.013 1.168 -17.776 1.00 89.00 327 GLY A C 1
ATOM 2551 O O . GLY A 1 327 ? 16.790 1.646 -18.597 1.00 89.00 327 GLY A O 1
ATOM 2552 N N . LEU A 1 328 ? 14.991 0.380 -18.115 1.00 91.31 328 LEU A N 1
ATOM 2553 C CA . LEU A 1 328 ? 14.644 0.014 -19.491 1.00 91.31 328 LEU A CA 1
ATOM 2554 C C . LEU A 1 328 ? 13.771 1.069 -20.188 1.00 91.31 328 LEU A C 1
ATOM 2556 O O . LEU A 1 328 ? 13.666 1.071 -21.414 1.00 91.31 328 LEU A O 1
ATOM 2560 N N . TYR A 1 329 ? 13.120 1.958 -19.435 1.00 91.56 329 TYR A N 1
ATOM 2561 C CA . TYR A 1 329 ? 12.212 2.955 -19.993 1.00 91.56 329 TYR A CA 1
ATOM 2562 C C . TYR A 1 329 ? 12.957 3.967 -20.873 1.00 91.56 329 TYR A C 1
ATOM 2564 O O . TYR A 1 329 ? 13.849 4.675 -20.410 1.00 91.56 329 TYR A O 1
ATOM 2572 N N . ASN A 1 330 ? 12.564 4.048 -22.150 1.00 82.69 330 ASN A N 1
ATOM 2573 C CA . ASN A 1 330 ? 13.232 4.824 -23.207 1.00 82.69 330 ASN A CA 1
ATOM 2574 C C . ASN A 1 330 ? 14.705 4.451 -23.457 1.00 82.69 330 ASN A C 1
ATOM 2576 O O . ASN A 1 330 ? 15.454 5.259 -24.010 1.00 82.69 330 ASN A O 1
ATOM 2580 N N . ALA A 1 331 ? 15.132 3.257 -23.050 1.00 84.69 331 ALA A N 1
ATOM 2581 C CA . ALA A 1 331 ? 16.456 2.752 -23.370 1.00 84.69 331 ALA A CA 1
ATOM 2582 C C . ALA A 1 331 ? 16.435 1.932 -24.668 1.00 84.69 331 ALA A C 1
ATOM 2584 O O . ALA A 1 331 ? 15.439 1.291 -24.999 1.00 84.69 331 ALA A O 1
ATOM 2585 N N . GLU A 1 332 ? 17.559 1.938 -25.384 1.00 90.25 332 GLU A N 1
ATOM 2586 C CA . GLU A 1 332 ? 17.809 0.978 -26.462 1.00 90.25 332 GLU A CA 1
ATOM 2587 C C . GLU A 1 332 ? 17.899 -0.452 -25.892 1.00 90.25 332 GLU A C 1
ATOM 2589 O O . GLU A 1 332 ? 18.210 -0.609 -24.702 1.00 90.25 332 GLU A O 1
ATOM 2594 N N . PRO A 1 333 ? 17.670 -1.497 -26.715 1.00 93.88 333 PRO A N 1
ATOM 2595 C CA . PRO A 1 333 ? 17.856 -2.882 -26.297 1.00 93.88 333 PRO A CA 1
ATOM 2596 C C . PRO A 1 333 ? 19.220 -3.086 -25.639 1.00 93.88 333 PRO A C 1
ATOM 2598 O O . PRO A 1 333 ? 20.250 -2.683 -26.179 1.00 93.88 333 PRO A O 1
ATOM 2601 N N . MET A 1 334 ? 19.224 -3.710 -24.465 1.00 94.38 334 MET A N 1
ATOM 2602 C CA . MET A 1 334 ? 20.432 -3.859 -23.654 1.00 94.38 334 MET A CA 1
ATOM 2603 C C . MET A 1 334 ? 20.602 -5.284 -23.162 1.00 94.38 334 MET A C 1
ATOM 2605 O O . MET A 1 334 ? 19.627 -6.002 -22.931 1.00 94.38 334 MET A O 1
ATOM 2609 N N . ASN A 1 335 ? 21.844 -5.710 -22.958 1.00 96.12 335 ASN A N 1
ATOM 2610 C CA . ASN A 1 335 ? 22.089 -7.042 -22.420 1.00 96.12 335 ASN A CA 1
ATOM 2611 C C . ASN A 1 335 ? 21.785 -7.114 -20.910 1.00 96.12 335 ASN A C 1
ATOM 2613 O O . ASN A 1 335 ? 21.677 -6.108 -20.210 1.00 96.12 335 ASN A O 1
ATOM 2617 N N . THR A 1 336 ? 21.678 -8.332 -20.372 1.00 96.50 336 THR A N 1
ATOM 2618 C CA . THR A 1 336 ? 21.356 -8.563 -18.949 1.00 96.50 336 THR A CA 1
ATOM 2619 C C . THR A 1 336 ? 22.298 -7.847 -17.976 1.00 96.50 336 THR A C 1
ATOM 2621 O O . THR A 1 336 ? 21.870 -7.434 -16.898 1.00 96.50 336 THR A O 1
ATOM 2624 N N . LYS A 1 337 ? 23.583 -7.710 -18.325 1.00 95.88 337 LYS A N 1
ATOM 2625 C CA . LYS A 1 337 ? 24.555 -7.035 -17.461 1.00 95.88 337 LYS A CA 1
ATOM 2626 C C . LYS A 1 337 ? 24.278 -5.535 -17.415 1.00 95.88 337 LYS A C 1
ATOM 2628 O O . LYS A 1 337 ? 24.196 -4.986 -16.325 1.00 95.88 337 LYS A O 1
ATOM 2633 N N . GLU A 1 338 ? 24.083 -4.911 -18.571 1.00 95.38 338 GLU A N 1
ATOM 2634 C CA . GLU A 1 338 ? 23.742 -3.488 -18.685 1.00 95.38 338 GLU A CA 1
ATOM 2635 C C . GLU A 1 338 ? 22.439 -3.157 -17.949 1.00 95.38 338 GLU A C 1
ATOM 2637 O O . GLU A 1 338 ? 22.404 -2.205 -17.170 1.00 95.38 338 GLU A O 1
ATOM 2642 N N . ALA A 1 339 ? 21.406 -3.993 -18.108 1.00 94.69 339 ALA A N 1
ATOM 2643 C CA . ALA A 1 339 ? 20.144 -3.847 -17.383 1.00 94.69 339 ALA A CA 1
ATOM 2644 C C . ALA A 1 339 ? 20.335 -3.926 -15.860 1.00 94.69 339 ALA A C 1
ATOM 2646 O O . ALA A 1 339 ? 19.785 -3.112 -15.115 1.00 94.69 339 ALA A O 1
ATOM 2647 N N . GLY A 1 340 ? 21.145 -4.880 -15.389 1.00 94.56 340 GLY A N 1
ATOM 2648 C CA . GLY A 1 340 ? 21.503 -4.995 -13.974 1.00 94.56 340 GLY A CA 1
ATOM 2649 C C . GLY A 1 340 ? 22.276 -3.780 -13.454 1.00 94.56 340 GLY A C 1
ATOM 2650 O O . GLY A 1 340 ? 21.946 -3.263 -12.386 1.00 94.56 340 GLY A O 1
ATOM 2651 N N . ASP A 1 341 ? 23.250 -3.286 -14.221 1.00 93.88 341 ASP A N 1
ATOM 2652 C CA . ASP A 1 341 ? 24.080 -2.131 -13.859 1.00 93.88 341 ASP A CA 1
ATOM 2653 C C . ASP A 1 341 ? 23.235 -0.846 -13.745 1.00 93.88 341 ASP A C 1
ATOM 2655 O O . ASP A 1 341 ? 23.363 -0.113 -12.762 1.00 93.88 341 ASP A O 1
ATOM 2659 N N . ILE A 1 342 ? 22.313 -0.598 -14.687 1.00 91.19 342 ILE A N 1
ATOM 2660 C CA . ILE A 1 342 ? 21.397 0.559 -14.648 1.00 91.19 342 ILE A CA 1
ATOM 2661 C C . ILE A 1 342 ? 20.427 0.462 -13.463 1.00 91.19 342 ILE A C 1
ATOM 2663 O O . ILE A 1 342 ? 20.181 1.457 -12.778 1.00 91.19 342 ILE A O 1
ATOM 2667 N N . ALA A 1 343 ? 19.898 -0.733 -13.187 1.00 89.94 343 ALA A N 1
ATOM 2668 C CA . ALA A 1 343 ? 18.976 -0.960 -12.075 1.00 89.94 343 ALA A CA 1
ATOM 2669 C C . ALA A 1 343 ? 19.675 -1.048 -10.704 1.00 89.94 343 ALA A C 1
ATOM 2671 O O . ALA A 1 343 ? 19.000 -1.066 -9.669 1.00 89.94 343 ALA A O 1
ATOM 2672 N N . ASN A 1 344 ? 21.014 -1.087 -10.679 1.00 92.31 344 ASN A N 1
ATOM 2673 C CA . ASN A 1 344 ? 21.844 -1.332 -9.498 1.00 92.31 344 ASN A CA 1
ATOM 2674 C C . ASN A 1 344 ? 21.489 -2.658 -8.790 1.00 92.31 344 ASN A C 1
ATOM 2676 O O . ASN A 1 344 ? 21.268 -2.708 -7.576 1.00 92.31 344 ASN A O 1
ATOM 2680 N N . ILE A 1 345 ? 21.390 -3.735 -9.574 1.00 92.75 345 ILE A N 1
ATOM 2681 C CA . ILE A 1 345 ? 21.037 -5.090 -9.135 1.00 92.75 345 ILE A CA 1
ATOM 2682 C C . ILE A 1 345 ? 22.077 -6.079 -9.696 1.00 92.75 345 ILE A C 1
ATOM 2684 O O . ILE A 1 345 ? 22.485 -5.937 -10.849 1.00 92.75 345 ILE A O 1
ATOM 2688 N N . PRO A 1 346 ? 22.507 -7.107 -8.934 1.00 96.00 346 PRO A N 1
ATOM 2689 C CA . PRO A 1 346 ? 23.426 -8.125 -9.446 1.00 96.00 346 PRO A CA 1
ATOM 2690 C C . PRO A 1 346 ? 22.914 -8.784 -10.733 1.00 96.00 346 PRO A C 1
ATOM 2692 O O . PRO A 1 346 ? 21.728 -9.090 -10.840 1.00 96.00 346 PRO A O 1
ATOM 2695 N N . THR A 1 347 ? 23.813 -9.066 -11.681 1.00 95.75 347 THR A N 1
ATOM 2696 C CA . THR A 1 347 ? 23.462 -9.609 -13.007 1.00 95.75 347 THR A CA 1
ATOM 2697 C C . THR A 1 347 ? 22.610 -10.879 -12.936 1.00 95.75 347 THR A C 1
ATOM 2699 O O . THR A 1 347 ? 21.652 -10.999 -13.692 1.00 95.75 347 THR A O 1
ATOM 2702 N N . ASP A 1 348 ? 22.900 -11.798 -12.011 1.00 94.88 348 ASP A N 1
ATOM 2703 C CA . ASP A 1 348 ? 22.113 -13.030 -11.848 1.00 94.88 348 ASP A CA 1
ATOM 2704 C C . ASP A 1 348 ? 20.678 -12.742 -11.386 1.00 94.88 348 ASP A C 1
ATOM 2706 O O . ASP A 1 348 ? 19.728 -13.346 -11.875 1.00 94.88 348 ASP A O 1
ATOM 2710 N N . THR A 1 349 ? 20.500 -11.768 -10.492 1.00 93.88 349 THR A N 1
ATOM 2711 C CA . THR A 1 349 ? 19.173 -11.332 -10.039 1.00 93.88 349 THR A CA 1
ATOM 2712 C C . THR A 1 349 ? 18.432 -10.584 -11.146 1.00 93.88 349 THR A C 1
ATOM 2714 O O . THR A 1 349 ? 17.244 -10.815 -11.348 1.00 93.88 349 THR A O 1
ATOM 2717 N N . ALA A 1 350 ? 19.124 -9.725 -11.902 1.00 96.00 350 ALA A N 1
ATOM 2718 C CA . ALA A 1 350 ? 18.548 -9.059 -13.067 1.00 96.00 350 ALA A CA 1
ATOM 2719 C C . ALA A 1 350 ? 18.088 -10.081 -14.115 1.00 96.00 350 ALA A C 1
ATOM 2721 O O . ALA A 1 350 ? 16.996 -9.948 -14.654 1.00 96.00 350 ALA A O 1
ATOM 2722 N N . LYS A 1 351 ? 18.875 -11.138 -14.346 1.00 95.62 351 LYS A N 1
ATOM 2723 C CA . LYS A 1 351 ? 18.517 -12.236 -15.246 1.00 95.62 351 LYS A CA 1
ATOM 2724 C C . LYS A 1 351 ? 17.198 -12.895 -14.847 1.00 95.62 351 LYS A C 1
ATOM 2726 O O . LYS A 1 351 ? 16.313 -13.004 -15.687 1.00 95.62 351 LYS A O 1
ATOM 2731 N N . GLU A 1 352 ? 17.066 -13.317 -13.590 1.00 94.44 352 GLU A N 1
ATOM 2732 C CA . GLU A 1 352 ? 15.837 -13.961 -13.105 1.00 94.44 352 GLU A CA 1
ATOM 2733 C C . GLU A 1 352 ? 14.623 -13.034 -13.243 1.00 94.44 352 GLU A C 1
ATOM 2735 O O . GLU A 1 352 ? 13.580 -13.454 -13.737 1.00 94.44 352 GLU A O 1
ATOM 2740 N N . LEU A 1 353 ? 14.774 -11.758 -12.879 1.00 94.75 353 LEU A N 1
ATOM 2741 C CA . LEU A 1 353 ? 13.699 -10.771 -12.983 1.00 94.75 353 LEU A CA 1
ATOM 2742 C C . LEU A 1 353 ? 13.306 -10.475 -14.435 1.00 94.75 353 LEU A C 1
ATOM 2744 O O . LEU A 1 353 ? 12.124 -10.323 -14.720 1.00 94.75 353 LEU A O 1
ATOM 2748 N N . LEU A 1 354 ? 14.266 -10.401 -15.358 1.00 96.56 354 LEU A N 1
ATOM 2749 C CA . LEU A 1 354 ? 13.997 -10.200 -16.784 1.00 96.56 354 LEU A CA 1
ATOM 2750 C C . LEU A 1 354 ? 13.303 -11.420 -17.401 1.00 96.56 354 LEU A C 1
ATOM 2752 O O . LEU A 1 354 ? 12.363 -11.258 -18.173 1.00 96.56 354 LEU A O 1
ATOM 2756 N N . GLU A 1 355 ? 13.706 -12.636 -17.019 1.00 95.56 355 GLU A N 1
ATOM 2757 C CA . GLU A 1 355 ? 12.999 -13.861 -17.406 1.00 95.56 355 GLU A CA 1
ATOM 2758 C C . GLU A 1 355 ? 11.555 -13.865 -16.884 1.00 95.56 355 GLU A C 1
ATOM 2760 O O . GLU A 1 355 ? 10.644 -14.226 -17.627 1.00 95.56 355 GLU A O 1
ATOM 2765 N N . ASP A 1 356 ? 11.333 -13.427 -15.642 1.00 95.19 356 ASP A N 1
ATOM 2766 C CA . ASP A 1 356 ? 9.994 -13.311 -15.062 1.00 95.19 356 ASP A CA 1
ATOM 2767 C C . ASP A 1 356 ? 9.129 -12.286 -15.809 1.00 95.19 356 ASP A C 1
ATOM 2769 O O . ASP A 1 356 ? 7.987 -12.577 -16.164 1.00 95.19 356 ASP A O 1
ATOM 2773 N N . LEU A 1 357 ? 9.672 -11.091 -16.069 1.00 96.06 357 LEU A N 1
ATOM 2774 C CA . LEU A 1 357 ? 8.980 -10.040 -16.818 1.00 96.06 357 LEU A CA 1
ATOM 2775 C C . LEU A 1 357 ? 8.670 -10.488 -18.252 1.00 96.06 357 LEU A C 1
ATOM 2777 O O . LEU A 1 357 ? 7.616 -10.144 -18.775 1.00 96.06 357 LEU A O 1
ATOM 2781 N N . TRP A 1 358 ? 9.546 -11.281 -18.871 1.00 96.38 358 TRP A N 1
ATOM 2782 C CA . TRP A 1 358 ? 9.330 -11.837 -20.207 1.00 96.38 358 TRP A CA 1
ATOM 2783 C C . TRP A 1 358 ? 8.216 -12.883 -20.222 1.00 96.38 358 TRP A C 1
ATOM 2785 O O . TRP A 1 358 ? 7.362 -12.858 -21.101 1.00 96.38 358 TRP A O 1
ATOM 2795 N N . MET A 1 359 ? 8.158 -13.761 -19.214 1.00 95.69 359 MET A N 1
ATOM 2796 C CA . MET A 1 359 ? 7.047 -14.711 -19.054 1.00 95.69 359 MET A CA 1
ATOM 2797 C C . MET A 1 359 ? 5.695 -14.034 -18.794 1.00 95.69 359 MET A C 1
ATOM 2799 O O . MET A 1 359 ? 4.651 -14.643 -19.019 1.00 95.69 359 MET A O 1
ATOM 2803 N N . LEU A 1 360 ? 5.717 -12.802 -18.287 1.00 95.56 360 LEU A N 1
ATOM 2804 C CA . LEU A 1 360 ? 4.544 -11.951 -18.091 1.00 95.56 360 LEU A CA 1
ATOM 2805 C C . LEU A 1 360 ? 4.267 -11.034 -19.293 1.00 95.56 360 LEU A C 1
ATOM 2807 O O . LEU A 1 360 ? 3.379 -10.192 -19.197 1.00 95.56 360 LEU A O 1
ATOM 2811 N N . GLU A 1 361 ? 5.021 -11.184 -20.388 1.00 95.81 361 GLU A N 1
ATOM 2812 C CA . GLU A 1 361 ? 4.894 -10.398 -21.625 1.00 95.81 361 GLU A CA 1
ATOM 2813 C C . GLU A 1 361 ? 5.138 -8.888 -21.420 1.00 95.81 361 GLU A C 1
ATOM 2815 O O . GLU A 1 361 ? 4.640 -8.047 -22.161 1.00 95.81 361 GLU A O 1
ATOM 2820 N N . LEU A 1 362 ? 5.926 -8.522 -20.400 1.00 96.56 362 LEU A N 1
ATOM 2821 C CA . LEU A 1 362 ? 6.216 -7.122 -20.063 1.00 96.56 362 LEU A CA 1
ATOM 2822 C C . LEU A 1 362 ? 7.492 -6.594 -20.721 1.00 96.56 362 LEU A C 1
ATOM 2824 O O . LEU A 1 362 ? 7.631 -5.383 -20.913 1.00 96.56 362 LEU A O 1
ATOM 2828 N N . VAL A 1 363 ? 8.409 -7.494 -21.068 1.00 96.81 363 VAL A N 1
ATOM 2829 C CA . VAL A 1 363 ? 9.642 -7.209 -21.809 1.00 96.81 363 VAL A CA 1
ATOM 2830 C C . VAL A 1 363 ? 9.775 -8.183 -22.971 1.00 96.81 363 VAL A C 1
ATOM 2832 O O . VAL A 1 363 ? 9.380 -9.343 -22.857 1.00 96.81 363 VAL A O 1
ATOM 2835 N N . ASP A 1 364 ? 10.389 -7.724 -24.053 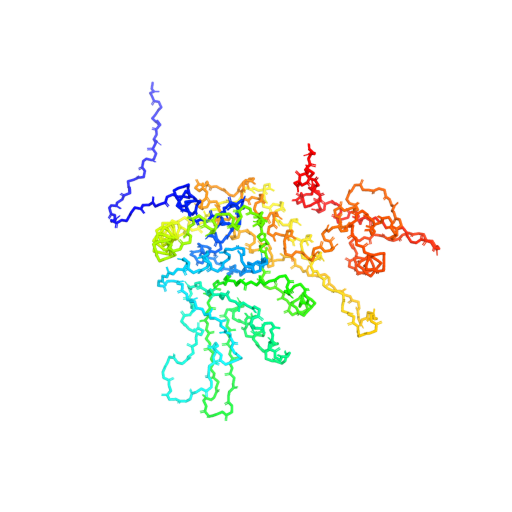1.00 96.50 364 ASP A N 1
ATOM 2836 C CA . ASP A 1 364 ? 10.791 -8.565 -25.172 1.00 96.50 364 ASP A CA 1
ATOM 2837 C C . ASP A 1 364 ? 12.237 -9.027 -25.001 1.00 96.50 364 ASP A C 1
ATOM 2839 O O . ASP A 1 364 ? 13.068 -8.345 -24.394 1.00 96.50 364 ASP A O 1
ATOM 2843 N N . ARG A 1 365 ? 12.537 -10.195 -25.574 1.00 95.38 365 ARG A N 1
ATOM 2844 C CA . ARG A 1 365 ? 13.878 -10.779 -25.593 1.00 95.38 365 ARG A CA 1
ATOM 2845 C C . ARG A 1 365 ? 14.325 -11.047 -27.025 1.00 95.38 365 ARG A C 1
ATOM 2847 O O . ARG A 1 365 ? 13.660 -11.794 -27.743 1.00 95.38 365 ARG A O 1
ATOM 2854 N N . SER A 1 366 ? 15.486 -10.521 -27.396 1.00 93.81 366 SER A N 1
ATOM 2855 C CA . SER A 1 366 ? 16.163 -10.758 -28.678 1.00 93.81 366 SER A CA 1
ATOM 2856 C C . SER A 1 366 ? 17.574 -11.331 -28.474 1.00 93.81 366 SER A C 1
ATOM 2858 O O . SER A 1 366 ? 18.077 -11.399 -27.353 1.00 93.81 366 SER A O 1
ATOM 2860 N N . GLY A 1 367 ? 18.212 -11.772 -29.565 1.00 89.31 367 GLY A N 1
ATOM 2861 C CA . GLY A 1 367 ? 19.588 -12.286 -29.574 1.00 89.31 367 GLY A CA 1
ATOM 2862 C C . GLY A 1 367 ? 19.716 -13.799 -29.330 1.00 89.31 367 GLY A C 1
ATOM 2863 O O . GLY A 1 367 ? 18.971 -14.390 -28.552 1.00 89.31 367 GLY A O 1
ATOM 2864 N N . ASP A 1 368 ? 20.691 -14.430 -29.999 1.00 75.44 368 ASP A N 1
ATOM 2865 C CA . ASP A 1 368 ? 20.889 -15.895 -29.978 1.00 75.44 368 ASP A CA 1
ATOM 2866 C C . ASP A 1 368 ? 21.911 -16.373 -28.927 1.00 75.44 368 ASP A C 1
ATOM 2868 O O . ASP A 1 368 ? 21.815 -17.485 -28.405 1.00 75.44 368 ASP A O 1
ATOM 2872 N N . HIS A 1 369 ? 22.922 -15.551 -28.625 1.00 82.06 369 HIS A N 1
ATOM 2873 C CA . HIS A 1 369 ? 24.030 -15.904 -27.720 1.00 82.06 369 HIS A CA 1
ATOM 2874 C C . HIS A 1 369 ? 24.121 -14.995 -26.494 1.00 82.06 369 HIS A C 1
ATOM 2876 O O . HIS A 1 369 ? 24.478 -15.450 -25.408 1.00 82.06 369 HIS A O 1
ATOM 2882 N N . VAL A 1 370 ? 23.789 -13.718 -26.671 1.00 89.38 370 VAL A N 1
ATOM 2883 C CA . VAL A 1 370 ? 23.640 -12.731 -25.604 1.00 89.38 370 VAL A CA 1
ATOM 2884 C C . VAL A 1 370 ? 22.222 -12.205 -25.730 1.00 89.38 370 VAL A C 1
ATOM 2886 O O . VAL A 1 370 ? 21.864 -11.687 -26.783 1.00 89.38 370 VAL A O 1
ATOM 2889 N N . PHE A 1 371 ? 21.416 -12.402 -24.689 1.00 94.56 371 PHE A N 1
ATOM 2890 C CA . PHE A 1 371 ? 20.053 -11.893 -24.684 1.00 94.56 371 PHE A CA 1
ATOM 2891 C C . PHE A 1 371 ? 20.055 -10.386 -24.475 1.00 94.56 371 PHE A C 1
ATOM 2893 O O . PHE A 1 371 ? 20.653 -9.897 -23.511 1.00 94.56 371 PHE A O 1
ATOM 2900 N N . GLU A 1 372 ? 19.353 -9.699 -25.363 1.00 96.00 372 GLU A N 1
ATOM 2901 C CA . GLU A 1 372 ? 19.021 -8.286 -25.268 1.00 96.00 372 GLU A CA 1
ATOM 2902 C C . GLU A 1 372 ? 17.561 -8.138 -24.843 1.00 96.00 372 GLU A C 1
ATOM 2904 O O . GLU A 1 372 ? 16.707 -8.958 -25.195 1.00 96.00 372 GLU A O 1
ATOM 2909 N N . TRP A 1 373 ? 17.300 -7.107 -24.050 1.00 96.81 373 TRP A N 1
ATOM 2910 C CA . TRP A 1 373 ? 16.024 -6.865 -23.399 1.00 96.81 373 TRP A CA 1
ATOM 2911 C C . TRP A 1 373 ? 15.563 -5.446 -23.684 1.00 96.81 373 TRP A C 1
ATOM 2913 O O . TRP A 1 373 ? 16.349 -4.500 -23.600 1.00 96.81 373 TRP A O 1
ATOM 2923 N N . GLN A 1 374 ? 14.276 -5.310 -23.967 1.00 96.31 374 GLN A N 1
ATOM 2924 C CA . GLN A 1 374 ? 13.586 -4.034 -24.119 1.00 96.31 374 GLN A CA 1
ATOM 2925 C C . GLN A 1 374 ? 12.179 -4.162 -23.530 1.00 96.31 374 GLN A C 1
ATOM 2927 O O . GLN A 1 374 ? 11.654 -5.270 -23.412 1.00 96.31 374 GLN A O 1
ATOM 2932 N N . LEU A 1 375 ? 11.550 -3.051 -23.156 1.00 96.44 375 LEU A N 1
ATOM 2933 C CA . LEU A 1 375 ? 10.140 -3.085 -22.764 1.00 96.44 375 LEU A CA 1
ATOM 2934 C C . LEU A 1 375 ? 9.271 -3.473 -23.962 1.00 96.44 375 LEU A C 1
ATOM 2936 O O . LEU A 1 375 ? 9.505 -3.000 -25.073 1.00 96.44 375 LEU A O 1
ATOM 2940 N N . ALA A 1 376 ? 8.241 -4.284 -23.717 1.00 96.31 376 ALA A N 1
ATOM 2941 C CA . ALA A 1 376 ? 7.218 -4.536 -24.724 1.00 96.31 376 ALA A CA 1
ATOM 2942 C C . ALA A 1 376 ? 6.486 -3.225 -25.081 1.00 96.31 376 ALA A C 1
ATOM 2944 O O . ALA A 1 376 ? 6.380 -2.309 -24.253 1.00 96.31 376 ALA A O 1
ATOM 2945 N N . GLU A 1 377 ? 5.959 -3.129 -26.304 1.00 94.94 377 GLU A N 1
ATOM 2946 C CA . GLU A 1 377 ? 5.284 -1.919 -26.804 1.00 94.94 377 GLU A CA 1
ATOM 2947 C C . GLU A 1 377 ? 4.088 -1.522 -25.921 1.00 94.94 377 GLU A C 1
ATOM 2949 O O . GLU A 1 377 ? 3.976 -0.367 -25.503 1.00 94.94 377 GLU A O 1
ATOM 2954 N N . GLU A 1 378 ? 3.244 -2.491 -25.551 1.00 94.38 378 GLU A N 1
ATOM 2955 C CA . GLU A 1 378 ? 2.087 -2.267 -24.673 1.00 94.38 378 GLU A CA 1
ATOM 2956 C C . GLU A 1 378 ? 2.517 -1.783 -23.280 1.00 94.38 378 GLU A C 1
ATOM 2958 O O . GLU A 1 378 ? 1.956 -0.824 -22.745 1.00 94.38 378 GLU A O 1
ATOM 2963 N N . THR A 1 379 ? 3.557 -2.391 -22.703 1.00 95.38 379 THR A N 1
ATOM 2964 C CA . THR A 1 379 ? 4.113 -1.968 -21.410 1.00 95.38 379 THR A CA 1
ATOM 2965 C C . THR A 1 379 ? 4.637 -0.538 -21.477 1.00 95.38 379 THR A C 1
ATOM 2967 O O . THR A 1 379 ? 4.384 0.254 -20.570 1.00 95.38 379 THR A O 1
ATOM 2970 N N . SER A 1 380 ? 5.333 -0.179 -22.557 1.00 94.44 380 SER A N 1
ATOM 2971 C CA . SER A 1 380 ? 5.855 1.174 -22.770 1.00 94.44 380 SER A CA 1
ATOM 2972 C C . SER A 1 380 ? 4.731 2.208 -22.870 1.00 94.44 380 SER A C 1
ATOM 2974 O O . SER A 1 380 ? 4.819 3.266 -22.244 1.00 94.44 380 SER A O 1
ATOM 2976 N N . ALA A 1 381 ? 3.649 1.886 -23.586 1.00 94.31 381 ALA A N 1
ATOM 2977 C CA . ALA A 1 381 ? 2.467 2.739 -23.685 1.00 94.31 381 ALA A CA 1
ATOM 2978 C C . ALA A 1 381 ? 1.798 2.954 -22.317 1.00 94.31 381 ALA A C 1
ATOM 2980 O O . ALA A 1 381 ? 1.529 4.094 -21.938 1.00 94.31 381 ALA A O 1
ATOM 2981 N N . LEU A 1 382 ? 1.621 1.888 -21.529 1.00 95.06 382 LEU A N 1
ATOM 2982 C CA . LEU A 1 382 ? 1.053 1.980 -20.181 1.00 95.06 382 LEU A CA 1
ATOM 2983 C C . LEU A 1 382 ? 1.930 2.799 -19.224 1.00 95.06 382 LEU A C 1
ATOM 2985 O O . LEU A 1 382 ? 1.420 3.572 -18.410 1.00 95.06 382 LEU A O 1
ATOM 2989 N N . LEU A 1 383 ? 3.255 2.651 -19.301 1.00 94.81 383 LEU A N 1
ATOM 2990 C CA . LEU A 1 383 ? 4.199 3.434 -18.497 1.00 94.81 383 LEU A CA 1
ATOM 2991 C C . LEU A 1 383 ? 4.171 4.921 -18.855 1.00 94.81 383 LEU A C 1
ATOM 2993 O O . LEU A 1 383 ? 4.293 5.757 -17.956 1.00 94.81 383 LEU A O 1
ATOM 2997 N N . LEU A 1 384 ? 3.997 5.240 -20.139 1.00 93.56 384 LEU A N 1
ATOM 2998 C CA . LEU A 1 384 ? 3.853 6.607 -20.624 1.00 93.56 384 LEU A CA 1
ATOM 2999 C C . LEU A 1 384 ? 2.533 7.223 -20.153 1.00 93.56 384 LEU A C 1
ATOM 3001 O O . LEU A 1 384 ? 2.543 8.300 -19.562 1.00 93.56 384 LEU A O 1
ATOM 3005 N N . GLU A 1 385 ? 1.415 6.527 -20.365 1.00 94.81 385 GLU A N 1
ATOM 3006 C CA . GLU A 1 385 ? 0.077 6.993 -19.992 1.00 94.81 385 GLU A CA 1
ATOM 3007 C C . GLU A 1 385 ? -0.057 7.179 -18.474 1.00 94.81 385 GLU A C 1
ATOM 3009 O O . GLU A 1 385 ? -0.505 8.220 -17.993 1.00 94.81 385 GLU A O 1
ATOM 3014 N N . SER A 1 386 ? 0.416 6.205 -17.694 1.00 95.12 386 SER A N 1
ATOM 3015 C CA . SER A 1 386 ? 0.405 6.293 -16.230 1.00 95.12 386 SER A CA 1
ATOM 3016 C C . SER A 1 386 ? 1.437 7.282 -15.672 1.00 95.12 386 SER A C 1
ATOM 3018 O O . SER A 1 386 ? 1.319 7.731 -14.530 1.00 95.12 386 SER A O 1
ATOM 3020 N N . GLY A 1 387 ? 2.480 7.618 -16.432 1.00 92.06 387 GLY A N 1
ATOM 3021 C CA . GLY A 1 387 ? 3.630 8.378 -15.947 1.00 92.06 387 GLY A CA 1
ATOM 3022 C C . GLY A 1 387 ? 4.565 7.586 -15.023 1.00 92.06 387 GLY A C 1
ATOM 3023 O O . GLY A 1 387 ? 5.548 8.155 -14.549 1.00 92.06 387 GLY A O 1
ATOM 3024 N N . LEU A 1 388 ? 4.328 6.289 -14.778 1.00 90.88 388 LEU A N 1
ATOM 3025 C CA . LEU A 1 388 ? 5.151 5.472 -13.874 1.00 90.88 388 LEU A CA 1
ATOM 3026 C C . LEU A 1 388 ? 6.598 5.325 -14.361 1.00 90.88 388 LEU A C 1
ATOM 3028 O O . LEU A 1 388 ? 7.504 5.288 -13.535 1.00 90.88 388 LEU A O 1
ATOM 3032 N N . GLY A 1 389 ? 6.830 5.318 -15.679 1.00 77.00 389 GLY A N 1
ATOM 3033 C CA . GLY A 1 389 ? 8.180 5.235 -16.253 1.00 77.00 389 GLY A CA 1
ATOM 3034 C C . GLY A 1 389 ? 8.991 6.538 -16.182 1.00 77.00 389 GLY A C 1
ATOM 3035 O O . GLY A 1 389 ? 10.202 6.529 -16.373 1.00 77.00 389 GLY A O 1
ATOM 3036 N N . THR A 1 390 ? 8.354 7.682 -15.911 1.00 70.12 390 THR A N 1
ATOM 3037 C CA . THR A 1 390 ? 8.949 9.009 -16.171 1.00 70.12 390 THR A CA 1
ATOM 3038 C C . THR A 1 390 ? 9.796 9.621 -15.048 1.00 70.12 390 THR A C 1
ATOM 3040 O O . THR A 1 390 ? 10.178 10.784 -15.166 1.00 70.12 390 THR A O 1
ATOM 3043 N N . GLN A 1 391 ? 10.164 8.903 -13.977 1.00 55.81 391 GLN A N 1
ATOM 3044 C CA . GLN A 1 391 ? 10.863 9.539 -12.846 1.00 55.81 391 GLN A CA 1
ATOM 3045 C C . GLN A 1 391 ? 12.187 8.901 -12.422 1.00 55.81 391 GLN A C 1
ATOM 3047 O O . GLN A 1 391 ? 12.265 8.117 -11.480 1.00 55.81 391 GLN A O 1
ATOM 3052 N N . ASN A 1 392 ? 13.254 9.450 -13.011 1.00 38.53 392 ASN A N 1
ATOM 3053 C CA . ASN A 1 392 ? 14.603 9.515 -12.439 1.00 38.53 392 ASN A CA 1
ATOM 3054 C C . ASN A 1 392 ? 14.951 10.947 -11.938 1.00 38.53 392 ASN A C 1
ATOM 3056 O O . ASN A 1 392 ? 16.114 11.343 -11.894 1.00 38.53 392 ASN A O 1
ATOM 3060 N N . THR A 1 393 ? 13.943 11.757 -11.579 1.00 33.75 393 THR A N 1
ATOM 3061 C CA . THR A 1 393 ? 14.083 13.176 -11.164 1.00 33.75 393 THR A CA 1
ATOM 3062 C C . THR A 1 393 ? 13.740 13.458 -9.698 1.00 33.75 393 THR A C 1
ATOM 3064 O O . THR A 1 393 ? 13.569 14.609 -9.309 1.00 33.75 393 THR A O 1
ATOM 3067 N N . LEU A 1 394 ? 13.724 12.439 -8.839 1.00 32.72 394 LEU A N 1
ATOM 3068 C CA . LEU A 1 394 ? 13.723 12.619 -7.383 1.00 32.72 394 LEU A CA 1
ATOM 3069 C C . LEU A 1 394 ? 14.898 11.837 -6.787 1.00 32.72 394 LEU A C 1
ATOM 3071 O O . LEU A 1 394 ? 14.725 10.710 -6.330 1.00 32.72 394 LEU A O 1
ATOM 3075 N N . GLY A 1 395 ? 16.104 12.418 -6.828 1.00 29.33 395 GLY A N 1
ATOM 3076 C CA . GLY A 1 395 ? 17.243 11.865 -6.082 1.00 29.33 395 GLY A CA 1
ATOM 3077 C C . GLY A 1 395 ? 18.642 11.970 -6.688 1.00 29.33 395 GLY A C 1
ATOM 3078 O O . GLY A 1 395 ? 19.554 11.365 -6.130 1.00 29.33 395 GLY A O 1
ATOM 3079 N N . LYS A 1 396 ? 18.880 12.732 -7.766 1.00 25.48 396 LYS A N 1
ATOM 3080 C CA . LYS A 1 396 ? 20.246 13.226 -8.003 1.00 25.48 396 LYS A CA 1
ATOM 3081 C C . LYS A 1 396 ? 20.490 14.376 -7.033 1.00 25.48 396 LYS A C 1
ATOM 3083 O O . LYS A 1 396 ? 20.133 15.514 -7.310 1.00 25.48 396 LYS A O 1
ATOM 3088 N N . HIS A 1 397 ? 21.051 14.045 -5.873 1.00 27.80 397 HIS A N 1
ATOM 3089 C CA . HIS A 1 397 ? 21.825 15.007 -5.104 1.00 27.80 397 HIS A CA 1
ATOM 3090 C C . HIS A 1 397 ? 22.902 15.561 -6.043 1.00 27.80 397 HIS A C 1
ATOM 3092 O O . HIS A 1 397 ? 23.844 14.853 -6.399 1.00 27.80 397 HIS A O 1
ATOM 3098 N N . GLU A 1 398 ? 22.717 16.793 -6.509 1.00 27.08 398 GLU A N 1
ATOM 3099 C CA . GLU A 1 398 ? 23.849 17.610 -6.921 1.00 27.08 398 GLU A CA 1
ATOM 3100 C C . GLU A 1 398 ? 24.736 17.797 -5.683 1.00 27.08 398 GLU A C 1
ATOM 3102 O O . GLU A 1 398 ? 24.232 18.039 -4.582 1.00 27.08 398 GLU A O 1
ATOM 3107 N N . ASN A 1 399 ? 26.032 17.540 -5.875 1.00 30.20 399 ASN A N 1
ATOM 3108 C CA . ASN A 1 399 ? 27.080 17.606 -4.856 1.00 30.20 399 ASN A CA 1
ATOM 3109 C C . ASN A 1 399 ? 27.163 18.961 -4.153 1.00 30.20 399 ASN A C 1
ATOM 3111 O O . ASN A 1 399 ? 26.982 19.991 -4.842 1.00 30.20 399 ASN A O 1
#

pLDDT: mean 87.0, std 15.57, range [25.48, 98.19]

Radius of gyration: 22.98 Å; chains: 1; bounding box: 57×74×58 Å